Protein AF-U2MLC9-F1 (afdb_monomer_lite)

Secondary structure (DSSP, 8-state):
-PPP---PPP-----------------------TT-PPBPB-EEEEHHHHHHHTT---TTSSSTT--GGGG--EEEE-EESSS---EEEEEEEESSS---S-SSS------TTT---EEEEEEEESSTT-B--SS-SEEEEEE-TTSBBSS--B--TTS-EEEEEEEES-TTT-TTEEEEPPPTTS--EEEEE--SBGGG----EEEEEEEEE--STTSPPP-EEEEEE-SEEEEEEE-TT-----EEEEEEEEEEE-EEEEEPPSSTT-TT-EEE-TT---EEEEEEEEEEEETTSPTT-BSS-STTT---EEE---B-TTT-EEEEEETTS-EEEEE--SB--TTEEEEEEEE-SS--PEEEEEEE--TT-PPPTT-SBPPPEEEEEEEE-TTT--EEE--EE---B-SSSSS--BGGG--TTEEEES-SEE---SSS-EEE-EEE-------HHHHHHHHHHSPPSS-SSS---TTTTS-------S--

Foldseek 3Di:
DDDDDDDDDDDDDDDDDDDDDDDDDDDDDDDDDLWFFDWQFEDEAAQLVVCLVVVNPDPCRADHPDDPVQQDWDWFDKDWPDPDFWIWIKGKDFFAQRDRDDDPFDADDCGLVNFFKKFKWKWWAQDLVGTDLPPTPDGRFIAGSRGHGPDIDGDGPNTFKMKMKIKPPRCVVDVQKDWAGQDPVRWIKMKGFADLELLPGDFIKMFMQAMWGPPDGPDHTHGYTHIFTQWEWEFEWQAQQQADWFWWFKKKKAQAQGIWMWIFDNDRSGPPIDTDCVPGRDTGMRMYGRATDISLDHGGHTSQHDSVSNRIRGGRKFAQAPGIWMKIATPVGMIMITRDHGIGGTRMYMYIHMHGPDHQKDWDWDKAAPVPDDDDLQDFKGDKIWIATWIARPPPRDIDFAKDFQAADDCVPPPDGHPVPPDPQFPDKQDRIDRHDNPGTDIIMTGGDNPDDDCPVVVVVCVVPDDQPADPVGHQDPVVRRDPDDDDDPDD

Organism: NCBI:txid1395125

pLDDT: mean 80.83, std 18.49, range [28.86, 98.19]

Structure (mmCIF, N/CA/C/O backbone):
data_AF-U2MLC9-F1
#
_entry.id   AF-U2MLC9-F1
#
loop_
_atom_site.group_PDB
_atom_site.id
_atom_site.type_symbol
_atom_site.label_atom_id
_atom_site.label_alt_id
_atom_site.label_comp_id
_atom_site.label_asym_id
_atom_site.label_entity_id
_atom_site.label_seq_id
_atom_site.pdbx_PDB_ins_code
_atom_site.Cartn_x
_atom_site.Cartn_y
_atom_site.Cartn_z
_atom_site.occupancy
_atom_site.B_iso_or_equiv
_atom_site.auth_seq_id
_atom_site.auth_comp_id
_atom_site.auth_asym_id
_atom_site.auth_atom_id
_atom_site.pdbx_PDB_model_num
ATOM 1 N N . MET A 1 1 ? 46.417 55.601 -10.627 1.00 36.59 1 MET A N 1
ATOM 2 C CA . MET A 1 1 ? 44.966 55.373 -10.434 1.00 36.59 1 MET A CA 1
ATOM 3 C C . MET A 1 1 ? 44.754 54.666 -9.105 1.00 36.59 1 MET A C 1
ATOM 5 O O . MET A 1 1 ? 45.459 53.707 -8.818 1.00 36.59 1 MET A O 1
ATOM 9 N N . LYS A 1 2 ? 43.875 55.232 -8.269 1.00 31.83 2 LYS A N 1
ATOM 10 C CA . LYS A 1 2 ? 43.618 54.862 -6.869 1.00 31.83 2 LYS A CA 1
ATOM 11 C C . LYS A 1 2 ? 43.000 53.458 -6.755 1.00 31.83 2 LYS A C 1
ATOM 13 O O . LYS A 1 2 ? 42.056 53.157 -7.476 1.00 31.83 2 LYS A O 1
ATOM 18 N N . LYS A 1 3 ? 43.497 52.648 -5.813 1.00 32.97 3 LYS A N 1
ATOM 19 C CA . LYS A 1 3 ? 42.822 51.457 -5.270 1.00 32.97 3 LYS A CA 1
ATOM 20 C C . LYS A 1 3 ? 42.158 51.853 -3.949 1.00 32.97 3 LYS A C 1
ATOM 22 O O . LYS A 1 3 ? 42.839 52.395 -3.083 1.00 32.97 3 LYS A O 1
ATOM 27 N N . SER A 1 4 ? 40.856 51.613 -3.806 1.00 35.56 4 SER A N 1
ATOM 28 C CA . SER A 1 4 ? 40.135 51.782 -2.540 1.00 35.56 4 SER A CA 1
ATOM 29 C C . SER A 1 4 ? 40.111 50.466 -1.767 1.00 35.56 4 SER A C 1
ATOM 31 O O . SER A 1 4 ? 39.703 49.440 -2.307 1.00 35.56 4 SER A O 1
ATOM 33 N N . ILE A 1 5 ? 40.500 50.525 -0.498 1.00 39.81 5 ILE A N 1
ATOM 34 C CA . ILE A 1 5 ? 40.279 49.496 0.519 1.00 39.81 5 ILE A CA 1
ATOM 35 C C . ILE A 1 5 ? 39.423 50.164 1.597 1.00 39.81 5 ILE A C 1
ATOM 37 O O . ILE A 1 5 ? 39.818 51.206 2.116 1.00 39.81 5 ILE A O 1
ATOM 41 N N . PHE A 1 6 ? 38.277 49.577 1.945 1.00 34.59 6 PHE A N 1
ATOM 42 C CA . PHE A 1 6 ? 37.511 49.957 3.133 1.00 34.59 6 PHE A CA 1
ATOM 43 C C . PHE A 1 6 ? 37.135 48.717 3.956 1.00 34.59 6 PHE A C 1
ATOM 45 O O . PHE A 1 6 ? 36.246 47.956 3.602 1.00 34.59 6 PHE A O 1
ATOM 52 N N . HIS A 1 7 ? 37.944 48.502 4.995 1.00 33.47 7 HIS A N 1
ATOM 53 C CA . HIS A 1 7 ? 37.614 48.265 6.405 1.00 33.47 7 HIS A CA 1
ATOM 54 C C . HIS A 1 7 ? 36.246 47.649 6.765 1.00 33.47 7 HIS A C 1
ATOM 56 O O . HIS A 1 7 ? 35.228 48.334 6.751 1.00 33.47 7 HIS A O 1
ATOM 62 N N . ASN A 1 8 ? 36.281 46.403 7.259 1.00 31.86 8 ASN A N 1
ATOM 63 C CA . ASN A 1 8 ? 35.272 45.840 8.159 1.00 31.86 8 ASN A CA 1
ATOM 64 C C . ASN A 1 8 ? 35.692 46.107 9.612 1.00 31.86 8 ASN A C 1
ATOM 66 O O . ASN A 1 8 ? 36.782 45.713 10.029 1.00 31.86 8 ASN A O 1
ATOM 70 N N . ALA A 1 9 ? 34.825 46.787 10.361 1.00 36.19 9 ALA A N 1
ATOM 71 C CA . ALA A 1 9 ? 35.000 47.072 11.777 1.00 36.19 9 ALA A CA 1
ATOM 72 C C . ALA A 1 9 ? 34.533 45.888 12.637 1.00 36.19 9 ALA A C 1
ATOM 74 O O . ALA A 1 9 ? 33.453 45.335 12.440 1.00 36.19 9 ALA A O 1
ATOM 75 N N . LEU A 1 10 ? 35.381 45.534 13.598 1.00 32.94 10 LEU A N 1
ATOM 76 C CA . LEU A 1 10 ? 35.189 44.549 14.655 1.00 32.94 10 LEU A CA 1
ATOM 77 C C . LEU A 1 10 ? 34.813 45.307 15.942 1.00 32.94 10 LEU A C 1
ATOM 79 O O . LEU A 1 10 ? 35.498 46.276 16.278 1.00 32.94 10 LEU A O 1
ATOM 83 N N . SER A 1 11 ? 33.794 44.879 16.693 1.00 31.36 11 SER A N 1
ATOM 84 C CA . SER A 1 11 ? 33.685 45.170 18.136 1.00 31.36 11 SER A CA 1
ATOM 85 C C . SER A 1 11 ? 32.635 44.308 18.851 1.00 31.36 11 SER A C 1
ATOM 87 O O . SER A 1 11 ? 31.753 43.766 18.187 1.00 31.36 11 SER A O 1
ATOM 89 N N . PRO A 1 12 ? 32.779 44.109 20.179 1.00 38.94 12 PRO A N 1
ATOM 90 C CA . PRO A 1 12 ? 32.558 42.818 20.821 1.00 38.94 12 PRO A CA 1
ATOM 91 C C . PRO A 1 12 ? 31.315 42.743 21.722 1.00 38.94 12 PRO A C 1
ATOM 93 O O . PRO A 1 12 ? 30.672 43.741 22.036 1.00 38.94 12 PRO A O 1
ATOM 96 N N . LEU A 1 13 ? 31.028 41.504 22.138 1.00 33.69 13 LEU A N 1
ATOM 97 C CA . LEU A 1 13 ? 30.020 41.089 23.113 1.00 33.69 13 LEU A CA 1
ATOM 98 C C . LEU A 1 13 ? 30.028 41.933 24.399 1.00 33.69 13 LEU A C 1
ATOM 100 O O . LEU A 1 13 ? 31.073 42.107 25.027 1.00 33.69 13 LEU A O 1
ATOM 104 N N . LEU A 1 14 ? 28.827 42.296 24.859 1.00 31.17 14 LEU A N 1
ATOM 105 C CA . LEU A 1 14 ? 28.549 42.675 26.241 1.00 31.17 14 LEU A CA 1
ATOM 106 C C . LEU A 1 14 ? 27.514 41.697 26.822 1.00 31.17 14 LEU A C 1
ATOM 108 O O . LEU A 1 14 ? 26.406 41.561 26.306 1.00 31.17 14 LEU A O 1
ATOM 112 N N . MET A 1 15 ? 27.912 40.995 27.880 1.00 37.94 15 MET A N 1
ATOM 113 C CA . MET A 1 15 ? 27.078 40.111 28.694 1.00 37.94 15 MET A CA 1
ATOM 114 C C . MET A 1 15 ? 26.294 40.949 29.710 1.00 37.94 15 MET A C 1
ATOM 116 O O . MET A 1 15 ? 26.918 41.664 30.489 1.00 37.94 15 MET A O 1
ATOM 120 N N . CYS A 1 16 ? 24.968 40.803 29.773 1.00 30.02 16 CYS A N 1
ATOM 121 C CA . CYS A 1 16 ? 24.173 41.221 30.932 1.00 30.02 16 CYS A CA 1
ATOM 122 C C . CYS A 1 16 ? 23.067 40.199 31.223 1.00 30.02 16 CYS A C 1
ATOM 124 O O . CYS A 1 16 ? 22.124 40.017 30.459 1.00 30.02 16 CYS A O 1
ATOM 126 N N . SER A 1 17 ? 23.222 39.550 32.370 1.00 31.94 17 SER A N 1
ATOM 127 C CA . SER A 1 17 ? 22.233 38.795 33.130 1.00 31.94 17 SER A CA 1
ATOM 128 C C . SER A 1 17 ? 21.027 39.655 33.527 1.00 31.94 17 SER A C 1
ATOM 130 O O . SER A 1 17 ? 21.219 40.717 34.117 1.00 31.94 17 SER A O 1
ATOM 132 N N . PHE A 1 18 ? 19.807 39.154 33.314 1.00 34.03 18 PHE A N 1
ATOM 133 C CA . PHE A 1 18 ? 18.600 39.654 33.979 1.00 34.03 18 PHE A CA 1
ATOM 134 C C . PHE A 1 18 ? 17.894 38.524 34.731 1.00 34.03 18 PHE A C 1
ATOM 136 O O . PHE A 1 18 ? 17.444 37.538 34.153 1.00 34.03 18 PHE A O 1
ATOM 143 N N . ILE A 1 19 ? 17.839 38.704 36.048 1.00 36.59 19 ILE A N 1
ATOM 144 C CA . ILE A 1 19 ? 16.954 38.030 36.995 1.00 36.59 19 ILE A CA 1
ATOM 145 C C . ILE A 1 19 ? 15.575 38.681 36.842 1.00 36.59 19 ILE A C 1
ATOM 147 O O . ILE A 1 19 ? 15.493 39.908 36.827 1.00 36.59 19 ILE A O 1
ATOM 151 N N . LEU A 1 20 ? 14.500 37.892 36.776 1.00 30.64 20 LEU A N 1
ATOM 152 C CA . LEU A 1 20 ? 13.139 38.395 36.968 1.00 30.64 20 LEU A CA 1
ATOM 153 C C . LEU A 1 20 ? 12.446 37.589 38.064 1.00 30.64 20 LEU A C 1
ATOM 155 O O . LEU A 1 20 ? 12.086 36.426 37.896 1.00 30.64 20 LEU A O 1
ATOM 159 N N . SER A 1 21 ? 12.310 38.254 39.205 1.00 33.56 21 SER A N 1
ATOM 160 C CA . SER A 1 21 ? 11.416 37.925 40.301 1.00 33.56 21 SER A CA 1
ATOM 161 C C . SER A 1 21 ? 9.985 38.376 39.993 1.00 33.56 21 SER A C 1
ATOM 163 O O . SER A 1 21 ? 9.756 39.414 39.379 1.00 33.56 21 SER A O 1
ATOM 165 N N . VAL A 1 22 ? 9.064 37.561 40.493 1.00 43.31 22 VAL A N 1
ATOM 166 C CA . VAL A 1 22 ? 7.615 37.713 40.675 1.00 43.31 22 VAL A CA 1
ATOM 167 C C . VAL A 1 22 ? 7.080 39.118 40.993 1.00 43.31 22 VAL A C 1
ATOM 169 O O . VAL A 1 22 ? 7.667 39.831 41.801 1.00 43.31 22 VAL A O 1
ATOM 172 N N . THR A 1 23 ? 5.869 39.407 40.489 1.00 29.58 23 THR A N 1
ATOM 173 C CA . THR A 1 23 ? 4.796 40.121 41.216 1.00 29.58 23 THR A CA 1
ATOM 174 C C . THR A 1 23 ? 3.412 39.577 40.814 1.00 29.58 23 THR A C 1
ATOM 176 O O . THR A 1 23 ? 3.069 39.540 39.634 1.00 29.58 23 THR A O 1
ATOM 179 N N . SER A 1 24 ? 2.660 39.164 41.837 1.00 30.11 24 SER A N 1
ATOM 180 C CA . SER A 1 24 ? 1.212 38.894 41.963 1.00 30.11 24 SER A CA 1
ATOM 181 C C . SER A 1 24 ? 0.325 40.062 41.492 1.00 30.11 24 SER A C 1
ATOM 183 O O . SER A 1 24 ? 0.853 41.130 41.212 1.00 30.11 24 SER A O 1
ATOM 185 N N . CYS A 1 25 ? -1.009 40.076 41.469 1.00 32.88 25 CYS A N 1
ATOM 186 C CA . CYS A 1 25 ? -2.159 39.182 41.653 1.00 32.88 25 CYS A CA 1
ATOM 187 C C . CYS A 1 25 ? -3.327 39.976 41.022 1.00 32.88 25 CYS A C 1
ATOM 189 O O . CYS A 1 25 ? -3.316 41.208 41.059 1.00 32.88 25 CYS A O 1
ATOM 191 N N . ALA A 1 26 ? -4.362 39.305 40.536 1.00 28.86 26 ALA A N 1
ATOM 192 C CA . ALA A 1 26 ? -5.715 39.824 40.697 1.00 28.86 26 ALA A CA 1
ATOM 193 C C . ALA A 1 26 ? -6.507 38.692 41.347 1.00 28.86 26 ALA A C 1
ATOM 195 O O . ALA A 1 26 ? -6.720 37.654 40.721 1.00 28.86 26 ALA A O 1
ATOM 196 N N . ASP A 1 27 ? -6.796 38.880 42.635 1.00 34.72 27 ASP A N 1
ATOM 197 C CA . ASP A 1 27 ? -7.701 38.050 43.420 1.00 34.72 27 ASP A CA 1
ATOM 198 C C . ASP A 1 27 ? -9.087 38.069 42.774 1.00 34.72 27 ASP A C 1
ATOM 200 O O . ASP A 1 27 ? -9.640 39.140 42.523 1.00 34.72 27 ASP A O 1
ATOM 204 N N . ASP A 1 28 ? -9.651 36.883 42.574 1.00 32.50 28 ASP A N 1
ATOM 205 C CA . ASP A 1 28 ? -11.066 36.676 42.841 1.00 32.50 28 ASP A CA 1
ATOM 206 C C . ASP A 1 28 ? -11.146 35.624 43.948 1.00 32.50 28 ASP A C 1
ATOM 208 O O . ASP A 1 28 ? -10.517 34.561 43.894 1.00 32.50 28 ASP A O 1
ATOM 212 N N . ASP A 1 29 ? -11.840 36.018 45.004 1.00 32.59 29 ASP A N 1
ATOM 213 C CA . ASP A 1 29 ? -11.786 35.443 46.334 1.00 32.59 29 ASP A CA 1
ATOM 214 C C . ASP A 1 29 ? -12.611 34.146 46.437 1.00 32.59 29 ASP A C 1
ATOM 216 O O . ASP A 1 29 ? -13.763 34.055 46.012 1.00 32.59 29 ASP A O 1
ATOM 220 N N . LEU A 1 30 ? -11.960 33.140 47.017 1.00 40.06 30 LEU A N 1
ATOM 221 C CA . LEU A 1 30 ? -12.472 32.015 47.799 1.00 40.06 30 LEU A CA 1
ATOM 222 C C . LEU A 1 30 ? -13.948 31.594 47.626 1.00 40.06 30 LEU A C 1
ATOM 224 O O . LEU A 1 30 ? -14.826 31.990 48.389 1.00 40.06 30 LEU A O 1
ATOM 228 N N . THR A 1 31 ? -14.159 30.534 46.837 1.00 29.52 31 THR A N 1
ATOM 229 C CA . THR A 1 31 ? -14.867 29.355 47.367 1.00 29.52 31 THR A CA 1
ATOM 230 C C . THR A 1 31 ? -14.091 28.079 47.038 1.00 29.52 31 THR A C 1
ATOM 232 O O . THR A 1 31 ? -13.584 27.866 45.940 1.00 29.52 31 THR A O 1
ATOM 235 N N . SER A 1 32 ? -13.933 27.248 48.058 1.00 38.25 32 SER A N 1
ATOM 236 C CA . SER A 1 32 ? -13.181 25.999 48.083 1.00 38.25 32 SER A CA 1
ATOM 237 C C . SER A 1 32 ? -13.575 25.014 46.975 1.00 38.25 32 SER A C 1
ATOM 239 O O . SER A 1 32 ? -14.687 24.493 46.995 1.00 38.25 32 SER A O 1
ATOM 241 N N . ASN A 1 33 ? -12.632 24.680 46.089 1.00 35.47 33 ASN A N 1
ATOM 242 C CA . ASN A 1 33 ? -12.499 23.348 45.483 1.00 35.47 33 ASN A CA 1
ATOM 243 C C . ASN A 1 33 ? -11.112 23.199 44.828 1.00 35.47 33 ASN A C 1
ATOM 245 O O . ASN A 1 33 ? -10.954 23.298 43.614 1.00 35.47 33 ASN A O 1
ATOM 249 N N . GLN A 1 34 ? -10.082 22.915 45.633 1.00 42.19 34 GLN A N 1
ATOM 250 C CA . GLN A 1 34 ? -8.750 22.502 45.152 1.00 42.19 34 GLN A CA 1
ATOM 251 C C . GLN A 1 34 ? -8.745 21.061 44.591 1.00 42.19 34 GLN A C 1
ATOM 253 O O . GLN A 1 34 ? -7.867 20.263 44.898 1.00 42.19 34 GLN A O 1
ATOM 258 N N . ASN A 1 35 ? -9.739 20.723 43.766 1.00 46.88 35 ASN A N 1
ATOM 259 C CA . ASN A 1 35 ? -9.904 19.414 43.126 1.00 46.88 35 ASN A CA 1
ATOM 260 C C . ASN A 1 35 ? -10.022 19.504 41.595 1.00 46.88 35 ASN A C 1
ATOM 262 O O . ASN A 1 35 ? -10.339 18.507 40.950 1.00 46.88 35 ASN A O 1
ATOM 266 N N . ASN A 1 36 ? -9.767 20.668 40.990 1.00 56.38 36 ASN A N 1
ATOM 267 C CA . ASN A 1 36 ? -9.815 20.805 39.536 1.00 56.38 36 ASN A CA 1
ATOM 268 C C . ASN A 1 36 ? -8.550 20.199 38.926 1.00 56.38 36 ASN A C 1
ATOM 270 O O . ASN A 1 36 ? -7.529 20.867 38.766 1.00 56.38 36 ASN A O 1
ATOM 274 N N . GLY A 1 37 ? -8.603 18.901 38.637 1.00 66.75 37 GLY A N 1
ATOM 275 C CA . GLY A 1 37 ? -7.568 18.257 37.850 1.00 66.75 37 GLY A CA 1
ATOM 276 C C . GLY A 1 37 ? -7.492 18.829 36.436 1.00 66.75 37 GLY A C 1
ATOM 277 O O . GLY A 1 37 ? -8.355 19.576 35.983 1.00 66.75 37 GLY A O 1
ATOM 278 N N . THR A 1 38 ? -6.399 18.521 35.754 1.00 87.69 38 THR A N 1
ATOM 279 C CA . THR A 1 38 ? -6.108 19.048 34.415 1.00 87.69 38 THR A CA 1
ATOM 280 C C . THR A 1 38 ? -6.862 18.290 33.321 1.00 87.69 38 THR A C 1
ATOM 282 O O . THR A 1 38 ? -7.250 17.139 33.518 1.00 87.69 38 THR A O 1
ATOM 285 N N . LEU A 1 39 ? -7.075 18.914 32.164 1.00 91.69 39 LEU A N 1
ATOM 286 C CA . LEU A 1 39 ? -7.774 18.294 31.036 1.00 91.69 39 LEU A CA 1
ATOM 287 C C . LEU A 1 39 ? -6.986 17.104 30.471 1.00 91.69 39 LEU A C 1
ATOM 289 O O . LEU A 1 39 ? -5.761 17.151 30.343 1.00 91.69 39 LEU A O 1
ATOM 293 N N . VAL A 1 40 ? -7.699 16.041 30.102 1.00 93.12 40 VAL A N 1
ATOM 294 C CA . VAL A 1 40 ? -7.156 14.968 29.266 1.00 93.12 40 VAL A CA 1
ATOM 295 C C . VAL A 1 40 ? -6.943 15.527 27.859 1.00 93.12 40 VAL A C 1
ATOM 297 O O . VAL A 1 40 ? -7.862 16.068 27.245 1.00 93.12 40 VAL A O 1
ATOM 300 N N . HIS A 1 41 ? -5.719 15.396 27.358 1.00 91.94 41 HIS A N 1
ATOM 301 C CA . HIS A 1 41 ? -5.314 15.827 26.026 1.00 91.94 41 HIS A CA 1
ATOM 302 C C . HIS A 1 41 ? -4.282 14.846 25.471 1.00 91.94 41 HIS A C 1
ATOM 304 O O . HIS A 1 41 ? -3.507 14.267 26.237 1.00 91.94 41 HIS A O 1
ATOM 310 N N . PHE A 1 42 ? -4.268 14.668 24.152 1.00 93.44 42 PHE A N 1
ATOM 311 C CA . PHE A 1 42 ? -3.411 13.699 23.480 1.00 93.44 42 PHE A CA 1
ATOM 312 C C . PHE A 1 42 ? -2.442 14.356 22.501 1.00 93.44 42 PHE A C 1
ATOM 314 O O . PHE A 1 42 ? -2.838 15.142 21.650 1.00 93.44 42 PHE A O 1
ATOM 321 N N . ASN A 1 43 ? -1.187 13.924 22.530 1.00 90.94 43 ASN A N 1
ATOM 322 C CA . ASN A 1 43 ? -0.247 14.168 21.446 1.00 90.94 43 ASN A CA 1
ATOM 323 C C . ASN A 1 43 ? -0.475 13.104 20.366 1.00 90.94 43 ASN A C 1
ATOM 325 O O . ASN A 1 43 ? -0.166 11.926 20.567 1.00 90.94 43 ASN A O 1
ATOM 329 N N . VAL A 1 44 ? -1.045 13.504 19.235 1.00 87.75 44 VAL A N 1
ATOM 330 C CA . VAL A 1 44 ? -1.438 12.592 18.156 1.00 87.75 44 VAL A CA 1
ATOM 331 C C . VAL A 1 44 ? -0.327 12.503 17.114 1.00 87.75 44 VAL A C 1
ATOM 333 O O . VAL A 1 44 ? 0.105 13.528 16.598 1.00 87.75 44 VAL A O 1
ATOM 336 N N . ASN A 1 45 ? 0.120 11.285 16.800 1.00 84.81 45 ASN A N 1
ATOM 337 C CA . ASN A 1 45 ? 1.144 11.035 15.784 1.00 84.81 45 ASN A CA 1
ATOM 338 C C . ASN A 1 45 ? 0.790 9.818 14.921 1.00 84.81 45 ASN A C 1
ATOM 340 O O . ASN A 1 45 ? 0.244 8.829 15.413 1.00 84.81 45 ASN A O 1
ATOM 344 N N . ASN A 1 46 ? 1.221 9.821 13.665 1.00 80.38 46 ASN A N 1
ATOM 345 C CA . ASN A 1 46 ? 1.211 8.684 12.758 1.00 80.38 46 ASN A CA 1
ATOM 346 C C . ASN A 1 46 ? 2.622 8.097 12.649 1.00 80.38 46 ASN A C 1
ATOM 348 O O . ASN A 1 46 ? 3.588 8.757 12.244 1.00 80.38 46 ASN A O 1
ATOM 352 N N . VAL A 1 47 ? 2.752 6.812 12.985 1.00 75.19 47 VAL A N 1
ATOM 353 C CA . VAL A 1 47 ? 4.068 6.163 13.039 1.00 75.19 47 VAL A CA 1
ATOM 354 C C . VAL A 1 47 ? 4.695 6.000 11.658 1.00 75.19 47 VAL A C 1
ATOM 356 O O . VAL A 1 47 ? 5.918 6.095 11.532 1.00 75.19 47 VAL A O 1
ATOM 359 N N . GLN A 1 48 ? 3.887 5.794 10.615 1.00 75.75 48 GLN A N 1
ATOM 360 C CA . GLN A 1 48 ? 4.401 5.687 9.254 1.00 75.75 48 GLN A CA 1
ATOM 361 C C . GLN A 1 48 ? 4.991 7.015 8.778 1.00 75.75 48 GLN A C 1
ATOM 363 O O . GLN A 1 48 ? 6.105 7.033 8.258 1.00 75.75 48 GLN A O 1
ATOM 368 N N . GLU A 1 49 ? 4.282 8.127 8.967 1.00 71.25 49 GLU A N 1
ATOM 369 C CA . GLU A 1 49 ? 4.780 9.442 8.555 1.00 71.25 49 GLU A CA 1
ATOM 370 C C . GLU A 1 49 ? 6.039 9.832 9.325 1.00 71.25 49 GLU A C 1
ATOM 372 O O . GLU A 1 49 ? 7.035 10.245 8.728 1.00 71.25 49 GLU A O 1
ATOM 377 N N . SER A 1 50 ? 6.036 9.594 10.636 1.00 64.50 50 SER A N 1
ATOM 378 C CA . SER A 1 50 ? 7.205 9.785 11.491 1.00 64.50 50 SER A CA 1
ATOM 379 C C . SER A 1 50 ? 8.421 8.964 11.033 1.00 64.50 50 SER A C 1
ATOM 381 O O . SER A 1 50 ? 9.561 9.408 11.158 1.00 64.50 50 SER A O 1
ATOM 383 N N . ALA A 1 51 ? 8.218 7.750 10.511 1.00 65.38 51 ALA A N 1
ATOM 384 C CA . ALA A 1 51 ? 9.301 6.929 9.968 1.00 65.38 51 ALA A CA 1
ATOM 385 C C . ALA A 1 51 ? 9.808 7.459 8.615 1.00 65.38 51 ALA A C 1
ATOM 387 O O . ALA A 1 51 ? 11.021 7.554 8.409 1.00 65.38 51 ALA A O 1
ATOM 388 N N . ILE A 1 52 ? 8.895 7.858 7.722 1.00 65.50 52 ILE A N 1
ATOM 389 C CA . ILE A 1 52 ? 9.231 8.422 6.407 1.00 65.50 52 ILE A CA 1
ATOM 390 C C . ILE A 1 52 ? 10.010 9.738 6.559 1.00 65.50 52 ILE A C 1
ATOM 392 O O . ILE A 1 52 ? 11.025 9.921 5.882 1.00 65.50 52 ILE A O 1
ATOM 396 N N . SER A 1 53 ? 9.589 10.631 7.463 1.00 59.12 53 SER A N 1
ATOM 397 C CA . SER A 1 53 ? 10.236 11.932 7.699 1.00 59.12 53 SER A CA 1
ATOM 398 C C . SER A 1 53 ? 11.654 11.799 8.264 1.00 59.12 53 SER A C 1
ATOM 400 O O . SER A 1 53 ? 12.544 12.560 7.891 1.00 59.12 53 SER A O 1
ATOM 402 N N . ARG A 1 54 ? 11.901 10.773 9.088 1.00 56.41 54 ARG A N 1
ATOM 403 C CA . ARG A 1 54 ? 13.232 10.432 9.621 1.00 56.41 54 ARG A CA 1
ATOM 404 C C . ARG A 1 54 ? 14.121 9.671 8.631 1.00 56.41 54 ARG A C 1
ATOM 406 O O . ARG A 1 54 ? 15.225 9.273 8.988 1.00 56.41 54 ARG A O 1
ATOM 413 N N . GLY A 1 55 ? 13.657 9.441 7.400 1.00 50.31 55 GLY A N 1
ATOM 414 C CA . GLY A 1 55 ? 14.407 8.702 6.384 1.00 50.31 55 GLY A CA 1
ATOM 415 C C . GLY A 1 55 ? 14.570 7.211 6.691 1.00 50.31 55 GLY A C 1
ATOM 416 O O . GLY A 1 55 ? 15.396 6.552 6.058 1.00 50.31 55 GLY A O 1
ATOM 417 N N . ALA A 1 56 ? 13.795 6.662 7.634 1.00 48.69 56 ALA A N 1
ATOM 418 C CA . ALA A 1 56 ? 13.824 5.243 7.954 1.00 48.69 56 ALA A CA 1
ATOM 419 C C . ALA A 1 56 ? 13.214 4.452 6.786 1.00 48.69 56 ALA A C 1
ATOM 421 O O . ALA A 1 56 ? 12.001 4.386 6.615 1.00 48.69 56 ALA A O 1
ATOM 422 N N . GLN A 1 57 ? 14.079 3.860 5.961 1.00 47.56 57 GLN A N 1
ATOM 423 C CA . GLN A 1 57 ? 13.704 2.906 4.907 1.00 47.56 57 GLN A CA 1
ATOM 424 C C . GLN A 1 57 ? 13.806 1.445 5.376 1.00 47.56 57 GLN A C 1
ATOM 426 O O . GLN A 1 57 ? 13.704 0.510 4.580 1.00 47.56 57 GLN A O 1
ATOM 431 N N . THR A 1 58 ? 14.072 1.231 6.664 1.00 42.84 58 THR A N 1
ATOM 432 C CA . THR A 1 58 ? 14.377 -0.082 7.227 1.00 42.84 58 THR A CA 1
ATOM 433 C C . THR A 1 58 ? 13.108 -0.872 7.513 1.00 42.84 58 THR A C 1
ATOM 435 O O . THR A 1 58 ? 12.262 -0.442 8.295 1.00 42.84 58 THR A O 1
ATOM 438 N N . ARG A 1 59 ? 13.031 -2.060 6.906 1.00 48.59 59 ARG A N 1
ATOM 439 C CA . ARG A 1 59 ? 12.032 -3.101 7.179 1.00 48.59 59 ARG A CA 1
ATOM 440 C C . ARG A 1 59 ? 11.927 -3.363 8.691 1.00 48.59 59 ARG A C 1
ATOM 442 O O . ARG A 1 59 ? 12.945 -3.633 9.322 1.00 48.59 59 ARG A O 1
ATOM 449 N N . GLY A 1 60 ? 10.714 -3.342 9.235 1.00 49.47 60 GLY A N 1
ATOM 450 C CA . GLY A 1 60 ? 10.380 -3.658 10.626 1.00 49.47 60 GLY A CA 1
ATOM 451 C C . GLY A 1 60 ? 10.297 -2.459 11.579 1.00 49.47 60 GLY A C 1
ATOM 452 O O . GLY A 1 60 ? 10.212 -2.673 12.785 1.00 49.47 60 GLY A O 1
ATOM 453 N N . ALA A 1 61 ? 10.343 -1.216 11.084 1.00 55.28 61 ALA A N 1
ATOM 454 C CA . ALA A 1 61 ? 10.322 -0.014 11.930 1.00 55.28 61 ALA A CA 1
ATOM 455 C C . ALA A 1 61 ? 8.907 0.521 12.242 1.00 55.28 61 ALA A C 1
ATOM 457 O O . ALA A 1 61 ? 8.733 1.291 13.187 1.00 55.28 61 ALA A O 1
ATOM 458 N N . ILE A 1 62 ? 7.898 0.148 11.447 1.00 64.06 62 ILE A N 1
ATOM 459 C CA . ILE A 1 62 ? 6.539 0.715 11.491 1.00 64.06 62 ILE A CA 1
ATOM 460 C C . ILE A 1 62 ? 5.527 -0.326 11.978 1.00 64.06 62 ILE A C 1
ATOM 462 O O . ILE A 1 62 ? 4.603 0.011 12.709 1.00 64.06 62 ILE A O 1
ATOM 466 N N . THR A 1 63 ? 5.685 -1.589 11.597 1.00 68.12 63 THR A N 1
ATOM 467 C CA . THR A 1 63 ? 4.753 -2.670 11.922 1.00 68.12 63 THR A CA 1
ATOM 468 C C . THR A 1 63 ? 5.490 -3.780 12.673 1.00 68.12 63 THR A C 1
ATOM 470 O O . THR A 1 63 ? 6.284 -4.511 12.068 1.00 68.12 63 THR A O 1
ATOM 473 N N . PRO A 1 64 ? 5.222 -3.952 13.980 1.00 65.69 64 PRO A N 1
ATOM 474 C CA . PRO A 1 64 ? 5.791 -5.046 14.761 1.00 65.69 64 PRO A CA 1
ATOM 475 C C . PRO A 1 64 ? 5.447 -6.426 14.168 1.00 65.69 64 PRO A C 1
ATOM 477 O O . PRO A 1 64 ? 4.322 -6.674 13.736 1.00 65.69 64 PRO A O 1
ATOM 480 N N . GLY A 1 65 ? 6.410 -7.357 14.160 1.00 65.25 65 GLY A N 1
ATOM 481 C CA . GLY A 1 65 ? 6.172 -8.758 13.770 1.00 65.25 65 GLY A CA 1
ATOM 482 C C . GLY A 1 65 ? 6.164 -9.060 12.259 1.00 65.25 65 GLY A C 1
ATOM 483 O O . GLY A 1 65 ? 5.712 -10.139 11.844 1.00 65.25 65 GLY A O 1
ATOM 484 N N . LEU A 1 66 ? 6.661 -8.145 11.419 1.00 73.62 66 LEU A N 1
ATOM 485 C CA . LEU A 1 66 ? 6.945 -8.416 10.003 1.00 73.62 66 LEU A CA 1
ATOM 486 C C . LEU A 1 66 ? 8.306 -9.099 9.820 1.00 73.62 66 LEU A C 1
ATOM 488 O O . LEU A 1 66 ? 9.319 -8.633 10.334 1.00 73.62 66 LEU A O 1
ATOM 492 N N . GLY A 1 67 ? 8.336 -10.190 9.049 1.00 63.44 67 GLY A N 1
ATOM 493 C CA . GLY A 1 67 ? 9.561 -10.890 8.664 1.00 63.44 67 GLY A CA 1
ATOM 494 C C . GLY A 1 67 ? 9.872 -10.767 7.170 1.00 63.44 67 GLY A C 1
ATOM 495 O O . GLY A 1 67 ? 9.020 -10.413 6.355 1.00 63.44 67 GLY A O 1
ATOM 496 N N . SER A 1 68 ? 11.095 -11.125 6.772 1.00 63.28 68 SER A N 1
ATOM 497 C CA . S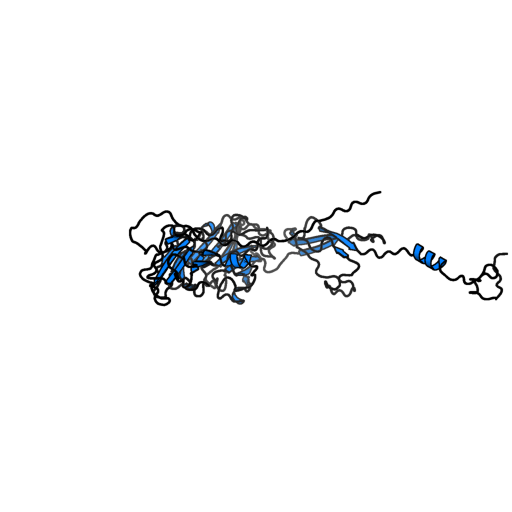ER A 1 68 ? 11.538 -11.066 5.367 1.00 63.28 68 SER A CA 1
ATOM 498 C C . SER A 1 68 ? 10.677 -11.897 4.407 1.00 63.28 68 SER A C 1
ATOM 500 O O . SER A 1 68 ? 10.513 -11.514 3.249 1.00 63.28 68 SER A O 1
ATOM 502 N N . SER A 1 69 ? 10.100 -13.008 4.877 1.00 65.94 69 SER A N 1
ATOM 503 C CA . SER A 1 69 ? 9.216 -13.879 4.091 1.00 65.94 69 SER A CA 1
ATOM 504 C C . SER A 1 69 ? 7.858 -13.242 3.780 1.00 65.94 69 SER A C 1
ATOM 506 O O . SER A 1 69 ? 7.257 -13.574 2.756 1.00 65.94 69 SER A O 1
ATOM 508 N N . ASP A 1 70 ? 7.391 -12.307 4.613 1.00 65.81 70 ASP A N 1
ATOM 509 C CA . ASP A 1 70 ? 6.154 -11.552 4.380 1.00 65.81 70 ASP A CA 1
ATOM 510 C C . ASP A 1 70 ? 6.327 -10.488 3.285 1.00 65.81 70 ASP A C 1
ATOM 512 O O . ASP A 1 70 ? 5.351 -10.054 2.672 1.00 65.81 70 ASP A O 1
ATOM 516 N N . LEU A 1 71 ? 7.578 -10.090 3.029 1.00 70.00 71 LEU A N 1
ATOM 517 C CA . LEU A 1 71 ? 7.965 -9.065 2.059 1.00 70.00 71 LEU A CA 1
ATOM 518 C C . LEU A 1 71 ? 8.504 -9.649 0.743 1.00 70.00 71 LEU A C 1
ATOM 520 O O . LEU A 1 71 ? 8.924 -8.907 -0.146 1.00 70.00 71 LEU A O 1
ATOM 524 N N . ALA A 1 72 ? 8.541 -10.976 0.617 1.00 65.81 72 ALA A N 1
ATOM 525 C CA . ALA A 1 72 ? 9.035 -11.644 -0.577 1.00 65.81 72 ALA A CA 1
ATOM 526 C C . ALA A 1 72 ? 8.041 -11.484 -1.737 1.00 65.81 72 ALA A C 1
ATOM 528 O O . ALA A 1 72 ? 6.860 -11.808 -1.600 1.00 65.81 72 ALA A O 1
ATOM 529 N N . GLY A 1 73 ? 8.531 -11.015 -2.886 1.00 72.88 73 GLY A N 1
ATOM 530 C CA . GLY A 1 73 ? 7.729 -10.935 -4.104 1.00 72.88 73 GLY A CA 1
ATOM 531 C C . GLY A 1 73 ? 7.418 -12.318 -4.679 1.00 72.88 73 GLY A C 1
ATOM 532 O O . GLY A 1 73 ? 8.183 -13.267 -4.491 1.00 72.88 73 GLY A O 1
ATOM 533 N N . ARG A 1 74 ? 6.281 -12.449 -5.370 1.00 78.94 74 ARG A N 1
ATOM 534 C CA . ARG A 1 74 ? 5.798 -13.734 -5.905 1.00 78.94 74 ARG A CA 1
ATOM 535 C C . ARG A 1 74 ? 5.198 -13.565 -7.293 1.00 78.94 74 ARG A C 1
ATOM 537 O O . ARG A 1 74 ? 4.562 -12.559 -7.580 1.00 78.94 74 ARG A O 1
ATOM 544 N N . LYS A 1 75 ? 5.355 -14.579 -8.144 1.00 85.69 75 LYS A N 1
ATOM 545 C CA . LYS A 1 75 ? 4.621 -14.696 -9.410 1.00 85.69 75 LYS A CA 1
ATOM 546 C C . LYS A 1 75 ? 3.407 -15.594 -9.195 1.00 85.69 75 LYS A C 1
ATOM 548 O O . LYS A 1 75 ? 3.546 -16.720 -8.719 1.00 85.69 75 LYS A O 1
ATOM 553 N N . LEU A 1 76 ? 2.225 -15.098 -9.538 1.00 89.62 76 LEU A N 1
ATOM 554 C CA . LEU A 1 76 ? 0.952 -15.796 -9.399 1.00 89.62 76 LEU A CA 1
ATOM 555 C C . LEU A 1 76 ? 0.392 -16.106 -10.786 1.00 89.62 76 LEU A C 1
ATOM 557 O O . LEU A 1 76 ? 0.272 -15.220 -11.634 1.00 89.62 76 LEU A O 1
ATOM 561 N N . ALA A 1 77 ? 0.070 -17.376 -11.014 1.00 88.94 77 ALA A N 1
ATOM 562 C CA . ALA A 1 77 ? -0.507 -17.832 -12.270 1.00 88.94 77 ALA A CA 1
ATOM 563 C C . ALA A 1 77 ? -1.945 -17.326 -12.414 1.00 88.94 77 ALA A C 1
ATOM 565 O O . ALA A 1 77 ? -2.742 -17.440 -11.480 1.00 88.94 77 ALA A O 1
ATOM 566 N N . ALA A 1 78 ? -2.269 -16.802 -13.590 1.00 89.88 78 ALA A N 1
ATOM 567 C CA . ALA A 1 78 ? -3.602 -16.332 -13.908 1.00 89.88 78 ALA A CA 1
ATOM 568 C C . ALA A 1 78 ? -4.397 -17.370 -14.706 1.00 89.88 78 ALA A C 1
ATOM 570 O O . ALA A 1 78 ? -3.840 -18.204 -15.418 1.00 89.88 78 ALA A O 1
ATOM 571 N N . ARG A 1 79 ? -5.719 -17.272 -14.605 1.00 88.81 79 ARG A N 1
ATOM 572 C CA . ARG A 1 79 ? -6.701 -17.875 -15.505 1.00 88.81 79 ARG A CA 1
ATOM 573 C C . ARG A 1 79 ? -7.323 -16.760 -16.339 1.00 88.81 79 ARG A C 1
ATOM 575 O O . ARG A 1 79 ? -7.429 -15.629 -15.867 1.00 88.81 79 ARG A O 1
ATOM 582 N N . TYR A 1 80 ? -7.743 -17.075 -17.554 1.00 85.12 80 TYR A N 1
ATOM 583 C CA . TYR A 1 80 ? -8.290 -16.102 -18.496 1.00 85.12 80 TYR A CA 1
ATOM 584 C C . TYR A 1 80 ? -9.396 -16.727 -19.346 1.00 85.12 80 TYR A C 1
ATOM 586 O O . TYR A 1 80 ? -9.426 -17.941 -19.542 1.00 85.12 80 TYR A O 1
ATOM 594 N N . ASN A 1 81 ? -10.305 -15.892 -19.855 1.00 84.00 81 ASN A N 1
ATOM 595 C CA . ASN A 1 81 ? -11.407 -16.326 -20.725 1.00 84.00 81 ASN A CA 1
ATOM 596 C C . ASN A 1 81 ? -11.068 -16.271 -22.227 1.00 84.00 81 ASN A C 1
ATOM 598 O O . ASN A 1 81 ? -11.813 -16.798 -23.050 1.00 84.00 81 ASN A O 1
ATOM 602 N N . ARG A 1 82 ? -9.957 -15.630 -22.596 1.00 79.88 82 ARG A N 1
ATOM 603 C CA . ARG A 1 82 ? -9.435 -15.516 -23.965 1.00 79.88 82 ARG A CA 1
ATOM 604 C C . ARG A 1 82 ? -7.935 -15.764 -23.920 1.00 79.88 82 ARG A C 1
ATOM 606 O O . ARG A 1 82 ? -7.321 -15.343 -22.954 1.00 79.88 82 ARG A O 1
ATOM 613 N N . ASN A 1 83 ? -7.364 -16.444 -24.913 1.00 76.50 83 ASN A N 1
ATOM 614 C CA . ASN A 1 83 ? -5.968 -16.904 -24.910 1.00 76.50 83 ASN A CA 1
ATOM 615 C C . ASN A 1 83 ? -4.955 -15.739 -24.815 1.00 76.50 83 ASN A C 1
ATOM 617 O O . ASN A 1 83 ? -4.494 -15.238 -25.838 1.00 76.50 83 ASN A O 1
ATOM 621 N N . ILE A 1 84 ? -4.654 -15.281 -23.594 1.00 81.44 84 ILE A N 1
ATOM 622 C CA . ILE A 1 84 ? -3.751 -14.159 -23.305 1.00 81.44 84 ILE A CA 1
ATOM 623 C C . ILE A 1 84 ? -2.648 -14.601 -22.341 1.00 81.44 84 ILE A C 1
ATOM 625 O O . ILE A 1 84 ? -2.916 -15.251 -21.332 1.00 81.44 84 ILE A O 1
ATOM 629 N N . ASP A 1 85 ? -1.397 -14.239 -22.632 1.00 84.88 85 ASP A N 1
ATOM 630 C CA . ASP A 1 85 ? -0.292 -14.460 -21.696 1.00 84.88 85 ASP A CA 1
ATOM 631 C C . ASP A 1 85 ? -0.415 -13.471 -20.526 1.00 84.88 85 ASP A C 1
ATOM 633 O O . ASP A 1 85 ? -0.297 -12.257 -20.708 1.00 84.88 85 ASP A O 1
ATOM 637 N N . VAL A 1 86 ? -0.688 -13.969 -19.317 1.00 88.25 86 VAL A N 1
ATOM 638 C CA . VAL A 1 86 ? -0.804 -13.110 -18.138 1.00 88.25 86 VAL A CA 1
ATOM 639 C C . VAL A 1 86 ? -0.529 -13.828 -16.816 1.00 88.25 86 VAL A C 1
ATOM 641 O O . VAL A 1 86 ? -0.778 -15.017 -16.631 1.00 88.25 86 VAL A O 1
ATOM 644 N N . CYS A 1 87 ? 0.008 -13.067 -15.869 1.00 89.62 87 CYS A N 1
ATOM 645 C CA . CYS A 1 87 ? 0.266 -13.418 -14.482 1.00 89.62 87 CYS A CA 1
ATOM 646 C C . CYS A 1 87 ? 0.176 -12.155 -13.605 1.00 89.62 87 CYS A C 1
ATOM 648 O O . CYS A 1 87 ? 0.165 -11.032 -14.118 1.00 89.62 87 CYS A O 1
ATOM 650 N N . LEU A 1 88 ? 0.142 -12.326 -12.281 1.00 91.81 88 LEU A N 1
ATOM 651 C CA . LEU A 1 88 ? 0.365 -11.218 -11.346 1.00 91.81 88 LEU A CA 1
ATOM 652 C C . LEU A 1 88 ? 1.755 -11.329 -10.727 1.00 91.81 88 LEU A C 1
ATOM 654 O O . LEU A 1 88 ? 2.151 -12.400 -10.266 1.00 91.81 88 LEU A O 1
ATOM 658 N N . ILE A 1 89 ? 2.479 -10.214 -10.683 1.00 87.50 89 ILE A N 1
ATOM 659 C CA . ILE A 1 89 ? 3.695 -10.069 -9.883 1.00 87.50 89 ILE A CA 1
ATOM 660 C C . ILE A 1 89 ? 3.325 -9.333 -8.602 1.00 87.50 89 ILE A C 1
ATOM 662 O O . ILE A 1 89 ? 2.994 -8.150 -8.619 1.00 87.50 89 ILE A O 1
ATOM 666 N N . GLU A 1 90 ? 3.354 -10.053 -7.493 1.00 87.31 90 GLU A N 1
ATOM 667 C CA . GLU A 1 90 ? 3.101 -9.540 -6.156 1.00 87.31 90 GLU A CA 1
ATOM 668 C C . GLU A 1 90 ? 4.371 -8.921 -5.573 1.00 87.31 90 GLU A C 1
ATOM 670 O O . GLU A 1 90 ? 5.443 -9.530 -5.596 1.00 87.31 90 GLU A O 1
ATOM 675 N N . THR A 1 91 ? 4.228 -7.734 -4.990 1.00 84.62 91 THR A N 1
ATOM 676 C CA . THR A 1 91 ? 5.244 -7.097 -4.148 1.00 84.62 91 THR A CA 1
ATOM 677 C C . THR A 1 91 ? 4.596 -6.559 -2.880 1.00 84.62 91 THR A C 1
ATOM 679 O O . THR A 1 91 ? 3.561 -5.896 -2.969 1.00 84.62 91 THR A O 1
ATOM 682 N N . THR A 1 92 ? 5.226 -6.779 -1.727 1.00 81.00 92 THR A N 1
ATOM 683 C CA . THR A 1 92 ? 4.747 -6.287 -0.427 1.00 81.00 92 THR A CA 1
ATOM 684 C C . THR A 1 92 ? 5.751 -5.306 0.158 1.00 81.00 92 THR A C 1
ATOM 686 O O . THR A 1 92 ? 6.951 -5.581 0.181 1.00 81.00 92 THR A O 1
ATOM 689 N N . VAL A 1 93 ? 5.252 -4.184 0.665 1.00 80.69 93 VAL A N 1
ATOM 690 C CA . VAL A 1 93 ? 6.027 -3.198 1.422 1.00 80.69 93 VAL A CA 1
ATOM 691 C C . VAL A 1 93 ? 5.377 -2.968 2.783 1.00 80.69 93 VAL A C 1
ATOM 693 O O . VAL A 1 93 ? 4.168 -3.133 2.943 1.00 80.69 93 VAL A O 1
ATOM 696 N N . GLU A 1 94 ? 6.192 -2.626 3.773 1.00 75.81 94 GLU A N 1
ATOM 697 C CA . GLU A 1 94 ? 5.717 -2.198 5.088 1.00 75.81 94 GLU A CA 1
ATOM 698 C C . GLU A 1 94 ? 5.123 -0.789 5.008 1.00 75.81 94 GLU A C 1
ATOM 700 O O . GLU A 1 94 ? 5.638 0.058 4.283 1.00 75.81 94 GLU A O 1
ATOM 705 N N . GLY A 1 95 ? 4.061 -0.550 5.771 1.00 69.12 95 GLY A N 1
ATOM 706 C CA . GLY A 1 95 ? 3.250 0.655 5.708 1.00 69.12 95 GLY A CA 1
ATOM 707 C C . GLY A 1 95 ? 2.061 0.519 4.756 1.00 69.12 95 GLY A C 1
ATOM 708 O O . GLY A 1 95 ? 2.070 -0.297 3.831 1.00 69.12 95 GLY A O 1
ATOM 709 N N . VAL A 1 96 ? 1.032 1.336 4.964 1.00 63.09 96 VAL A N 1
ATOM 710 C CA . VAL A 1 96 ? -0.106 1.485 4.056 1.00 63.09 96 VAL A CA 1
ATOM 711 C C . VAL A 1 96 ? 0.106 2.722 3.191 1.00 63.09 96 VAL A C 1
ATOM 713 O O . VAL A 1 96 ? 0.223 3.839 3.682 1.00 63.09 96 VAL A O 1
ATOM 716 N N . ASN A 1 97 ? 0.184 2.524 1.878 1.00 62.75 97 ASN A N 1
ATOM 717 C CA . ASN A 1 97 ? 0.491 3.558 0.896 1.00 62.75 97 ASN A CA 1
ATOM 718 C C . ASN A 1 97 ? 1.830 4.316 1.124 1.00 62.75 97 ASN A C 1
ATOM 720 O O . ASN A 1 97 ? 1.859 5.516 0.878 1.00 62.75 97 ASN A O 1
ATOM 724 N N . PRO A 1 98 ? 2.955 3.696 1.538 1.00 52.28 98 PRO A N 1
ATOM 725 C CA . PRO A 1 98 ? 4.184 4.431 1.854 1.00 52.28 98 PRO A CA 1
ATOM 726 C C . PRO A 1 98 ? 4.788 5.055 0.583 1.00 52.28 98 PRO A C 1
ATOM 728 O O . PRO A 1 98 ? 5.249 4.346 -0.312 1.00 52.28 98 PRO A O 1
ATOM 731 N N . VAL A 1 99 ? 4.795 6.385 0.474 1.00 56.22 99 VAL A N 1
ATOM 732 C CA . VAL A 1 99 ? 5.442 7.102 -0.636 1.00 56.22 99 VAL A CA 1
ATOM 733 C C . VAL A 1 99 ? 6.321 8.203 -0.055 1.00 56.22 99 VAL A C 1
ATOM 735 O O . VAL A 1 99 ? 5.845 9.070 0.673 1.00 56.22 99 VAL A O 1
ATOM 738 N N . LYS A 1 100 ? 7.617 8.179 -0.382 1.00 42.88 100 LYS A N 1
ATOM 739 C CA . LYS A 1 100 ? 8.490 9.347 -0.210 1.00 42.88 100 LYS A CA 1
ATOM 740 C C . LYS A 1 100 ? 8.123 10.348 -1.304 1.00 42.88 100 LYS A C 1
ATOM 742 O O . LYS A 1 100 ? 7.952 9.933 -2.446 1.00 42.88 100 LYS A O 1
ATOM 747 N N . ALA A 1 101 ? 7.991 11.629 -0.961 1.00 36.72 101 ALA A N 1
ATOM 748 C CA . ALA A 1 101 ? 7.623 12.686 -1.897 1.00 36.72 101 ALA A CA 1
AT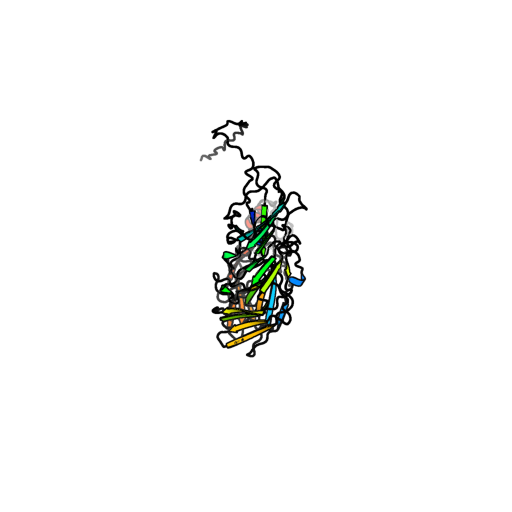OM 749 C C . ALA A 1 101 ? 8.547 12.707 -3.130 1.00 36.72 101 ALA A C 1
ATOM 751 O O . ALA A 1 101 ? 9.651 13.239 -3.075 1.00 36.72 101 ALA A O 1
ATOM 752 N N . ASP A 1 102 ? 8.066 12.143 -4.235 1.00 31.11 102 ASP A N 1
ATOM 753 C CA . ASP A 1 102 ? 8.521 12.471 -5.577 1.00 31.11 102 ASP A CA 1
ATOM 754 C C . ASP A 1 102 ? 7.303 12.574 -6.507 1.00 31.11 102 ASP A C 1
ATOM 756 O O . ASP A 1 102 ? 6.238 11.999 -6.275 1.00 31.11 102 ASP A O 1
ATOM 760 N N . THR A 1 103 ? 7.421 13.421 -7.515 1.00 31.45 103 THR A N 1
ATOM 761 C CA . THR A 1 103 ? 6.335 14.154 -8.179 1.00 31.45 103 THR A CA 1
ATOM 762 C C . THR A 1 103 ? 5.485 13.343 -9.163 1.00 31.45 103 THR A C 1
ATOM 764 O O . THR A 1 103 ? 4.734 13.928 -9.944 1.00 31.45 103 THR A O 1
ATOM 767 N N . ARG A 1 104 ? 5.505 12.006 -9.123 1.00 34.38 104 ARG A N 1
ATOM 768 C CA . ARG A 1 104 ? 4.719 11.177 -10.050 1.00 34.38 104 ARG A CA 1
ATOM 769 C C . ARG A 1 104 ? 3.920 10.083 -9.336 1.00 34.38 104 ARG A C 1
ATOM 771 O O . ARG A 1 104 ? 4.467 9.217 -8.666 1.00 34.38 104 ARG A O 1
ATOM 778 N N . THR A 1 105 ? 2.600 10.164 -9.542 1.00 36.00 105 THR A N 1
ATOM 779 C CA . THR A 1 105 ? 1.512 9.274 -9.086 1.00 36.00 105 THR A CA 1
ATOM 780 C C . THR A 1 105 ? 1.349 9.166 -7.570 1.00 36.00 105 THR A C 1
ATOM 782 O O . THR A 1 105 ? 1.910 8.297 -6.909 1.00 36.00 105 THR A O 1
ATOM 785 N N . ARG A 1 106 ? 0.561 10.100 -7.021 1.00 39.88 106 ARG A N 1
ATOM 786 C CA . ARG A 1 106 ? 0.284 10.228 -5.589 1.00 39.88 106 ARG A CA 1
ATOM 787 C C . ARG A 1 106 ? -0.851 9.300 -5.177 1.00 39.88 106 ARG A C 1
ATOM 789 O O . ARG A 1 106 ? -1.890 9.258 -5.825 1.00 39.88 106 ARG A O 1
ATOM 796 N N . ALA A 1 107 ? -0.641 8.628 -4.056 1.00 38.47 107 ALA A N 1
ATOM 797 C CA . ALA A 1 107 ? -1.709 8.103 -3.237 1.00 38.47 107 ALA A CA 1
ATOM 798 C C . ALA A 1 107 ? -1.981 9.073 -2.085 1.00 38.47 107 ALA A C 1
ATOM 800 O O . ALA A 1 107 ? -1.021 9.609 -1.531 1.00 38.47 107 ALA A O 1
ATOM 801 N N . ASN A 1 108 ? -3.241 9.275 -1.699 1.00 42.38 108 ASN A N 1
ATOM 802 C CA . ASN A 1 108 ? -3.553 9.914 -0.426 1.00 42.38 108 ASN A CA 1
ATOM 803 C C . ASN A 1 108 ? -3.118 8.963 0.693 1.00 42.38 108 ASN A C 1
ATOM 805 O O . ASN A 1 108 ? -3.714 7.912 0.932 1.00 42.38 108 ASN A O 1
ATOM 809 N N . ILE A 1 109 ? -2.000 9.311 1.316 1.00 49.75 109 ILE A N 1
ATOM 810 C CA . ILE A 1 109 ? -1.558 8.724 2.572 1.00 49.75 109 ILE A CA 1
ATOM 811 C C . ILE A 1 109 ? -2.337 9.450 3.664 1.00 49.75 109 ILE A C 1
ATOM 813 O O . ILE A 1 109 ? -2.452 10.679 3.613 1.00 49.75 109 ILE A O 1
ATOM 817 N N . ILE A 1 110 ? -2.866 8.712 4.640 1.00 51.94 110 ILE A N 1
ATOM 818 C CA . ILE A 1 110 ? -3.282 9.350 5.886 1.00 51.94 110 ILE A CA 1
ATOM 819 C C . ILE A 1 110 ? -2.003 9.815 6.576 1.00 51.94 110 ILE A C 1
ATOM 821 O O . ILE A 1 110 ? -1.184 8.998 6.983 1.00 51.94 110 ILE A O 1
ATOM 825 N N . THR A 1 111 ? -1.800 11.120 6.619 1.00 53.75 111 THR A N 1
ATOM 826 C CA . THR A 1 111 ? -0.746 11.821 7.346 1.00 53.75 111 THR A CA 1
ATOM 827 C C . THR A 1 111 ? -1.353 12.401 8.621 1.00 53.75 111 THR A C 1
ATOM 829 O O . THR A 1 111 ? -2.570 12.491 8.735 1.00 53.75 111 THR A O 1
ATOM 832 N N . ASP A 1 112 ? -0.543 12.865 9.560 1.00 57.44 112 ASP A N 1
ATOM 833 C CA . ASP A 1 112 ? -0.947 13.699 10.692 1.00 57.44 112 ASP A CA 1
ATOM 834 C C . ASP A 1 112 ? -1.795 14.893 10.220 1.00 57.44 112 ASP A C 1
ATOM 836 O O . ASP A 1 112 ? -2.735 15.315 10.890 1.00 57.44 112 ASP A O 1
ATOM 840 N N . ALA A 1 113 ? -1.524 15.403 9.011 1.00 49.25 113 ALA A N 1
ATOM 841 C CA . ALA A 1 113 ? -2.292 16.483 8.397 1.00 49.25 113 ALA A CA 1
ATOM 842 C C . ALA A 1 113 ? -3.662 16.049 7.831 1.00 49.25 113 ALA A C 1
ATOM 844 O O . ALA A 1 113 ? -4.560 16.892 7.727 1.00 49.25 113 ALA A O 1
ATOM 845 N N . THR A 1 114 ? -3.838 14.777 7.454 1.00 62.34 114 THR A N 1
ATOM 846 C CA . THR A 1 114 ? -5.089 14.236 6.881 1.00 62.34 114 THR A CA 1
ATOM 847 C C . THR A 1 114 ? -5.825 13.260 7.802 1.00 62.34 114 THR A C 1
ATOM 849 O O . THR A 1 114 ? -6.933 12.845 7.464 1.00 62.34 114 THR A O 1
ATOM 852 N N . LEU A 1 115 ? -5.273 12.945 8.978 1.00 76.62 115 LEU A N 1
ATOM 853 C CA . LEU A 1 115 ? -5.971 12.242 10.048 1.00 76.62 115 LEU A CA 1
ATOM 854 C C . LEU A 1 115 ? -7.150 13.107 10.515 1.00 76.62 115 LEU A C 1
ATOM 856 O O . LEU A 1 115 ? -6.994 14.272 10.894 1.00 76.62 115 LEU A O 1
ATOM 860 N N . GLY A 1 116 ? -8.351 12.548 10.417 1.00 86.25 116 GLY A N 1
ATOM 861 C CA . GLY A 1 116 ? -9.580 13.183 10.884 1.00 86.25 116 GLY A CA 1
ATOM 862 C C . GLY A 1 116 ? -9.822 12.970 12.377 1.00 86.25 116 GLY A C 1
ATOM 863 O O . GLY A 1 116 ? -8.957 12.502 13.117 1.00 86.25 116 GLY A O 1
ATOM 864 N N . ASP A 1 117 ? -11.032 13.306 12.814 1.00 94.25 117 ASP A N 1
ATOM 865 C CA . ASP A 1 117 ? -11.477 13.022 14.177 1.00 94.25 117 ASP A CA 1
ATOM 866 C C . ASP A 1 117 ? -11.508 11.505 14.436 1.00 94.25 117 ASP A C 1
ATOM 868 O O . ASP A 1 117 ? -11.772 10.693 13.543 1.00 94.25 117 ASP A O 1
ATOM 872 N N . PHE A 1 118 ? -11.249 11.123 15.683 1.00 95.56 118 PHE A N 1
ATOM 873 C CA . PHE A 1 118 ? -11.157 9.734 16.128 1.00 95.56 118 PHE A CA 1
ATOM 874 C C . PHE A 1 118 ? -11.984 9.510 17.399 1.00 95.56 118 PHE A C 1
ATOM 876 O O . PHE A 1 118 ? -12.508 10.451 17.994 1.00 95.56 118 PHE A O 1
ATOM 883 N N . SER A 1 119 ? -12.134 8.253 17.805 1.00 96.88 119 SER A N 1
ATOM 884 C CA . SER A 1 119 ? -12.786 7.874 19.061 1.00 96.88 119 SER A CA 1
ATOM 885 C C . SER A 1 119 ? -11.745 7.451 20.086 1.00 96.88 119 SER A C 1
ATOM 887 O O . SER A 1 119 ? -10.882 6.632 19.768 1.00 96.88 119 SER A O 1
ATOM 889 N N . ALA A 1 120 ? -11.831 7.988 21.303 1.00 97.00 120 ALA A N 1
ATOM 890 C CA . ALA A 1 120 ? -10.930 7.669 22.405 1.00 97.00 120 ALA A CA 1
ATOM 891 C C . ALA A 1 120 ? -11.677 6.992 23.562 1.00 97.00 120 ALA A C 1
ATOM 893 O O . ALA A 1 120 ? -12.763 7.416 23.947 1.00 97.00 120 ALA A O 1
ATOM 894 N N . SER A 1 121 ? -11.060 5.975 24.155 1.00 97.25 121 SER A N 1
ATOM 895 C CA . SER A 1 121 ? -11.507 5.356 25.406 1.00 97.25 121 SER A CA 1
ATOM 896 C C . SER A 1 121 ? -10.405 5.468 26.451 1.00 97.25 121 SER A C 1
ATOM 898 O O . SER A 1 121 ? -9.218 5.379 26.124 1.00 97.25 121 SER A O 1
ATOM 900 N N . GLY A 1 122 ? -10.790 5.635 27.712 1.00 96.06 122 GLY A N 1
ATOM 901 C CA . GLY A 1 122 ? -9.869 5.758 28.833 1.00 96.06 122 GLY A CA 1
ATOM 902 C C . GLY A 1 122 ? -10.210 4.794 29.957 1.00 96.06 122 GLY A C 1
ATOM 903 O O . GLY A 1 122 ? -11.371 4.619 30.322 1.00 96.06 122 GLY A O 1
ATOM 904 N N . ILE A 1 123 ? -9.176 4.205 30.547 1.00 96.12 123 ILE A N 1
ATOM 905 C CA . ILE A 1 123 ? -9.251 3.455 31.802 1.00 96.12 123 ILE A CA 1
ATOM 906 C C . ILE A 1 123 ? -8.302 4.090 32.816 1.00 96.12 123 ILE A C 1
ATOM 908 O O . ILE A 1 123 ? -7.205 4.505 32.443 1.00 96.12 123 ILE A O 1
ATOM 912 N N . CYS A 1 124 ? -8.701 4.172 34.086 1.00 94.25 124 CYS A N 1
ATOM 913 C CA . CYS A 1 124 ? -7.911 4.803 35.147 1.00 94.25 124 CYS A CA 1
ATOM 914 C C . CYS A 1 124 ? -7.850 3.952 36.422 1.00 94.25 124 CYS A C 1
ATOM 916 O O . CYS A 1 124 ? -8.620 3.013 36.619 1.00 94.25 124 CYS A O 1
ATOM 918 N N . GLY A 1 125 ? -6.904 4.260 37.307 1.00 93.81 125 GLY A N 1
ATOM 919 C CA . GLY A 1 125 ? -6.789 3.601 38.598 1.00 93.81 125 GLY A CA 1
ATOM 920 C C . GLY A 1 125 ? -5.776 4.234 39.539 1.00 93.81 125 GLY A C 1
ATOM 921 O O . GLY A 1 125 ? -5.049 5.170 39.205 1.00 93.81 125 GLY A O 1
ATOM 922 N N . VAL A 1 126 ? -5.737 3.690 40.754 1.00 93.12 126 VAL A N 1
ATOM 923 C CA . VAL A 1 126 ? -4.914 4.195 41.867 1.00 93.12 126 VAL A CA 1
ATOM 924 C C . VAL A 1 126 ? -3.441 3.779 41.769 1.00 93.12 126 VAL A C 1
ATOM 926 O O . VAL A 1 126 ? -2.586 4.345 42.446 1.00 93.12 126 VAL A O 1
ATOM 929 N N . GLY A 1 127 ? -3.127 2.787 40.930 1.00 89.12 127 GLY A N 1
ATOM 930 C CA . GLY A 1 127 ? -1.791 2.207 40.795 1.00 89.12 127 GLY A CA 1
ATOM 931 C C . GLY A 1 127 ? -1.530 1.643 39.394 1.00 89.12 127 GLY A C 1
ATOM 932 O O . GLY A 1 127 ? -2.483 1.359 38.667 1.00 89.12 127 GLY A O 1
ATOM 933 N N . PRO A 1 128 ? -0.258 1.414 39.018 1.00 82.88 128 PRO A N 1
ATOM 934 C CA . PRO A 1 128 ? 0.126 0.992 37.665 1.00 82.88 128 PRO A CA 1
ATOM 935 C C . PRO A 1 128 ? -0.373 -0.413 37.287 1.00 82.88 128 PRO A C 1
ATOM 937 O O . PRO A 1 128 ? -0.505 -0.723 36.106 1.00 82.88 128 PRO A O 1
ATOM 940 N N . THR A 1 129 ? -0.663 -1.257 38.280 1.00 84.38 129 THR A N 1
ATOM 941 C CA . THR A 1 129 ? -1.244 -2.604 38.127 1.00 84.38 129 THR A CA 1
ATOM 942 C C . THR A 1 129 ? -2.708 -2.673 38.574 1.00 84.38 129 THR A C 1
ATOM 944 O O . THR A 1 129 ? -3.300 -3.746 38.542 1.00 84.38 129 THR A O 1
ATOM 947 N N . SER A 1 130 ? -3.283 -1.546 39.002 1.00 86.94 130 SER A N 1
ATOM 948 C CA . SER A 1 130 ? -4.631 -1.442 39.580 1.00 86.94 130 SER A CA 1
ATOM 949 C C . SER A 1 130 ? -5.510 -0.487 38.767 1.00 86.94 130 SER A C 1
ATOM 951 O O . SER A 1 130 ? -6.323 0.247 39.329 1.00 86.94 130 SER A O 1
ATOM 953 N N . ILE A 1 131 ? -5.297 -0.454 37.448 1.00 89.19 131 ILE A N 1
ATOM 954 C CA . ILE A 1 131 ? -6.142 0.271 36.495 1.00 89.19 131 ILE A CA 1
ATOM 955 C C . ILE A 1 131 ? -7.443 -0.517 36.319 1.00 89.19 131 ILE A C 1
ATOM 957 O O . ILE A 1 131 ? -7.414 -1.706 36.000 1.00 89.19 131 ILE A O 1
ATOM 961 N N . LEU A 1 132 ? -8.577 0.145 36.544 1.00 86.81 132 LEU A N 1
ATOM 962 C CA . LEU A 1 132 ? -9.903 -0.448 36.426 1.00 86.81 132 LEU A CA 1
ATOM 963 C C . LEU A 1 132 ? -10.297 -0.546 34.952 1.00 86.81 132 LEU A C 1
ATOM 965 O O . LEU A 1 132 ? -10.269 0.445 34.232 1.00 86.81 132 LEU A O 1
ATOM 969 N N . THR A 1 133 ? -10.697 -1.736 34.509 1.00 87.00 133 THR A N 1
ATOM 970 C CA . THR A 1 133 ? -11.270 -1.943 33.168 1.00 87.00 133 THR A CA 1
ATOM 971 C C . THR A 1 133 ? -12.794 -1.832 33.164 1.00 87.00 133 THR A C 1
ATOM 973 O O . THR A 1 133 ? -13.404 -1.747 32.104 1.00 87.00 133 THR A O 1
ATOM 976 N N . THR A 1 134 ? -13.435 -1.880 34.337 1.00 86.25 134 THR A N 1
ATOM 977 C CA . THR A 1 134 ? -14.890 -1.776 34.487 1.00 86.25 134 THR A CA 1
ATOM 978 C C . THR A 1 134 ? -15.245 -1.095 35.819 1.00 86.25 134 THR A C 1
ATOM 980 O O . THR A 1 134 ? -14.795 -1.570 36.864 1.00 86.25 134 THR A O 1
ATOM 983 N N . PRO A 1 135 ? -16.070 -0.030 35.810 1.00 85.88 135 PRO A N 1
ATOM 984 C CA . PRO A 1 135 ? -16.452 0.733 34.619 1.00 85.88 135 PRO A CA 1
ATOM 985 C C . PRO A 1 135 ? -15.215 1.354 33.951 1.00 85.88 135 PRO A C 1
ATOM 987 O O . PRO A 1 135 ? -14.190 1.562 34.600 1.00 85.88 135 PRO A O 1
ATOM 990 N N . GLU A 1 136 ? -15.297 1.616 32.650 1.00 92.69 136 GLU A N 1
ATOM 991 C CA . GLU A 1 136 ? -14.302 2.469 31.998 1.00 92.69 136 GLU A CA 1
ATOM 992 C C . GLU A 1 136 ? -14.418 3.900 32.527 1.00 92.69 136 GLU A C 1
ATOM 994 O O . GLU A 1 136 ? -15.467 4.307 33.031 1.00 92.69 136 GLU A O 1
ATOM 999 N N . TRP A 1 137 ? -13.341 4.672 32.400 1.00 94.62 137 TRP A N 1
ATOM 1000 C CA . TRP A 1 137 ? -13.382 6.091 32.737 1.00 94.62 137 TRP A CA 1
ATOM 1001 C C . TRP A 1 137 ? -14.223 6.866 31.718 1.00 94.62 137 TRP A C 1
ATOM 1003 O O . TRP A 1 137 ? -15.029 7.712 32.095 1.00 94.62 137 TRP A O 1
ATOM 1013 N N . PHE A 1 138 ? -14.055 6.540 30.436 1.00 96.12 138 PHE A N 1
ATOM 1014 C CA . PHE A 1 138 ? -14.905 6.983 29.333 1.00 96.12 138 PHE A CA 1
ATOM 1015 C C . PHE A 1 138 ? -14.733 6.059 28.127 1.00 96.12 138 PHE A C 1
ATOM 1017 O O . PHE A 1 138 ? -13.699 5.396 27.989 1.00 96.12 138 PHE A O 1
ATOM 1024 N N . HIS A 1 139 ? -15.734 6.039 27.247 1.00 96.50 139 HIS A N 1
ATOM 1025 C CA . HIS A 1 139 ? -15.836 5.061 26.171 1.00 96.50 139 HIS A CA 1
ATOM 1026 C C . HIS A 1 139 ? -16.102 5.713 24.812 1.00 96.50 139 HIS A C 1
ATOM 1028 O O . HIS A 1 139 ? -17.120 6.372 24.635 1.00 96.50 139 HIS A O 1
ATOM 1034 N N . ALA A 1 140 ? -15.217 5.459 23.843 1.00 95.81 140 ALA A N 1
ATOM 1035 C CA . ALA A 1 140 ? -15.354 5.825 22.432 1.00 95.81 140 ALA A CA 1
ATOM 1036 C C . ALA A 1 140 ? -15.736 7.298 22.169 1.00 95.81 140 ALA A C 1
ATOM 1038 O O . ALA A 1 140 ? -16.320 7.619 21.130 1.00 95.81 140 ALA A O 1
ATOM 1039 N N . GLU A 1 141 ? -15.347 8.194 23.076 1.00 96.62 141 GLU A N 1
ATOM 1040 C CA . GLU A 1 141 ? -15.659 9.617 23.033 1.00 96.62 141 GLU A CA 1
ATOM 1041 C C . GLU A 1 141 ? -15.023 10.273 21.811 1.00 96.62 141 GLU A C 1
ATOM 1043 O O . GLU A 1 141 ? -13.853 10.042 21.472 1.00 96.62 141 GLU A O 1
ATOM 1048 N N . LYS A 1 142 ? -15.799 11.125 21.142 1.00 96.31 142 LYS A N 1
ATOM 1049 C CA . LYS A 1 142 ? -15.326 11.843 19.964 1.00 96.31 142 LYS A CA 1
ATOM 1050 C C . LYS A 1 142 ? -14.186 12.778 20.350 1.00 96.31 142 LYS A C 1
ATOM 1052 O O . LYS A 1 142 ? -14.307 13.617 21.245 1.00 96.31 142 LYS A O 1
ATOM 1057 N N . THR A 1 143 ? -13.082 12.654 19.630 1.00 95.50 143 THR A N 1
ATOM 1058 C CA . THR A 1 143 ? -11.845 13.384 19.880 1.00 95.50 143 THR A CA 1
ATOM 1059 C C . THR A 1 143 ? -11.375 14.030 18.588 1.00 95.50 143 THR A C 1
ATOM 1061 O O . THR A 1 143 ? -11.357 13.404 17.526 1.00 95.50 143 THR A O 1
ATOM 1064 N N . LYS A 1 144 ? -11.029 15.314 18.671 1.00 93.69 144 LYS A N 1
ATOM 1065 C CA . LYS A 1 144 ? -10.522 16.084 17.539 1.00 93.69 144 LYS A CA 1
ATOM 1066 C C . LYS A 1 144 ? -9.198 15.501 17.071 1.00 93.69 144 LYS A C 1
ATOM 1068 O O . LYS A 1 144 ? -8.399 15.049 17.890 1.00 93.69 144 LYS A O 1
ATOM 1073 N N . LYS A 1 145 ? -8.885 15.657 15.786 1.00 89.62 145 LYS A N 1
ATOM 1074 C CA . LYS A 1 145 ? -7.548 15.336 15.247 1.00 89.62 145 LYS A CA 1
ATOM 1075 C C . LYS A 1 145 ? -6.370 15.984 16.000 1.00 89.62 145 LYS A C 1
ATOM 1077 O O . LYS A 1 145 ? -5.263 15.468 15.960 1.00 89.62 145 LYS A O 1
ATOM 1082 N N . THR A 1 146 ? -6.601 17.103 16.695 1.00 87.44 146 THR A N 1
ATOM 1083 C CA . THR A 1 146 ? -5.602 17.799 17.528 1.00 87.44 146 THR A CA 1
ATOM 1084 C C . THR A 1 146 ? -5.416 17.185 18.918 1.00 87.44 146 THR A C 1
ATOM 1086 O O . THR A 1 146 ? -4.607 17.694 19.682 1.00 87.44 146 THR A O 1
ATOM 1089 N N . GLY A 1 147 ? -6.167 16.136 19.271 1.00 89.69 147 GLY A N 1
ATOM 1090 C CA . GLY A 1 147 ? -6.054 15.434 20.551 1.00 89.69 147 GLY A CA 1
ATOM 1091 C C . GLY A 1 147 ? -6.926 15.974 21.687 1.00 89.69 147 GLY A C 1
ATOM 1092 O O . GLY A 1 147 ? -6.830 15.490 22.811 1.00 89.69 147 GLY A O 1
ATOM 1093 N N . GLU A 1 148 ? -7.792 16.954 21.424 1.00 93.12 148 GLU A N 1
ATOM 1094 C CA . GLU A 1 148 ? -8.788 17.436 22.391 1.00 93.12 148 GLU A CA 1
ATOM 1095 C C . GLU A 1 148 ? -10.085 16.630 22.295 1.00 93.12 148 GLU A C 1
ATOM 1097 O O . GLU A 1 148 ? -10.632 16.462 21.202 1.00 93.12 148 GLU A O 1
ATOM 1102 N N . LEU A 1 149 ? -10.630 16.190 23.431 1.00 94.38 149 LEU A N 1
ATOM 1103 C CA . LEU A 1 149 ? -11.970 15.606 23.456 1.00 94.38 149 LEU A CA 1
ATOM 1104 C C . LEU A 1 149 ? -13.030 16.686 23.200 1.00 94.38 149 LEU A C 1
ATOM 1106 O O . LEU A 1 149 ? -12.909 17.813 23.683 1.00 94.38 149 LEU A O 1
ATOM 1110 N N . TYR A 1 150 ? -14.088 16.341 22.462 1.00 94.69 150 TYR A N 1
ATOM 1111 C CA . TYR A 1 150 ? -15.248 17.231 22.314 1.00 94.69 150 TYR A CA 1
ATOM 1112 C C . TYR A 1 150 ? -15.995 17.410 23.638 1.00 94.69 150 TYR A C 1
ATOM 1114 O O . TYR A 1 150 ? -16.446 18.514 23.937 1.00 94.69 150 TYR A O 1
ATOM 1122 N N . SER A 1 151 ? -16.083 16.335 24.423 1.00 93.88 151 SER A N 1
ATOM 1123 C CA . SER A 1 151 ? -16.590 16.322 25.795 1.00 93.88 151 SER A CA 1
ATOM 1124 C C . SER A 1 151 ? -15.388 16.347 26.748 1.00 93.88 151 SER A C 1
ATOM 1126 O O . SER A 1 151 ? -14.690 15.338 26.848 1.00 93.88 151 SER A O 1
ATOM 1128 N N . PRO A 1 152 ? -15.085 17.474 27.421 1.00 92.50 152 PRO A N 1
ATOM 1129 C CA . PRO A 1 152 ? -13.908 17.588 28.278 1.00 92.50 152 PRO A CA 1
ATOM 1130 C C . PRO A 1 152 ? -13.921 16.597 29.445 1.00 92.50 152 PRO A C 1
ATOM 1132 O O . PRO A 1 152 ? -14.909 16.486 30.169 1.00 92.50 152 PRO A O 1
ATOM 1135 N N . ILE A 1 153 ? -12.788 15.932 29.669 1.00 93.69 153 ILE A N 1
ATOM 1136 C CA . ILE A 1 153 ? -12.573 15.007 30.787 1.00 93.69 153 ILE A CA 1
ATOM 1137 C C . ILE A 1 153 ? -11.390 15.517 31.602 1.00 93.69 153 ILE A C 1
ATOM 1139 O O . ILE A 1 153 ? -10.360 15.888 31.040 1.00 93.69 153 ILE A O 1
ATOM 1143 N N . LEU A 1 154 ? -11.543 15.558 32.925 1.00 92.62 154 LEU A N 1
ATOM 1144 C CA . LEU A 1 154 ? -10.526 16.051 33.853 1.00 92.62 154 LEU A CA 1
ATOM 1145 C C . LEU A 1 154 ? -9.848 14.886 34.553 1.00 92.62 154 LEU A C 1
ATOM 1147 O O . LEU A 1 154 ? -10.530 14.044 35.131 1.00 92.62 154 LEU A O 1
ATOM 1151 N N . TRP A 1 155 ? -8.519 14.885 34.572 1.00 91.56 155 TRP A N 1
ATOM 1152 C CA . TRP A 1 155 ? -7.729 14.013 35.428 1.00 91.56 155 TRP A CA 1
ATOM 1153 C C . TRP A 1 155 ? -8.155 14.118 36.889 1.00 91.56 155 TRP A C 1
ATOM 1155 O O . TRP A 1 155 ? -8.568 15.169 37.367 1.00 91.56 155 TRP A O 1
ATOM 1165 N N . THR A 1 156 ? -7.980 13.033 37.635 1.00 86.00 156 THR A N 1
ATOM 1166 C CA . THR A 1 156 ? -8.126 13.045 39.090 1.00 86.00 156 THR A CA 1
ATOM 1167 C C . THR A 1 156 ? -6.851 12.531 39.736 1.00 86.00 156 THR A C 1
ATOM 1169 O O . THR A 1 156 ? -6.312 11.494 39.354 1.00 86.00 156 THR A O 1
ATOM 1172 N N . PHE A 1 157 ? -6.361 13.249 40.746 1.00 85.88 157 PHE A N 1
ATOM 1173 C CA . PHE A 1 157 ? -5.170 12.830 41.486 1.00 85.88 157 PHE A CA 1
ATOM 1174 C C . PHE A 1 157 ? -5.426 11.570 42.334 1.00 85.88 157 PHE A C 1
ATOM 1176 O O . PHE A 1 157 ? -4.485 10.876 42.709 1.00 85.88 157 PHE A O 1
ATOM 1183 N N . ALA A 1 158 ? -6.698 11.237 42.593 1.00 88.38 158 ALA A N 1
ATOM 1184 C CA . ALA A 1 158 ? -7.089 10.003 43.270 1.00 88.38 158 ALA A CA 1
ATOM 1185 C C . ALA A 1 158 ? -6.868 8.754 42.398 1.00 88.38 158 ALA A C 1
ATOM 1187 O O . ALA A 1 158 ? -6.639 7.673 42.931 1.00 88.38 158 ALA A O 1
ATOM 1188 N N . GLN A 1 159 ? -6.909 8.892 41.070 1.00 91.75 159 GLN A N 1
ATOM 1189 C CA . GLN A 1 159 ? -6.639 7.815 40.113 1.00 91.75 159 GLN A CA 1
ATOM 1190 C C . GLN A 1 159 ? -5.585 8.291 39.102 1.00 91.75 159 GLN A C 1
ATOM 1192 O O . GLN A 1 159 ? -5.902 8.560 37.943 1.00 91.75 159 GLN A O 1
ATOM 1197 N N . PRO A 1 160 ? -4.321 8.441 39.541 1.00 92.94 160 PRO A N 1
ATOM 1198 C CA . PRO A 1 160 ? -3.298 9.113 38.754 1.00 92.94 160 PRO A CA 1
ATOM 1199 C C . PRO A 1 160 ? -2.738 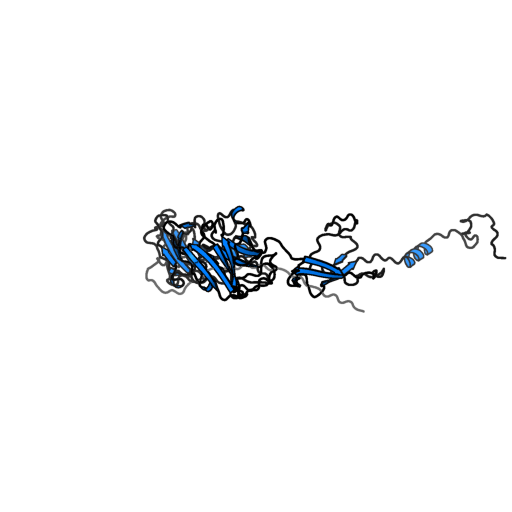8.243 37.625 1.00 92.94 160 PRO A C 1
ATOM 1201 O O . PRO A 1 160 ? -1.937 8.734 36.838 1.00 92.94 160 PRO A O 1
ATOM 1204 N N . TYR A 1 161 ? -3.102 6.961 37.537 1.00 95.19 161 TYR A N 1
ATOM 1205 C CA . TYR A 1 161 ? -2.658 6.072 36.465 1.00 95.19 161 TYR A CA 1
ATOM 1206 C C . TYR A 1 161 ? -3.779 5.880 35.458 1.00 95.19 161 TYR A C 1
ATOM 1208 O O . TYR A 1 161 ? -4.898 5.564 35.854 1.00 95.19 161 TYR A O 1
ATOM 1216 N N . ALA A 1 162 ? -3.475 6.008 34.170 1.00 95.25 162 ALA A N 1
ATOM 1217 C CA . ALA A 1 162 ? -4.431 5.729 33.110 1.00 95.25 162 ALA A CA 1
ATOM 1218 C C . ALA A 1 162 ? -3.783 5.040 31.912 1.00 95.25 162 ALA A C 1
ATOM 1220 O O . ALA A 1 162 ? -2.563 5.040 31.741 1.00 95.25 162 ALA A O 1
ATOM 1221 N N . ARG A 1 163 ? -4.628 4.460 31.069 1.00 96.12 163 ARG A N 1
ATOM 1222 C CA . ARG A 1 163 ? -4.278 4.026 29.721 1.00 96.12 163 ARG A CA 1
ATOM 1223 C C . ARG A 1 163 ? -5.394 4.459 28.790 1.00 96.12 163 ARG A C 1
ATOM 1225 O O . ARG A 1 163 ? -6.571 4.313 29.116 1.00 96.12 163 ARG A O 1
ATOM 1232 N N . PHE A 1 164 ? -5.001 4.965 27.635 1.00 97.19 164 PHE A N 1
ATOM 1233 C CA . PHE A 1 164 ? -5.914 5.441 26.616 1.00 97.19 164 PHE A CA 1
ATOM 1234 C C . PHE A 1 164 ? -5.769 4.605 25.356 1.00 97.19 164 PHE A C 1
ATOM 1236 O O . PHE A 1 164 ? -4.677 4.142 25.008 1.00 97.19 164 PHE A O 1
ATOM 1243 N N . PHE A 1 165 ? -6.890 4.428 24.678 1.00 97.88 165 PHE A N 1
ATOM 1244 C CA . PHE A 1 165 ? -6.998 3.726 23.412 1.00 97.88 165 PHE A CA 1
ATOM 1245 C C . PHE A 1 165 ? -7.690 4.640 22.422 1.00 97.88 165 PHE A C 1
ATOM 1247 O O . PHE A 1 165 ? -8.617 5.355 22.796 1.00 97.88 165 PHE A O 1
ATOM 1254 N N . ALA A 1 166 ? -7.261 4.600 21.169 1.00 97.06 166 ALA A N 1
ATOM 1255 C CA . ALA A 1 166 ? -7.883 5.388 20.123 1.00 97.06 166 ALA A CA 1
ATOM 1256 C C . ALA A 1 166 ? -8.105 4.572 18.857 1.00 97.06 166 ALA A C 1
ATOM 1258 O O . ALA A 1 166 ? -7.312 3.687 18.521 1.00 97.06 166 ALA A O 1
ATOM 1259 N N . VAL A 1 167 ? -9.197 4.891 18.168 1.00 96.88 167 VAL A N 1
ATOM 1260 C CA . VAL A 1 167 ? -9.642 4.244 16.935 1.00 96.88 167 VAL A CA 1
ATOM 1261 C C . VAL A 1 167 ? -10.052 5.324 15.943 1.00 96.88 167 VAL A C 1
ATOM 1263 O O . VAL A 1 167 ? -10.857 6.196 16.265 1.00 96.88 167 VAL A O 1
ATOM 1266 N N . TYR A 1 168 ? -9.481 5.261 14.746 1.00 94.00 168 TYR A N 1
ATOM 1267 C CA . TYR A 1 168 ? -9.799 6.125 13.618 1.00 94.00 168 TYR A CA 1
ATOM 1268 C C . TYR A 1 168 ? -10.389 5.287 12.468 1.00 94.00 168 TYR A C 1
ATOM 1270 O O . TYR A 1 168 ? -9.862 4.200 12.207 1.00 94.00 168 TYR A O 1
ATOM 1278 N N . PRO A 1 169 ? -11.410 5.789 11.742 1.00 93.00 169 PRO A N 1
ATOM 1279 C CA . PRO A 1 169 ? -12.141 7.044 11.986 1.00 93.00 169 PRO A CA 1
ATOM 1280 C C . PRO A 1 169 ? -12.984 6.993 13.267 1.00 93.00 169 PRO A C 1
ATOM 1282 O O . PRO A 1 169 ? -13.132 5.932 13.870 1.00 93.00 169 PRO A O 1
ATOM 1285 N N . ASN A 1 170 ? -13.525 8.128 13.721 1.00 92.25 170 ASN A N 1
ATOM 1286 C CA . ASN A 1 170 ? -14.436 8.115 14.869 1.00 92.25 170 ASN A CA 1
ATOM 1287 C C . ASN A 1 170 ? -15.707 7.299 14.562 1.00 92.25 170 ASN A C 1
ATOM 1289 O O . ASN A 1 170 ? -16.185 7.274 13.425 1.00 92.25 170 ASN A O 1
ATOM 1293 N N . VAL A 1 171 ? -16.286 6.676 15.591 1.00 90.06 171 VAL A N 1
ATOM 1294 C CA . VAL A 1 171 ? -17.416 5.733 15.453 1.00 90.06 171 VAL A CA 1
ATOM 1295 C C . VAL A 1 171 ? -18.653 6.326 14.773 1.00 90.06 171 VAL A C 1
ATOM 1297 O O . VAL A 1 171 ? -19.383 5.611 14.096 1.00 90.06 171 VAL A O 1
ATOM 1300 N N . GLU A 1 172 ? -18.878 7.635 14.892 1.00 89.25 172 GLU A N 1
ATOM 1301 C CA . GLU A 1 172 ? -20.022 8.301 14.253 1.00 89.25 172 GLU A CA 1
ATOM 1302 C C . GLU A 1 172 ? -19.839 8.460 12.737 1.00 89.25 172 GLU A C 1
ATOM 1304 O O . GLU A 1 172 ? -20.823 8.549 12.007 1.00 89.25 172 GLU A O 1
ATOM 1309 N N . SER A 1 173 ? -18.591 8.508 12.255 1.00 87.69 173 SER A N 1
ATOM 1310 C CA . SER A 1 173 ? -18.285 8.718 10.833 1.00 87.69 173 SER A CA 1
ATOM 1311 C C . SER A 1 173 ? -18.276 7.422 10.026 1.00 87.69 173 SER A C 1
ATOM 1313 O O . SER A 1 173 ? -18.287 7.471 8.798 1.00 87.69 173 SER A O 1
ATOM 1315 N N . TYR A 1 174 ? -18.259 6.260 10.687 1.00 91.06 174 TYR A N 1
ATOM 1316 C CA . TYR A 1 174 ? -18.240 4.965 10.016 1.00 91.06 174 TYR A CA 1
ATOM 1317 C C . TYR A 1 174 ? -19.121 3.942 10.738 1.00 91.06 174 TYR A C 1
ATOM 1319 O O . TYR A 1 174 ? -18.696 3.249 11.659 1.00 91.06 174 TYR A O 1
ATOM 1327 N N . SER A 1 175 ? -20.366 3.827 10.270 1.00 92.88 175 SER A N 1
ATOM 1328 C CA . SER A 1 175 ? -21.414 2.981 10.871 1.00 92.88 175 SER A CA 1
ATOM 1329 C C . SER A 1 175 ? -21.115 1.475 10.879 1.00 92.88 175 SER A C 1
ATOM 1331 O O . SER A 1 175 ? -21.724 0.728 11.640 1.00 92.88 175 SER A O 1
ATOM 1333 N N . LYS A 1 176 ? -20.163 1.024 10.056 1.00 94.88 176 LYS A N 1
ATOM 1334 C CA . LYS A 1 176 ? -19.710 -0.372 9.953 1.00 94.88 176 LYS A CA 1
ATOM 1335 C C . LYS A 1 176 ? -18.597 -0.728 10.944 1.00 94.88 176 LYS A C 1
ATOM 1337 O O . LYS A 1 176 ? -17.871 -1.706 10.756 1.00 94.88 176 LYS A O 1
ATOM 1342 N N . MET A 1 177 ? -18.453 0.063 12.002 1.00 95.06 177 MET A N 1
ATOM 1343 C CA . MET A 1 177 ? -17.492 -0.161 13.069 1.00 95.06 177 MET A CA 1
ATOM 1344 C C . MET A 1 177 ? -18.144 -0.004 14.440 1.00 95.06 177 MET A C 1
ATOM 1346 O O . MET A 1 177 ? -18.961 0.883 14.667 1.00 95.06 177 MET A O 1
ATOM 1350 N N . THR A 1 178 ? -17.754 -0.857 15.380 1.00 96.62 178 THR A N 1
ATOM 1351 C CA . THR A 1 178 ? -18.186 -0.781 16.778 1.00 96.62 178 THR A CA 1
ATOM 1352 C C . THR A 1 178 ? -16.983 -0.963 17.687 1.00 96.62 178 THR A C 1
ATOM 1354 O O . THR A 1 178 ? -16.294 -1.979 17.610 1.00 96.62 178 THR A O 1
ATOM 1357 N N . VAL A 1 179 ? -16.725 0.019 18.551 1.00 96.62 179 VAL A N 1
ATOM 1358 C CA . VAL A 1 179 ? -15.712 -0.082 19.608 1.00 96.62 179 VAL A CA 1
ATOM 1359 C C . VAL A 1 179 ? -16.366 -0.769 20.804 1.00 96.62 179 VAL A C 1
ATOM 1361 O O . VAL A 1 179 ? -17.369 -0.298 21.322 1.00 96.62 179 VAL A O 1
ATOM 1364 N N . ASN A 1 180 ? -15.826 -1.907 21.221 1.00 96.06 180 ASN A N 1
ATOM 1365 C CA . ASN A 1 180 ? -16.277 -2.638 22.399 1.00 96.06 180 ASN A CA 1
ATOM 1366 C C . ASN A 1 180 ? -15.565 -2.122 23.652 1.00 96.06 180 ASN A C 1
ATOM 1368 O O . ASN A 1 180 ? -14.417 -1.675 23.580 1.00 96.06 180 ASN A O 1
ATOM 1372 N N . ASN A 1 181 ? -16.214 -2.267 24.807 1.00 94.38 181 ASN A N 1
ATOM 1373 C CA . ASN A 1 181 ? -15.609 -1.970 26.106 1.00 94.38 181 ASN A CA 1
ATOM 1374 C C . ASN A 1 181 ? -14.294 -2.739 26.315 1.00 94.38 181 ASN A C 1
ATOM 1376 O O . ASN A 1 181 ? -14.091 -3.845 25.798 1.00 94.38 181 ASN A O 1
ATOM 1380 N N . THR A 1 182 ? -13.423 -2.172 27.142 1.00 93.19 182 THR A N 1
ATOM 1381 C CA . THR A 1 182 ? -12.175 -2.784 27.587 1.00 93.19 182 THR A CA 1
ATOM 1382 C C . THR A 1 182 ? -12.471 -4.097 28.299 1.00 93.19 182 THR A C 1
ATOM 1384 O O . THR A 1 182 ? -13.112 -4.141 29.350 1.00 93.19 182 THR A O 1
ATOM 1387 N N . ALA A 1 183 ? -11.979 -5.195 27.727 1.00 91.06 183 ALA A N 1
ATOM 1388 C CA . ALA A 1 183 ? -12.136 -6.514 28.318 1.00 91.06 183 ALA A CA 1
ATOM 1389 C C . ALA A 1 183 ? -11.336 -6.633 29.627 1.00 91.06 183 ALA A C 1
ATOM 1391 O O . ALA A 1 183 ? -10.396 -5.877 29.876 1.00 91.06 183 ALA A O 1
ATOM 1392 N N . ALA A 1 184 ? -11.624 -7.663 30.429 1.00 88.56 184 ALA A N 1
ATOM 1393 C CA . ALA A 1 184 ? -10.857 -7.979 31.642 1.00 88.56 184 ALA A CA 1
ATOM 1394 C C . ALA A 1 184 ? -9.348 -8.193 31.381 1.00 88.56 184 ALA A C 1
ATOM 1396 O O . ALA A 1 184 ? -8.527 -8.046 32.280 1.00 88.56 184 ALA A O 1
ATOM 1397 N N . SER A 1 185 ? -8.962 -8.499 30.136 1.00 87.19 185 SER A N 1
ATOM 1398 C CA . SER A 1 185 ? -7.564 -8.581 29.691 1.00 87.19 185 SER A CA 1
ATOM 1399 C C . SER A 1 185 ? -6.852 -7.218 29.598 1.00 87.19 185 SER A C 1
ATOM 1401 O O . SER A 1 185 ? -5.638 -7.173 29.347 1.00 87.19 185 SER A O 1
ATOM 1403 N N . GLY A 1 186 ? -7.583 -6.116 29.796 1.00 89.25 186 GLY A N 1
ATOM 1404 C CA . GLY A 1 186 ? -7.077 -4.747 29.822 1.00 89.25 186 GLY A CA 1
ATOM 1405 C C . GLY A 1 186 ? -6.921 -4.094 28.454 1.00 89.25 186 GLY A C 1
ATOM 1406 O O . GLY A 1 186 ? -6.126 -3.162 28.349 1.00 89.25 186 GLY A O 1
ATOM 1407 N N . SER A 1 187 ? -7.608 -4.603 27.424 1.00 92.44 187 SER A N 1
ATOM 1408 C CA . SER A 1 187 ? -7.646 -4.008 26.082 1.00 92.44 187 SER A CA 1
ATOM 1409 C C . SER A 1 187 ? -9.066 -4.026 25.500 1.00 92.44 187 SER A C 1
ATOM 1411 O O . SER A 1 187 ? -9.761 -5.039 25.662 1.00 92.44 187 SER A O 1
ATOM 1413 N N . PRO A 1 188 ? -9.514 -2.952 24.830 1.00 96.00 188 PRO A N 1
ATOM 1414 C CA . PRO A 1 188 ? -10.736 -2.960 24.042 1.00 96.00 188 PRO A CA 1
ATOM 1415 C C . PRO A 1 188 ? -10.534 -3.686 22.705 1.00 96.00 188 PRO A C 1
ATOM 1417 O O . PRO A 1 188 ? -9.431 -4.081 22.310 1.00 96.00 188 PRO A O 1
ATOM 1420 N N . SER A 1 189 ? -11.635 -3.863 21.986 1.00 97.00 189 SER A N 1
ATOM 1421 C CA . SER A 1 189 ? -11.620 -4.407 20.629 1.00 97.00 189 SER A CA 1
ATOM 1422 C C . SER A 1 189 ? -12.563 -3.633 19.729 1.00 97.00 189 SER A C 1
ATOM 1424 O O . SER A 1 189 ? -13.458 -2.947 20.209 1.00 97.00 189 SER A O 1
ATOM 1426 N N . VAL A 1 190 ? -12.368 -3.756 18.425 1.00 97.75 190 VAL A N 1
ATOM 1427 C CA . VAL A 1 190 ? -13.189 -3.111 17.407 1.00 97.75 190 VAL A CA 1
ATOM 1428 C C . VAL A 1 190 ? -13.770 -4.187 16.510 1.00 97.75 190 VAL A C 1
ATOM 1430 O O . VAL A 1 190 ? -13.017 -4.931 15.884 1.00 97.75 190 VAL A O 1
ATOM 1433 N N . GLU A 1 191 ? -15.092 -4.287 16.431 1.00 97.56 191 GLU A N 1
ATOM 1434 C CA . GLU A 1 191 ? -15.717 -4.967 15.299 1.00 97.56 191 GLU A CA 1
ATOM 1435 C C . GLU A 1 191 ? -15.684 -4.040 14.093 1.00 97.56 191 GLU A C 1
ATOM 1437 O O . GLU A 1 191 ? -16.086 -2.883 14.192 1.00 97.56 191 GLU A O 1
ATOM 1442 N N . PHE A 1 192 ? -15.211 -4.544 12.959 1.00 97.69 192 PHE A N 1
ATOM 1443 C CA . PHE A 1 192 ? -15.067 -3.762 11.739 1.00 97.69 192 PHE A CA 1
ATOM 1444 C C . PHE A 1 192 ? -15.550 -4.566 10.540 1.00 97.69 192 PHE A C 1
ATOM 1446 O O . PHE A 1 192 ? -15.216 -5.747 10.397 1.00 97.69 192 PHE A O 1
ATOM 1453 N N . GLU A 1 193 ? -16.313 -3.908 9.676 1.00 97.44 193 GLU A N 1
ATOM 1454 C CA . GLU A 1 193 ? -16.763 -4.433 8.397 1.00 97.44 193 GLU A CA 1
ATOM 1455 C C . GLU A 1 193 ? -16.253 -3.553 7.247 1.00 97.44 193 GLU A C 1
ATOM 1457 O O . GLU A 1 193 ? -16.356 -2.329 7.293 1.00 97.44 193 GLU A O 1
ATOM 1462 N N . VAL A 1 194 ? -15.687 -4.188 6.223 1.00 95.81 194 VAL A N 1
ATOM 1463 C CA . VAL A 1 194 ? -15.155 -3.566 5.004 1.00 95.81 194 VAL A CA 1
ATOM 1464 C C . VAL A 1 194 ? -16.306 -3.208 4.063 1.00 95.81 194 VAL A C 1
ATOM 1466 O O . VAL A 1 194 ? -17.248 -3.988 3.890 1.00 95.81 194 VAL A O 1
ATOM 1469 N N . GLU A 1 195 ? -16.229 -2.045 3.419 1.00 94.62 195 GLU A N 1
ATOM 1470 C CA . GLU A 1 195 ? -17.158 -1.698 2.344 1.00 94.62 195 GLU A CA 1
ATOM 1471 C C . GLU A 1 195 ? -16.900 -2.538 1.092 1.00 94.62 195 GLU A C 1
ATOM 1473 O O . GLU A 1 195 ? -15.774 -2.701 0.649 1.00 94.62 195 GLU A O 1
ATOM 1478 N N . THR A 1 196 ? -17.956 -3.058 0.467 1.00 95.12 196 THR A N 1
ATOM 1479 C CA . THR A 1 196 ? -17.809 -3.799 -0.799 1.00 95.12 196 THR A CA 1
ATOM 1480 C C . THR A 1 196 ? -17.539 -2.874 -1.985 1.00 95.12 196 THR A C 1
ATOM 1482 O O . THR A 1 196 ? -17.115 -3.332 -3.040 1.00 95.12 196 THR A O 1
ATOM 1485 N N . ASP A 1 197 ? -17.834 -1.584 -1.831 1.00 92.81 197 ASP A N 1
ATOM 1486 C CA . ASP A 1 197 ? -17.514 -0.529 -2.787 1.00 92.81 197 ASP A CA 1
ATOM 1487 C C . ASP A 1 197 ? -16.240 0.176 -2.320 1.00 92.81 197 ASP A C 1
ATOM 1489 O O . ASP A 1 197 ? -16.253 0.910 -1.331 1.00 92.81 197 ASP A O 1
ATOM 1493 N N . VAL A 1 198 ? -15.146 -0.046 -3.048 1.00 90.38 198 VAL A N 1
ATOM 1494 C CA . VAL A 1 198 ? -13.799 0.417 -2.671 1.00 90.38 198 VAL A CA 1
ATOM 1495 C C . VAL A 1 198 ? -13.729 1.932 -2.523 1.00 90.38 198 VAL A C 1
ATOM 1497 O O . VAL A 1 198 ? -12.925 2.445 -1.753 1.00 90.38 198 VAL A O 1
ATOM 1500 N N . MET A 1 199 ? -14.595 2.671 -3.222 1.00 86.06 199 MET A N 1
ATOM 1501 C CA . MET A 1 199 ? -14.628 4.132 -3.124 1.00 86.06 199 MET A CA 1
ATOM 1502 C C . MET A 1 199 ? -15.136 4.635 -1.764 1.00 86.06 199 MET A C 1
ATOM 1504 O O . MET A 1 199 ? -15.003 5.821 -1.470 1.00 86.06 199 MET A O 1
ATOM 1508 N N . LYS A 1 200 ? -15.737 3.758 -0.952 1.00 89.56 200 LYS A N 1
ATOM 1509 C CA . LYS A 1 200 ? -16.297 4.068 0.373 1.00 89.56 200 LYS A CA 1
ATOM 1510 C C . LYS A 1 200 ? -15.508 3.440 1.519 1.00 89.56 200 LYS A C 1
ATOM 1512 O O . LYS A 1 200 ? -15.850 3.662 2.678 1.00 89.56 200 LYS A O 1
ATOM 1517 N N . GLU A 1 201 ? -14.492 2.639 1.212 1.00 90.56 201 GLU A N 1
ATOM 1518 C CA . GLU A 1 201 ? -13.659 2.013 2.231 1.00 90.56 201 GLU A CA 1
ATOM 1519 C C . GLU A 1 201 ? -12.902 3.067 3.049 1.00 90.56 201 GLU A C 1
ATOM 1521 O O . GLU A 1 201 ? -12.508 4.125 2.551 1.00 90.56 201 GLU A O 1
ATOM 1526 N N . VAL A 1 202 ? -12.677 2.750 4.323 1.00 89.75 202 VAL A N 1
ATOM 1527 C CA . VAL A 1 202 ? -11.906 3.579 5.251 1.00 89.75 202 VAL A CA 1
ATOM 1528 C C . VAL A 1 202 ? -10.707 2.805 5.774 1.00 89.75 202 VAL A C 1
ATOM 1530 O O . VAL A 1 202 ? -10.739 1.585 5.932 1.00 89.75 202 VAL A O 1
ATOM 1533 N N . ASP A 1 203 ? -9.647 3.536 6.085 1.00 90.81 203 ASP A N 1
ATOM 1534 C CA . ASP A 1 203 ? -8.449 2.980 6.695 1.00 90.81 203 ASP A CA 1
ATOM 1535 C C . ASP A 1 203 ? -8.606 2.945 8.220 1.00 90.81 203 ASP A C 1
ATOM 1537 O O . ASP A 1 203 ? -8.538 3.981 8.885 1.00 90.81 203 ASP A O 1
ATOM 1541 N N . LEU A 1 204 ? -8.847 1.757 8.778 1.00 93.62 204 LEU A N 1
ATOM 1542 C CA . LEU A 1 204 ? -8.898 1.569 10.224 1.00 93.62 204 LEU A CA 1
ATOM 1543 C C . LEU A 1 204 ? -7.494 1.732 10.810 1.00 93.62 204 LEU A C 1
ATOM 1545 O O . LEU A 1 204 ? -6.598 0.924 10.543 1.00 93.62 204 LEU A O 1
ATOM 1549 N N . MET A 1 205 ? -7.328 2.725 11.677 1.00 93.69 205 MET A N 1
ATOM 1550 C CA . MET A 1 205 ? -6.101 2.928 12.442 1.00 93.69 205 MET A CA 1
ATOM 1551 C C . MET A 1 205 ? -6.386 2.875 13.939 1.00 93.69 205 MET A C 1
ATOM 1553 O O . MET A 1 205 ? -7.445 3.294 14.400 1.00 93.69 205 MET A O 1
ATOM 1557 N N . THR A 1 206 ? -5.428 2.377 14.716 1.00 95.50 206 THR A N 1
ATOM 1558 C CA . THR A 1 206 ? -5.551 2.302 16.178 1.00 95.50 206 THR A CA 1
ATOM 1559 C C . THR A 1 206 ? -4.289 2.789 16.875 1.00 95.50 206 THR A C 1
ATOM 1561 O O . THR A 1 206 ? -3.199 2.735 16.301 1.00 95.50 206 THR A O 1
ATOM 1564 N N . ALA A 1 207 ? -4.437 3.260 18.110 1.00 95.44 207 ALA A N 1
ATOM 1565 C CA . ALA A 1 207 ? -3.337 3.681 18.969 1.00 95.44 207 ALA A CA 1
ATOM 1566 C C . ALA A 1 207 ? -3.597 3.289 20.429 1.00 95.44 207 ALA A C 1
ATOM 1568 O O . ALA A 1 207 ? -4.743 3.146 20.859 1.00 95.44 207 ALA A O 1
ATOM 1569 N N . CYS A 1 208 ? -2.520 3.165 21.201 1.00 96.00 208 CYS A N 1
ATOM 1570 C CA . CYS A 1 208 ? -2.561 3.056 22.653 1.00 96.00 208 CYS A CA 1
ATOM 1571 C C . CYS A 1 208 ? -1.499 3.981 23.244 1.00 96.00 208 CYS A C 1
ATOM 1573 O O . CYS A 1 208 ? -0.415 4.103 22.677 1.00 96.00 208 CYS A O 1
ATOM 1575 N N . SER A 1 209 ? -1.787 4.601 24.386 1.00 94.88 209 SER A N 1
ATOM 1576 C CA . SER A 1 209 ? -0.811 5.433 25.094 1.00 94.88 209 SER A CA 1
ATOM 1577 C C . SER A 1 209 ? 0.228 4.641 25.886 1.00 94.88 209 SER A C 1
ATOM 1579 O O . SER A 1 209 ? 1.201 5.213 26.371 1.00 94.88 209 SER A O 1
ATOM 1581 N N . GLY A 1 210 ? 0.001 3.341 26.096 1.00 93.44 210 GLY A N 1
ATOM 1582 C CA . GLY A 1 210 ? 0.620 2.626 27.208 1.00 93.44 210 GLY A CA 1
ATOM 1583 C C . GLY A 1 210 ? 0.170 3.199 28.558 1.00 93.44 210 GLY A C 1
ATOM 1584 O O . GLY A 1 210 ? -0.835 3.912 28.650 1.00 93.44 210 GLY A O 1
ATOM 1585 N N . ASN A 1 211 ? 0.903 2.877 29.622 1.00 93.44 211 ASN A N 1
ATOM 1586 C CA . ASN A 1 211 ? 0.609 3.398 30.955 1.00 93.44 211 ASN A CA 1
ATOM 1587 C C . ASN A 1 211 ? 1.077 4.851 31.090 1.00 93.44 211 ASN A C 1
ATOM 1589 O O . ASN A 1 211 ? 2.263 5.143 30.954 1.00 93.44 211 ASN A O 1
ATOM 1593 N N . VAL A 1 212 ? 0.150 5.733 31.443 1.00 94.38 212 VAL A N 1
ATOM 1594 C CA . VAL A 1 212 ? 0.384 7.157 31.685 1.00 94.38 212 VAL A CA 1
ATOM 1595 C C . VAL A 1 212 ? 0.166 7.457 33.160 1.00 94.38 212 VAL A C 1
ATOM 1597 O O . VAL A 1 212 ? -0.715 6.877 33.799 1.00 94.38 212 VAL A O 1
ATOM 1600 N N . ARG A 1 213 ? 0.980 8.360 33.715 1.00 94.75 213 ARG A N 1
ATOM 1601 C CA . ARG A 1 213 ? 0.897 8.768 35.118 1.00 94.75 213 ARG A CA 1
ATOM 1602 C C . ARG A 1 213 ? 0.778 10.281 35.248 1.00 94.75 213 ARG A C 1
ATOM 1604 O O . ARG A 1 213 ? 1.711 11.008 34.921 1.00 94.75 213 ARG A O 1
ATOM 1611 N N . TYR A 1 214 ? -0.315 10.732 35.844 1.00 94.00 214 TYR A N 1
ATOM 1612 C CA . TYR A 1 214 ? -0.491 12.088 36.338 1.00 94.00 214 TYR A CA 1
ATOM 1613 C C . TYR A 1 214 ? 0.300 12.276 37.640 1.00 94.00 214 TYR A C 1
ATOM 1615 O O . TYR A 1 214 ? -0.165 11.962 38.733 1.00 94.00 214 TYR A O 1
ATOM 1623 N N . ALA A 1 215 ? 1.561 12.693 37.507 1.00 92.31 215 ALA A N 1
ATOM 1624 C CA . ALA A 1 215 ? 2.506 12.738 38.624 1.00 92.31 215 ALA A CA 1
ATOM 1625 C C . ALA A 1 215 ? 2.420 14.023 39.464 1.00 92.31 215 ALA A C 1
ATOM 1627 O O . ALA A 1 215 ? 2.695 13.979 40.662 1.00 92.31 215 ALA A O 1
ATOM 1628 N N . THR A 1 216 ? 2.027 15.141 38.849 1.00 90.38 216 THR A N 1
ATOM 1629 C CA . THR A 1 216 ? 2.052 16.471 39.469 1.00 90.38 216 THR A CA 1
ATOM 1630 C C . THR A 1 216 ? 0.698 17.144 39.296 1.00 90.38 216 THR A C 1
ATOM 1632 O O . THR A 1 216 ? 0.231 17.320 38.172 1.00 90.38 216 THR A O 1
ATOM 1635 N N . LEU A 1 217 ? 0.069 17.541 40.406 1.00 87.94 217 LEU A N 1
ATOM 1636 C CA . LEU A 1 217 ? -1.218 18.238 40.391 1.00 87.94 217 LEU A CA 1
ATOM 1637 C C . LEU A 1 217 ? -1.136 19.514 39.531 1.00 87.94 217 LEU A C 1
ATOM 1639 O O . LEU A 1 217 ? -0.154 20.248 39.580 1.00 87.94 217 LEU A O 1
ATOM 1643 N N . GLY A 1 218 ? -2.161 19.754 38.716 1.00 85.38 218 GLY A N 1
ATOM 1644 C CA . GLY A 1 218 ? -2.225 20.854 37.747 1.00 85.38 218 GLY A CA 1
ATOM 1645 C C . GLY A 1 218 ? -1.410 20.671 36.455 1.00 85.38 218 GLY A C 1
ATOM 1646 O O . GLY A 1 218 ? -1.684 21.374 35.488 1.00 85.38 218 GLY A O 1
ATOM 1647 N N . VAL A 1 219 ? -0.471 19.717 36.375 1.00 87.56 219 VAL A N 1
ATOM 1648 C CA . VAL A 1 219 ? 0.405 19.543 35.195 1.00 87.56 219 VAL A CA 1
ATOM 1649 C C . VAL A 1 219 ? -0.042 18.345 34.346 1.00 87.56 219 VAL A C 1
ATOM 1651 O O . VAL A 1 219 ? 0.133 17.207 34.787 1.00 87.56 219 VAL A O 1
ATOM 1654 N N . PRO A 1 220 ? -0.612 18.551 33.142 1.00 82.44 220 PRO A N 1
ATOM 1655 C CA . PRO A 1 220 ? -1.088 17.446 32.311 1.00 82.44 220 PRO A CA 1
ATOM 1656 C C . PRO A 1 220 ? 0.053 16.482 31.969 1.00 82.44 220 PRO A C 1
ATOM 1658 O O . PRO A 1 220 ? 1.131 16.933 31.576 1.00 82.44 220 PRO A O 1
ATOM 1661 N N . PRO A 1 221 ? -0.148 15.161 32.136 1.00 90.38 221 PRO A N 1
ATOM 1662 C CA . PRO A 1 221 ? 0.865 14.193 31.764 1.00 90.38 221 PRO A CA 1
ATOM 1663 C C . PRO A 1 221 ? 0.963 14.092 30.242 1.00 90.38 221 PRO A C 1
ATOM 1665 O O . PRO A 1 221 ? -0.040 14.181 29.529 1.00 90.38 221 PRO A O 1
ATOM 1668 N N . GLU A 1 222 ? 2.170 13.845 29.745 1.00 91.19 222 GLU A N 1
ATOM 1669 C CA . GLU A 1 222 ? 2.374 13.562 28.330 1.00 91.19 222 GLU A CA 1
ATOM 1670 C C . GLU A 1 222 ? 1.645 12.266 27.951 1.00 91.19 222 GLU A C 1
ATOM 1672 O O . GLU A 1 222 ? 1.904 11.199 28.513 1.00 91.19 222 GLU A O 1
ATOM 1677 N N . THR A 1 223 ? 0.711 12.366 27.007 1.00 92.69 223 THR A N 1
ATOM 1678 C CA . THR A 1 223 ? -0.145 11.252 26.596 1.00 92.69 223 THR A CA 1
ATOM 1679 C C . THR A 1 223 ? -0.072 11.108 25.084 1.00 92.69 223 THR A C 1
ATOM 1681 O O . THR A 1 223 ? -0.771 11.797 24.348 1.00 92.69 223 THR A O 1
ATOM 1684 N N . ASN A 1 224 ? 0.801 10.224 24.609 1.00 93.25 224 ASN A N 1
ATOM 1685 C CA . ASN A 1 224 ? 1.046 10.037 23.180 1.00 93.25 224 ASN A CA 1
ATOM 1686 C C . ASN A 1 224 ? 0.101 8.983 22.586 1.00 93.25 224 ASN A C 1
ATOM 1688 O O . ASN A 1 224 ? -0.020 7.891 23.129 1.00 93.25 224 ASN A O 1
ATOM 1692 N N . LEU A 1 225 ? -0.529 9.277 21.450 1.00 94.06 225 LEU A N 1
ATOM 1693 C CA . LEU A 1 225 ? -1.309 8.328 20.658 1.00 94.06 225 LEU A CA 1
ATOM 1694 C C . LEU A 1 225 ? -0.643 8.143 19.296 1.00 94.06 225 LEU A C 1
ATOM 1696 O O . LEU A 1 225 ? -0.761 8.978 18.402 1.00 94.06 225 LEU A O 1
ATOM 1700 N N . ASN A 1 226 ? 0.060 7.022 19.160 1.00 91.50 226 ASN A N 1
ATOM 1701 C CA . ASN A 1 226 ? 0.799 6.651 17.960 1.00 91.50 226 ASN A CA 1
ATOM 1702 C C . ASN A 1 226 ? -0.061 5.745 17.067 1.00 91.50 226 ASN A C 1
ATOM 1704 O O . ASN A 1 226 ? -0.091 4.527 17.259 1.00 91.50 226 ASN A O 1
ATOM 1708 N N . PHE A 1 227 ? -0.770 6.334 16.105 1.00 91.69 227 PHE A N 1
ATOM 1709 C CA . PHE A 1 227 ? -1.664 5.619 15.200 1.00 91.69 227 PHE A CA 1
ATOM 1710 C C . PHE A 1 227 ? -0.912 4.687 14.250 1.00 91.69 227 PHE A C 1
ATOM 1712 O O . PHE A 1 227 ? 0.113 5.036 13.653 1.00 91.69 227 PHE A O 1
ATOM 1719 N N . ARG A 1 228 ? -1.468 3.482 14.099 1.00 90.31 228 ARG A N 1
ATOM 1720 C CA . ARG A 1 228 ? -0.987 2.415 13.220 1.00 90.31 228 ARG A CA 1
ATOM 1721 C C . ARG A 1 228 ? -2.144 1.825 12.433 1.00 90.31 228 ARG A C 1
ATOM 1723 O O . ARG A 1 228 ? -3.231 1.637 12.974 1.00 90.31 228 ARG A O 1
ATOM 1730 N N . HIS A 1 229 ? -1.887 1.482 11.179 1.00 91.25 229 HIS A N 1
ATOM 1731 C CA . HIS A 1 229 ? -2.868 0.848 10.306 1.00 91.25 229 HIS A CA 1
ATOM 1732 C C . HIS A 1 229 ? -3.186 -0.580 10.762 1.00 91.25 229 HIS A C 1
ATOM 1734 O O . HIS A 1 229 ? -2.293 -1.424 10.869 1.00 91.25 229 HIS A O 1
ATOM 1740 N N . ALA A 1 230 ? -4.467 -0.863 10.984 1.00 93.69 230 ALA A N 1
ATOM 1741 C CA . ALA A 1 230 ? -4.962 -2.199 11.297 1.00 93.69 230 ALA A CA 1
ATOM 1742 C C . ALA A 1 230 ? -5.262 -3.017 10.028 1.00 93.69 230 ALA A C 1
ATOM 1744 O O . ALA A 1 230 ? -5.310 -4.245 10.087 1.00 93.69 230 ALA A O 1
ATOM 1745 N N . LEU A 1 231 ? -5.438 -2.367 8.875 1.00 94.38 231 LEU A N 1
ATOM 1746 C CA . LEU A 1 231 ? -5.755 -3.015 7.598 1.00 94.38 231 LEU A CA 1
ATOM 1747 C C . LEU A 1 231 ? -4.508 -3.242 6.733 1.00 94.38 231 LEU A C 1
ATOM 1749 O O . LEU A 1 231 ? -3.396 -2.805 7.044 1.00 94.38 231 LEU A O 1
ATOM 1753 N N . THR A 1 232 ? -4.700 -3.973 5.640 1.00 91.94 232 THR A N 1
ATOM 1754 C CA . THR A 1 232 ? -3.734 -4.137 4.555 1.00 91.94 232 THR A CA 1
ATOM 1755 C C . THR A 1 232 ? -4.206 -3.331 3.352 1.00 91.94 232 THR A C 1
ATOM 1757 O O . THR A 1 232 ? -5.317 -3.542 2.877 1.00 91.94 232 THR A O 1
ATOM 1760 N N . GLY A 1 233 ? -3.355 -2.455 2.819 1.00 90.62 233 GLY A N 1
ATOM 1761 C CA . GLY A 1 233 ? -3.632 -1.770 1.559 1.00 90.62 233 GLY A CA 1
ATOM 1762 C C . GLY A 1 233 ? -3.334 -2.681 0.369 1.00 90.62 233 GLY A C 1
ATOM 1763 O O . GLY A 1 233 ? -2.210 -3.159 0.229 1.00 90.62 233 GLY A O 1
ATOM 1764 N N . ILE A 1 234 ? -4.297 -2.919 -0.515 1.00 91.75 234 ILE A N 1
ATOM 1765 C CA . ILE A 1 234 ? -4.105 -3.683 -1.750 1.00 91.75 234 ILE A CA 1
ATOM 1766 C C . ILE A 1 234 ? -4.232 -2.754 -2.956 1.00 91.75 234 ILE A C 1
ATOM 1768 O O . ILE A 1 234 ? -5.131 -1.919 -3.042 1.00 91.75 234 ILE A O 1
ATOM 1772 N N . ARG A 1 235 ? -3.306 -2.901 -3.903 1.00 89.12 235 ARG A N 1
ATOM 1773 C CA . ARG A 1 235 ? -3.242 -2.111 -5.132 1.00 89.12 235 ARG A CA 1
ATOM 1774 C C . ARG A 1 235 ? -3.014 -2.997 -6.337 1.00 89.12 235 ARG A C 1
ATOM 1776 O O . ARG A 1 235 ? -2.340 -4.023 -6.249 1.00 89.12 235 ARG A O 1
ATOM 1783 N N . PHE A 1 236 ? -3.476 -2.521 -7.482 1.00 88.12 236 PHE A N 1
ATOM 1784 C CA . PHE A 1 236 ? -3.153 -3.092 -8.780 1.00 88.12 236 PHE A CA 1
ATOM 1785 C C . PHE A 1 236 ? -2.329 -2.097 -9.585 1.00 88.12 236 PHE A C 1
ATOM 1787 O O . PHE A 1 236 ? -2.533 -0.888 -9.483 1.00 88.12 236 PHE A O 1
ATOM 1794 N N . ALA A 1 237 ? -1.371 -2.591 -10.362 1.00 86.19 237 ALA A N 1
ATOM 1795 C CA . ALA A 1 237 ? -0.521 -1.747 -11.196 1.00 86.19 237 ALA A CA 1
ATOM 1796 C C . ALA A 1 237 ? -0.150 -2.433 -12.513 1.00 86.19 237 ALA A C 1
ATOM 1798 O O . ALA A 1 237 ? -0.215 -3.658 -12.632 1.00 86.19 237 ALA A O 1
ATOM 1799 N N . VAL A 1 238 ? 0.261 -1.646 -13.503 1.00 82.31 238 VAL A N 1
ATOM 1800 C CA . VAL A 1 238 ? 0.800 -2.172 -14.759 1.00 82.31 238 VAL A CA 1
ATOM 1801 C C . VAL A 1 238 ? 2.172 -2.791 -14.491 1.00 82.31 238 VAL A C 1
ATOM 1803 O O . VAL A 1 238 ? 3.045 -2.182 -13.870 1.00 82.31 238 VAL A O 1
ATOM 1806 N N . GLY A 1 239 ? 2.360 -4.042 -14.896 1.00 82.00 239 GLY A N 1
ATOM 1807 C CA . GLY A 1 239 ? 3.607 -4.779 -14.732 1.00 82.00 239 GLY A CA 1
ATOM 1808 C C . GLY A 1 239 ? 4.626 -4.463 -15.815 1.00 82.00 239 GLY A C 1
ATOM 1809 O O . GLY A 1 239 ? 4.292 -4.043 -16.918 1.00 82.00 239 GLY A O 1
ATOM 1810 N N . GLN A 1 240 ? 5.899 -4.707 -15.498 1.00 73.12 240 GLN A N 1
ATOM 1811 C CA . GLN A 1 240 ? 7.015 -4.378 -16.383 1.00 73.12 240 GLN A CA 1
ATOM 1812 C C . GLN A 1 240 ? 6.901 -5.056 -17.749 1.00 73.12 240 GLN A C 1
ATOM 1814 O O . GLN A 1 240 ? 7.219 -4.427 -18.748 1.00 73.12 240 GLN A O 1
ATOM 1819 N N . ASN A 1 241 ? 6.449 -6.306 -17.819 1.00 74.56 241 ASN A N 1
ATOM 1820 C CA . ASN A 1 241 ? 6.454 -7.064 -19.072 1.00 74.56 241 ASN A CA 1
ATOM 1821 C C . ASN A 1 241 ? 5.109 -7.019 -19.800 1.00 74.56 241 ASN A C 1
ATOM 1823 O O . ASN A 1 241 ? 4.896 -7.834 -20.683 1.00 74.56 241 ASN A O 1
ATOM 1827 N N . LEU A 1 242 ? 4.187 -6.138 -19.405 1.00 81.19 242 LEU A N 1
ATOM 1828 C CA . LEU A 1 242 ? 2.878 -6.029 -20.041 1.00 81.19 242 LEU A CA 1
ATOM 1829 C C . LEU A 1 242 ? 3.000 -5.284 -21.375 1.00 81.19 242 LEU A C 1
ATOM 1831 O O . LEU A 1 242 ? 3.568 -4.199 -21.392 1.00 81.19 242 LEU A O 1
ATOM 1835 N N . SER A 1 243 ? 2.530 -5.879 -22.468 1.00 73.69 243 SER A N 1
ATOM 1836 C CA . SER A 1 243 ? 2.699 -5.406 -23.850 1.00 73.69 243 SER A CA 1
ATOM 1837 C C . SER A 1 243 ? 1.386 -5.317 -24.628 1.00 73.69 243 SER A C 1
ATOM 1839 O O . SER A 1 243 ? 1.305 -4.604 -25.620 1.00 73.69 243 SER A O 1
ATOM 1841 N N . TRP A 1 244 ? 0.327 -5.995 -24.175 1.00 81.69 244 TRP A N 1
ATOM 1842 C CA . TRP A 1 244 ? -0.990 -5.864 -24.791 1.00 81.69 244 TRP A CA 1
ATOM 1843 C C . TRP A 1 244 ? -1.658 -4.549 -24.397 1.00 81.69 244 TRP A C 1
ATOM 1845 O O . TRP A 1 244 ? -1.619 -4.143 -23.235 1.00 81.69 244 TRP A O 1
ATOM 1855 N N . ASN A 1 245 ? -2.343 -3.936 -25.359 1.00 83.88 245 ASN A N 1
ATOM 1856 C CA . ASN A 1 245 ? -3.113 -2.714 -25.170 1.00 83.88 245 ASN A CA 1
ATOM 1857 C C . ASN A 1 245 ? -4.600 -3.045 -24.958 1.00 83.88 245 ASN A C 1
ATOM 1859 O O . ASN A 1 245 ? -5.318 -3.394 -25.897 1.00 83.88 245 ASN A O 1
ATOM 1863 N N . LYS A 1 246 ? -5.061 -2.974 -23.710 1.00 88.12 246 LYS A N 1
ATOM 1864 C CA . LYS A 1 246 ? -6.474 -3.057 -23.326 1.00 88.12 246 LYS A CA 1
ATOM 1865 C C . LYS A 1 246 ? -6.763 -2.036 -22.233 1.00 88.12 246 LYS A C 1
ATOM 1867 O O . LYS A 1 246 ? -5.868 -1.588 -21.519 1.00 88.12 246 LYS A O 1
ATOM 1872 N N . THR A 1 247 ? -8.040 -1.728 -22.053 1.00 90.88 247 THR A N 1
ATOM 1873 C CA . THR A 1 247 ? -8.498 -0.810 -21.008 1.00 90.88 247 THR A CA 1
ATOM 1874 C C . THR A 1 247 ? -9.194 -1.578 -19.897 1.00 90.88 247 THR A C 1
ATOM 1876 O O . THR A 1 247 ? -10.178 -2.272 -20.158 1.00 90.88 247 THR A O 1
ATOM 1879 N N . ILE A 1 248 ? -8.678 -1.433 -18.677 1.00 90.50 248 ILE A N 1
ATOM 1880 C CA . ILE A 1 248 ? -9.254 -1.953 -17.434 1.00 90.50 248 ILE A CA 1
ATOM 1881 C C . ILE A 1 248 ? -10.363 -1.013 -16.984 1.00 90.50 248 ILE A C 1
ATOM 1883 O O . ILE A 1 248 ? -10.124 0.187 -16.830 1.00 90.50 248 ILE A O 1
ATOM 1887 N N . ASP A 1 249 ? -11.542 -1.575 -16.743 1.00 92.31 249 ASP A N 1
ATOM 1888 C CA . ASP A 1 249 ? -12.736 -0.862 -16.279 1.00 92.31 249 ASP A CA 1
ATOM 1889 C C . ASP A 1 249 ? -13.244 -1.327 -14.908 1.00 92.31 249 ASP A C 1
ATOM 1891 O O . ASP A 1 249 ? -13.998 -0.604 -14.242 1.00 92.31 249 ASP A O 1
ATOM 1895 N N . ARG A 1 250 ? -12.809 -2.510 -14.453 1.00 92.94 250 ARG A N 1
ATOM 1896 C CA . ARG A 1 250 ? -13.172 -3.055 -13.144 1.00 92.94 250 ARG A CA 1
ATOM 1897 C C . ARG A 1 250 ? -12.111 -3.998 -12.578 1.00 92.94 250 ARG A C 1
ATOM 1899 O O . ARG A 1 250 ? -11.541 -4.827 -13.288 1.00 92.94 250 ARG A O 1
ATOM 1906 N N . VAL A 1 251 ? -11.901 -3.895 -11.269 1.00 93.94 251 VAL A N 1
ATOM 1907 C CA . VAL A 1 251 ? -11.046 -4.775 -10.467 1.00 93.94 251 VAL A CA 1
ATOM 1908 C C . VAL A 1 251 ? -11.819 -5.232 -9.235 1.00 93.94 251 VAL A C 1
ATOM 1910 O O . VAL A 1 251 ? -12.496 -4.434 -8.593 1.00 93.94 251 VAL A O 1
ATOM 1913 N N . GLU A 1 252 ? -11.712 -6.511 -8.892 1.00 95.81 252 GLU A N 1
ATOM 1914 C CA . GLU A 1 252 ? -12.404 -7.102 -7.750 1.00 95.81 252 GLU A CA 1
ATOM 1915 C C . GLU A 1 252 ? -11.462 -7.986 -6.930 1.00 95.81 252 GLU A C 1
ATOM 1917 O O . GLU A 1 252 ? -10.644 -8.735 -7.474 1.00 95.81 252 GLU A O 1
ATOM 1922 N N . LEU A 1 253 ? -11.625 -7.945 -5.611 1.00 97.69 253 LEU A N 1
ATOM 1923 C CA . LEU A 1 253 ? -11.103 -8.949 -4.692 1.00 97.69 253 LEU A CA 1
ATOM 1924 C C . LEU A 1 253 ? -12.278 -9.807 -4.233 1.00 97.69 253 LEU A C 1
ATOM 1926 O O . LEU A 1 253 ? -13.107 -9.375 -3.434 1.00 97.69 253 LEU A O 1
ATOM 1930 N N . GLN A 1 254 ? -12.366 -11.014 -4.780 1.00 98.19 254 GLN A N 1
ATOM 1931 C CA . GLN A 1 254 ? -13.472 -11.937 -4.565 1.00 98.19 254 GLN A CA 1
ATOM 1932 C C . GLN A 1 254 ? -13.181 -12.885 -3.403 1.00 98.19 254 GLN A C 1
ATOM 1934 O O . GLN A 1 254 ? -12.053 -13.362 -3.261 1.00 98.19 254 GLN A O 1
ATOM 1939 N N . GLY A 1 255 ? -14.202 -13.191 -2.601 1.00 97.50 255 GLY A N 1
ATOM 1940 C CA . GLY A 1 255 ? -14.103 -14.125 -1.473 1.00 97.50 255 GLY A CA 1
ATOM 1941 C C . GLY A 1 255 ? -13.323 -13.596 -0.262 1.00 97.50 255 GLY A C 1
ATOM 1942 O O . GLY A 1 255 ? -12.872 -14.384 0.574 1.00 97.50 255 GLY A O 1
ATOM 1943 N N . VAL A 1 256 ? -13.154 -12.277 -0.135 1.00 97.81 256 VAL A N 1
ATOM 1944 C CA . VAL A 1 256 ? -12.498 -11.652 1.025 1.00 97.81 256 VAL A CA 1
ATOM 1945 C C . VAL A 1 256 ? -13.385 -11.733 2.265 1.00 97.81 256 VAL A C 1
ATOM 1947 O O . VAL A 1 256 ? -14.599 -11.600 2.171 1.00 97.81 256 VAL A O 1
ATOM 1950 N N . LEU A 1 257 ? -12.785 -11.960 3.433 1.00 98.00 257 LEU A N 1
ATOM 1951 C CA . LEU A 1 257 ? -13.428 -11.826 4.737 1.00 98.00 257 LEU A CA 1
ATOM 1952 C C . LEU A 1 257 ? -13.736 -10.344 4.956 1.00 98.00 257 LEU A C 1
ATOM 1954 O O . LEU A 1 257 ? -12.811 -9.534 5.015 1.00 98.00 257 LEU A O 1
ATOM 1958 N N . LEU A 1 258 ? -15.024 -10.016 5.036 1.00 97.44 258 LEU A N 1
ATOM 1959 C CA . LEU A 1 258 ? -15.496 -8.633 5.090 1.00 97.44 258 LEU A CA 1
ATOM 1960 C C . LEU A 1 258 ? -15.640 -8.117 6.514 1.00 97.44 258 LEU A C 1
ATOM 1962 O O . LEU A 1 258 ? -15.509 -6.921 6.721 1.00 97.44 258 LEU A O 1
ATOM 1966 N N . LYS A 1 259 ? -15.889 -8.991 7.493 1.00 97.75 259 LYS A N 1
ATOM 1967 C CA . LYS A 1 259 ? -16.121 -8.598 8.885 1.00 97.75 259 LYS A CA 1
ATOM 1968 C C . LYS A 1 259 ? -15.254 -9.411 9.833 1.00 97.75 259 LYS A C 1
ATOM 1970 O O . LYS A 1 259 ? -15.143 -10.624 9.672 1.00 97.75 259 LYS A O 1
ATOM 1975 N N . SER A 1 260 ? -14.650 -8.750 10.814 1.00 98.12 260 SER A N 1
ATOM 1976 C CA . SER A 1 260 ? -13.866 -9.395 11.870 1.00 98.12 260 SER A CA 1
ATOM 1977 C C . SER A 1 260 ? -13.713 -8.468 13.076 1.00 98.12 260 SER A C 1
ATOM 1979 O O . SER A 1 260 ? -14.080 -7.293 13.024 1.00 98.12 260 SER A O 1
ATOM 1981 N N . LYS A 1 261 ? -13.134 -8.988 14.160 1.00 97.62 261 LYS A N 1
ATOM 1982 C CA . LYS A 1 261 ? -12.759 -8.216 15.346 1.00 97.62 261 LYS A CA 1
ATOM 1983 C C . LYS A 1 261 ? -11.259 -7.927 15.380 1.00 97.62 261 LYS A C 1
ATOM 1985 O O . LYS A 1 261 ? -10.457 -8.830 15.159 1.00 97.62 261 LYS A O 1
ATOM 1990 N N . TYR A 1 262 ? -10.877 -6.697 15.699 1.00 97.62 262 TYR A N 1
ATOM 1991 C CA . TYR A 1 262 ? -9.496 -6.280 15.932 1.00 97.62 262 TYR A CA 1
ATOM 1992 C C . TYR A 1 262 ? -9.284 -5.971 17.415 1.00 97.62 262 TYR A C 1
ATOM 1994 O O . TYR A 1 262 ? -9.975 -5.129 17.981 1.00 97.62 262 TYR A O 1
ATOM 2002 N N . V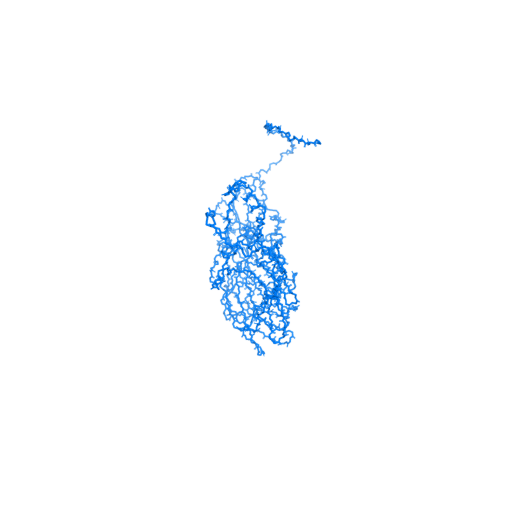AL A 1 263 ? -8.350 -6.659 18.065 1.00 97.44 263 VAL A N 1
ATOM 2003 C CA . VAL A 1 263 ? -7.979 -6.413 19.466 1.00 97.44 263 VAL A CA 1
ATOM 2004 C C . VAL A 1 263 ? -6.859 -5.379 19.498 1.00 97.44 263 VAL A C 1
ATOM 2006 O O . VAL A 1 263 ? -5.846 -5.556 18.819 1.00 97.44 263 VAL A O 1
ATOM 2009 N N . LEU A 1 264 ? -7.033 -4.307 20.276 1.00 96.69 264 LEU A N 1
ATOM 2010 C CA . LEU A 1 264 ? -6.058 -3.219 20.350 1.00 96.69 264 LEU A CA 1
ATOM 2011 C C . LEU A 1 264 ? -4.821 -3.614 21.172 1.00 96.69 264 LEU A C 1
ATOM 2013 O O . LEU A 1 264 ? -4.863 -4.493 22.037 1.00 96.69 264 LEU A O 1
ATOM 2017 N N . SER A 1 265 ? -3.713 -2.919 20.915 1.00 95.19 265 SER A N 1
ATOM 2018 C CA . SER A 1 265 ? -2.501 -2.991 21.737 1.00 95.19 265 SER A CA 1
ATOM 2019 C C . SER A 1 265 ? -2.750 -2.404 23.124 1.00 95.19 265 SER A C 1
ATOM 2021 O O . SER A 1 265 ? -3.530 -1.467 23.271 1.00 95.19 265 SER A O 1
ATOM 2023 N N . LYS A 1 266 ? -2.019 -2.903 24.124 1.00 93.56 266 LYS A N 1
ATOM 2024 C CA . LYS A 1 266 ? -1.912 -2.281 25.458 1.00 93.56 266 LYS A CA 1
ATOM 2025 C C . LYS A 1 266 ? -0.641 -1.448 25.631 1.00 93.56 266 LYS A C 1
ATOM 2027 O O . LYS A 1 266 ? -0.491 -0.763 26.639 1.00 93.56 266 LYS A O 1
ATOM 2032 N N . GLU A 1 267 ? 0.248 -1.523 24.649 1.00 93.19 267 GLU A N 1
ATOM 2033 C CA . GLU A 1 267 ? 1.569 -0.913 24.634 1.00 93.19 267 GLU A CA 1
ATOM 2034 C C . GLU A 1 267 ? 1.625 0.241 23.627 1.00 93.19 267 GLU A C 1
ATOM 2036 O O . GLU A 1 267 ? 1.007 0.177 22.555 1.00 93.19 267 GLU A O 1
ATOM 2041 N N . LEU A 1 268 ? 2.415 1.270 23.950 1.00 90.25 268 LEU A N 1
ATOM 2042 C CA . LEU A 1 268 ? 2.627 2.457 23.107 1.00 90.25 268 LEU A CA 1
ATOM 2043 C C . LEU A 1 268 ? 3.237 2.113 21.737 1.00 90.25 268 LEU A C 1
ATOM 2045 O O . LEU A 1 268 ? 3.020 2.807 20.741 1.00 90.25 268 LEU A O 1
ATOM 2049 N N . ASP A 1 269 ? 4.011 1.031 21.670 1.00 88.44 269 ASP A N 1
ATOM 2050 C CA . ASP A 1 269 ? 4.643 0.555 20.442 1.00 88.44 269 ASP A CA 1
ATOM 2051 C C . ASP A 1 269 ? 3.685 -0.237 19.531 1.00 88.44 269 ASP A C 1
ATOM 2053 O O . ASP A 1 269 ? 4.042 -0.529 18.392 1.00 88.44 269 ASP A O 1
ATOM 2057 N N . GLY A 1 270 ? 2.455 -0.520 19.972 1.00 88.88 270 GLY A N 1
ATOM 2058 C CA . GLY A 1 270 ? 1.467 -1.293 19.216 1.00 88.88 270 GLY A CA 1
ATOM 2059 C C . GLY A 1 270 ? 1.591 -2.817 19.352 1.00 88.88 270 GLY A C 1
ATOM 2060 O O . GLY A 1 270 ? 0.847 -3.542 18.688 1.00 88.88 270 GLY A O 1
ATOM 2061 N N . THR A 1 271 ? 2.507 -3.323 20.179 1.00 91.12 271 THR A N 1
ATOM 2062 C CA . THR A 1 271 ? 2.730 -4.761 20.349 1.00 91.12 271 THR A CA 1
ATOM 2063 C C . THR A 1 271 ? 1.496 -5.471 20.917 1.00 91.12 271 THR A C 1
ATOM 2065 O O . THR A 1 271 ? 0.874 -5.043 21.887 1.00 91.12 271 THR A O 1
ATOM 2068 N N . GLY A 1 272 ? 1.147 -6.612 20.316 1.00 90.62 272 GLY A N 1
ATOM 2069 C CA . GLY A 1 272 ? 0.029 -7.454 20.754 1.00 90.62 272 GLY A CA 1
ATOM 2070 C C . GLY A 1 272 ? -1.327 -7.109 20.131 1.00 90.62 272 GLY A C 1
ATOM 2071 O O . GLY A 1 272 ? -2.281 -7.848 20.365 1.00 90.62 272 GLY A O 1
ATOM 2072 N N . ALA A 1 273 ? -1.421 -6.056 19.313 1.00 93.62 273 ALA A N 1
ATOM 2073 C CA . ALA A 1 273 ? -2.615 -5.809 18.508 1.00 93.62 273 ALA A CA 1
ATOM 2074 C C . ALA A 1 273 ? -2.754 -6.858 17.392 1.00 93.62 273 ALA A C 1
ATOM 2076 O O . ALA A 1 273 ? -1.783 -7.167 16.694 1.00 93.62 273 ALA A O 1
ATOM 2077 N N . ALA A 1 274 ? -3.954 -7.411 17.205 1.00 95.19 274 ALA A N 1
ATOM 2078 C CA . ALA A 1 274 ? -4.187 -8.471 16.224 1.00 95.19 274 ALA A CA 1
ATOM 2079 C C . ALA A 1 274 ? -5.659 -8.592 15.816 1.00 95.19 274 ALA A C 1
ATOM 2081 O O . ALA A 1 274 ? -6.567 -8.302 16.593 1.00 95.19 274 ALA A O 1
ATOM 2082 N N . TRP A 1 275 ? -5.888 -9.100 14.603 1.00 97.06 275 TRP A N 1
ATOM 2083 C CA . TRP A 1 275 ? -7.210 -9.562 14.187 1.00 97.06 275 TRP A CA 1
ATOM 2084 C C . TRP A 1 275 ? -7.535 -10.914 14.828 1.00 97.06 275 TRP A C 1
ATOM 2086 O O . TRP A 1 275 ? -6.740 -11.850 14.759 1.00 97.06 275 TRP A O 1
ATOM 2096 N N . ASP A 1 276 ? -8.725 -11.010 15.410 1.00 96.50 276 ASP A N 1
ATOM 2097 C CA . ASP A 1 276 ? -9.346 -12.239 15.888 1.00 96.50 276 ASP A CA 1
ATOM 2098 C C . ASP A 1 276 ? -10.528 -12.578 14.971 1.00 96.50 276 ASP A C 1
ATOM 2100 O O . ASP A 1 276 ? -11.556 -11.894 14.960 1.00 96.50 276 ASP A O 1
ATOM 2104 N N . HIS A 1 277 ? -10.355 -13.632 14.174 1.00 96.69 277 HIS A N 1
ATOM 2105 C CA . HIS A 1 277 ? -11.353 -14.115 13.217 1.00 96.69 277 HIS A CA 1
ATOM 2106 C C . HIS A 1 277 ? -12.315 -15.146 13.826 1.00 96.69 277 HIS A C 1
ATOM 2108 O O . HIS A 1 277 ? -13.169 -15.680 13.119 1.00 96.69 277 HIS A O 1
ATOM 2114 N N . THR A 1 278 ? -12.191 -15.460 15.119 1.00 95.62 278 THR A N 1
ATOM 2115 C CA . THR A 1 278 ? -13.012 -16.484 15.774 1.00 95.62 278 THR A CA 1
ATOM 2116 C C . THR A 1 278 ? -14.491 -16.116 15.695 1.00 95.62 278 THR A C 1
ATOM 2118 O O . THR A 1 278 ? -14.905 -15.072 16.189 1.00 95.62 278 THR A O 1
ATOM 2121 N N . GLY A 1 279 ? -15.294 -16.984 15.074 1.00 95.31 279 GLY A N 1
ATOM 2122 C CA . GLY A 1 279 ? -16.729 -16.758 14.880 1.00 95.31 279 GLY A CA 1
ATOM 2123 C C . GLY A 1 279 ? -17.096 -15.897 13.664 1.00 95.31 279 GLY A C 1
ATOM 2124 O O . GLY A 1 279 ? -18.282 -15.747 13.384 1.00 95.31 279 GLY A O 1
ATOM 2125 N N . TYR A 1 280 ? -16.122 -15.391 12.899 1.00 96.38 280 TYR A N 1
ATOM 2126 C CA . TYR A 1 280 ? -16.368 -14.577 11.706 1.00 96.38 280 TYR A CA 1
ATOM 2127 C C . TYR A 1 280 ? -16.107 -15.377 10.425 1.00 96.38 280 TYR A C 1
ATOM 2129 O O . TYR A 1 280 ? -15.005 -15.868 10.185 1.00 96.38 280 TYR A O 1
ATOM 2137 N N . THR A 1 281 ? -17.131 -15.507 9.579 1.00 94.19 281 THR A N 1
ATOM 2138 C CA . THR A 1 281 ? -17.063 -16.286 8.323 1.00 94.19 281 THR A CA 1
ATOM 2139 C C . THR A 1 281 ? -17.626 -15.552 7.107 1.00 94.19 281 THR A C 1
ATOM 2141 O O . THR A 1 281 ? -17.528 -16.060 5.989 1.00 94.19 281 THR A O 1
ATOM 2144 N N . THR A 1 282 ? -18.177 -14.350 7.294 1.00 94.44 282 THR A N 1
ATOM 2145 C CA . THR A 1 282 ? -18.794 -13.558 6.226 1.00 94.44 282 THR A CA 1
ATOM 2146 C C . THR A 1 282 ? -17.761 -13.152 5.182 1.00 94.44 282 THR A C 1
ATOM 2148 O O . THR A 1 282 ? -16.904 -12.298 5.429 1.00 94.44 282 THR A O 1
ATOM 2151 N N . ARG A 1 283 ? -17.859 -13.760 3.998 1.00 96.56 283 ARG A N 1
ATOM 2152 C CA . ARG A 1 283 ? -17.020 -13.454 2.840 1.00 96.56 283 ARG A CA 1
ATOM 2153 C C . ARG A 1 283 ? -17.841 -12.838 1.716 1.00 96.56 283 ARG A C 1
ATOM 2155 O O . ARG A 1 283 ? -19.003 -13.188 1.536 1.00 96.56 283 ARG A O 1
ATOM 2162 N N . GLY A 1 284 ? -17.222 -11.955 0.944 1.00 97.56 284 GLY A N 1
ATOM 2163 C CA . GLY A 1 284 ? -17.844 -11.318 -0.211 1.00 97.56 284 GLY A CA 1
ATOM 2164 C C . GLY A 1 284 ? -16.814 -10.710 -1.151 1.00 97.56 284 GLY A C 1
ATOM 2165 O O . GLY A 1 284 ? -15.640 -11.083 -1.115 1.00 97.56 284 GLY A O 1
ATOM 2166 N N . ASN A 1 285 ? -17.264 -9.800 -2.010 1.00 98.06 285 ASN A N 1
ATOM 2167 C CA . ASN A 1 285 ? -16.424 -9.186 -3.031 1.00 98.06 285 ASN A CA 1
ATOM 2168 C C . ASN A 1 285 ? -16.264 -7.699 -2.739 1.00 98.06 285 ASN A C 1
ATOM 2170 O O . ASN A 1 285 ? -17.260 -7.000 -2.567 1.00 98.06 285 ASN A O 1
ATOM 2174 N N . ALA A 1 286 ? -15.023 -7.226 -2.741 1.00 96.25 286 ALA A N 1
ATOM 2175 C CA . ALA A 1 286 ? -14.728 -5.805 -2.808 1.00 96.25 286 ALA A CA 1
ATOM 2176 C C . ALA A 1 286 ? -14.485 -5.423 -4.264 1.00 96.25 286 ALA A C 1
ATOM 2178 O O . ALA A 1 286 ? -13.702 -6.077 -4.958 1.00 96.25 286 ALA A O 1
ATOM 2179 N N . VAL A 1 287 ? -15.183 -4.400 -4.740 1.00 95.38 287 VAL A N 1
ATOM 2180 C CA . VAL A 1 287 ? -15.296 -4.057 -6.154 1.00 95.38 287 VAL A CA 1
ATOM 2181 C C . VAL A 1 287 ? -14.914 -2.602 -6.352 1.00 95.38 287 VAL A C 1
ATOM 2183 O O . VAL A 1 287 ? -15.484 -1.700 -5.743 1.00 95.38 287 VAL A O 1
ATOM 2186 N N . LEU A 1 288 ? -13.977 -2.384 -7.269 1.00 91.88 288 LEU A N 1
ATOM 2187 C CA . LEU A 1 288 ? -13.705 -1.086 -7.854 1.00 91.88 288 LEU A CA 1
ATOM 2188 C C . LEU A 1 288 ? -14.128 -1.118 -9.322 1.00 91.88 288 LEU A C 1
ATOM 2190 O O . LEU A 1 288 ? -13.559 -1.861 -10.119 1.00 91.88 288 LEU A O 1
ATOM 2194 N N . SER A 1 289 ? -15.105 -0.297 -9.690 1.00 89.81 289 SER A N 1
ATOM 2195 C CA . SER A 1 289 ? -15.620 -0.185 -11.060 1.00 89.81 289 SER A CA 1
ATOM 2196 C C . SER A 1 289 ? -15.635 1.262 -11.538 1.00 89.81 289 SER A C 1
ATOM 2198 O O . SER A 1 289 ? -15.560 2.180 -10.728 1.00 89.81 289 SER A O 1
ATOM 2200 N N . GLY A 1 290 ? -15.773 1.471 -12.849 1.00 84.31 290 GLY A N 1
ATOM 2201 C CA . GLY A 1 290 ? -15.814 2.817 -13.431 1.00 84.31 290 GLY A CA 1
ATOM 2202 C C . GLY A 1 290 ? -14.430 3.452 -13.578 1.00 84.31 290 GLY A C 1
ATOM 2203 O O . GLY A 1 290 ? -14.322 4.653 -13.820 1.00 84.31 290 GLY A O 1
ATOM 2204 N N . VAL A 1 291 ? -13.370 2.650 -13.448 1.00 85.25 291 VAL A N 1
ATOM 2205 C CA . VAL A 1 291 ? -12.010 3.067 -13.796 1.00 85.25 291 VAL A CA 1
ATOM 2206 C C . VAL A 1 291 ? -11.815 3.001 -15.313 1.00 85.25 291 VAL A C 1
ATOM 2208 O O . VAL A 1 291 ? -12.615 2.421 -16.038 1.00 85.25 291 VAL A O 1
ATOM 2211 N N . SER A 1 292 ? -10.760 3.632 -15.818 1.00 86.12 292 SER A N 1
ATOM 2212 C CA . SER A 1 292 ? -10.388 3.550 -17.232 1.00 86.12 292 SER A CA 1
ATOM 2213 C C . SER A 1 292 ? -8.877 3.672 -17.342 1.00 86.12 292 SER A C 1
ATOM 2215 O O . SER A 1 292 ? -8.345 4.765 -17.551 1.00 86.12 292 SER A O 1
ATOM 2217 N N . VAL A 1 293 ? -8.177 2.551 -17.161 1.00 81.06 293 VAL A N 1
ATOM 2218 C CA . VAL A 1 293 ? -6.709 2.509 -17.201 1.00 81.06 293 VAL A CA 1
ATOM 2219 C C . VAL A 1 293 ? -6.242 1.634 -18.353 1.00 81.06 293 VAL A C 1
ATOM 2221 O O . VAL A 1 293 ? -6.590 0.459 -18.428 1.00 81.06 293 VAL A O 1
ATOM 2224 N N . SER A 1 294 ? -5.435 2.209 -19.245 1.00 83.19 294 SER A N 1
ATOM 2225 C CA . SER A 1 294 ? -4.783 1.452 -20.315 1.00 83.19 294 SER A CA 1
ATOM 2226 C C . SER A 1 294 ? -3.617 0.633 -19.757 1.00 83.19 294 SER A C 1
ATOM 2228 O O . SER A 1 294 ? -2.803 1.132 -18.978 1.00 83.19 294 SER A O 1
ATOM 2230 N N . THR A 1 295 ? -3.509 -0.619 -20.189 1.00 81.56 295 THR A N 1
ATOM 2231 C CA . THR A 1 295 ? -2.375 -1.500 -19.886 1.00 81.56 295 THR A CA 1
ATOM 2232 C C . THR A 1 295 ? -1.087 -1.113 -20.603 1.00 81.56 295 THR A C 1
ATOM 2234 O O . THR A 1 295 ? -0.026 -1.595 -20.217 1.00 81.56 295 THR A O 1
ATOM 2237 N N . SER A 1 296 ? -1.158 -0.209 -21.581 1.00 75.69 296 SER A N 1
ATOM 2238 C CA . SER A 1 296 ? 0.005 0.353 -22.271 1.00 75.69 296 SER A CA 1
ATOM 2239 C C . SER A 1 296 ? 0.701 1.485 -21.517 1.00 75.69 296 SER A C 1
ATOM 2241 O O . SER A 1 296 ? 1.734 1.998 -21.950 1.00 75.69 296 SER A O 1
ATOM 2243 N N . GLN A 1 297 ? 0.142 1.903 -20.382 1.00 73.38 297 GLN A N 1
ATOM 2244 C CA . GLN A 1 297 ? 0.793 2.862 -19.502 1.00 73.38 297 GLN A CA 1
ATOM 2245 C C . GLN A 1 297 ? 2.168 2.352 -19.049 1.00 73.38 297 GLN A C 1
ATOM 2247 O O . GLN A 1 297 ? 2.448 1.150 -19.043 1.00 73.38 297 GLN A O 1
ATOM 2252 N N . ASN A 1 298 ? 3.036 3.279 -18.641 1.00 66.31 298 ASN A N 1
ATOM 2253 C CA . ASN A 1 298 ? 4.358 2.916 -18.145 1.00 66.31 298 ASN A CA 1
ATOM 2254 C C . ASN A 1 298 ? 4.259 1.918 -16.972 1.00 66.31 298 ASN A C 1
ATOM 2256 O O . ASN A 1 298 ? 3.314 1.976 -16.176 1.00 66.31 298 ASN A O 1
ATOM 2260 N N . PRO A 1 299 ? 5.247 1.024 -16.811 1.00 68.69 299 PRO A N 1
ATOM 2261 C CA . PRO A 1 299 ? 5.301 0.125 -15.671 1.00 68.69 299 PRO A CA 1
ATOM 2262 C C . PRO A 1 299 ? 5.134 0.854 -14.342 1.00 68.69 299 PRO A C 1
ATOM 2264 O O . PRO A 1 299 ? 5.674 1.939 -14.132 1.00 68.69 299 PRO A O 1
ATOM 2267 N N . ASN A 1 300 ? 4.439 0.203 -13.415 1.00 69.44 300 ASN A N 1
ATOM 2268 C CA . ASN A 1 300 ? 4.082 0.705 -12.089 1.00 69.44 300 ASN A CA 1
ATOM 2269 C C . ASN A 1 300 ? 3.035 1.823 -12.070 1.00 69.44 300 ASN A C 1
ATOM 2271 O O . ASN A 1 300 ? 2.691 2.270 -10.976 1.00 69.44 300 ASN A O 1
ATOM 2275 N N . VAL A 1 301 ? 2.474 2.227 -13.217 1.00 71.44 301 VAL A N 1
ATOM 2276 C CA . VAL A 1 301 ? 1.254 3.039 -13.207 1.00 71.44 301 VAL A CA 1
ATOM 2277 C C . VAL A 1 301 ? 0.168 2.260 -12.472 1.00 71.44 301 VAL A C 1
ATOM 2279 O O . VAL A 1 301 ? -0.148 1.115 -12.806 1.00 71.44 301 VAL A O 1
ATOM 2282 N N . ILE A 1 302 ? -0.348 2.876 -11.411 1.00 74.69 302 ILE A N 1
ATOM 2283 C CA . ILE A 1 302 ? -1.382 2.305 -10.561 1.00 74.69 302 ILE A CA 1
ATOM 2284 C C . ILE A 1 302 ? -2.683 2.231 -11.367 1.00 74.69 302 ILE A C 1
ATOM 2286 O O . ILE A 1 302 ? -3.108 3.203 -11.982 1.00 74.69 302 ILE A O 1
ATOM 2290 N N . ILE A 1 303 ? -3.324 1.066 -11.348 1.00 66.38 303 ILE A N 1
ATOM 2291 C CA . ILE A 1 303 ? -4.552 0.745 -12.097 1.00 66.38 303 ILE A CA 1
ATOM 2292 C C . ILE A 1 303 ? -5.812 1.305 -11.394 1.00 66.38 303 ILE A C 1
ATOM 2294 O O . ILE A 1 303 ? -6.946 1.070 -11.796 1.00 66.38 303 ILE A O 1
ATOM 2298 N N . MET A 1 304 ? -5.622 2.112 -10.353 1.00 64.62 304 MET A N 1
ATOM 2299 C CA . MET A 1 304 ? -6.640 2.482 -9.371 1.00 64.62 304 MET A CA 1
ATOM 2300 C C . MET A 1 304 ? -7.185 3.916 -9.539 1.00 64.62 304 MET A C 1
ATOM 2302 O O . MET A 1 304 ? -7.422 4.603 -8.550 1.00 64.62 304 MET A O 1
ATOM 2306 N N . GLY A 1 305 ? -7.386 4.381 -10.777 1.00 54.56 305 GLY A N 1
ATOM 2307 C CA . GLY A 1 305 ? -7.937 5.718 -11.074 1.00 54.56 305 GLY A CA 1
ATOM 2308 C C . GLY A 1 305 ? -6.883 6.809 -11.330 1.00 54.56 305 GLY A C 1
ATOM 2309 O O . GLY A 1 305 ? -5.694 6.520 -11.467 1.00 54.56 305 GLY A O 1
ATOM 2310 N N . LYS A 1 306 ? -7.311 8.075 -11.466 1.00 54.94 306 LYS A N 1
ATOM 2311 C CA . LYS A 1 306 ? -6.406 9.225 -11.679 1.00 54.94 306 LYS A CA 1
ATOM 2312 C C . LYS A 1 306 ? -5.759 9.654 -10.352 1.00 54.94 306 LYS A C 1
ATOM 2314 O O . LYS A 1 306 ? -6.179 9.240 -9.279 1.00 54.94 306 LYS A O 1
ATOM 2319 N N . ASN A 1 307 ? -4.757 10.538 -10.408 1.00 48.97 307 ASN A N 1
ATOM 2320 C CA . ASN A 1 307 ? -3.949 10.986 -9.253 1.00 48.97 307 ASN A CA 1
ATOM 2321 C C . ASN A 1 307 ? -4.728 11.538 -8.033 1.00 48.97 307 ASN A C 1
ATOM 2323 O O . ASN A 1 307 ? -4.116 11.713 -6.985 1.00 48.97 307 ASN A O 1
ATOM 2327 N N . ALA A 1 308 ? -6.022 11.854 -8.162 1.00 47.94 308 ALA A N 1
ATOM 2328 C CA . ALA A 1 308 ? -6.872 12.319 -7.060 1.00 47.94 308 ALA A CA 1
ATOM 2329 C C . ALA A 1 308 ? -7.764 11.214 -6.464 1.00 47.94 308 ALA A C 1
ATOM 2331 O O . ALA A 1 308 ? -8.258 11.370 -5.352 1.00 47.94 308 ALA A O 1
ATOM 2332 N N . ASP A 1 309 ? -7.947 10.112 -7.190 1.00 52.78 309 ASP A N 1
ATOM 2333 C CA . ASP A 1 309 ? -8.935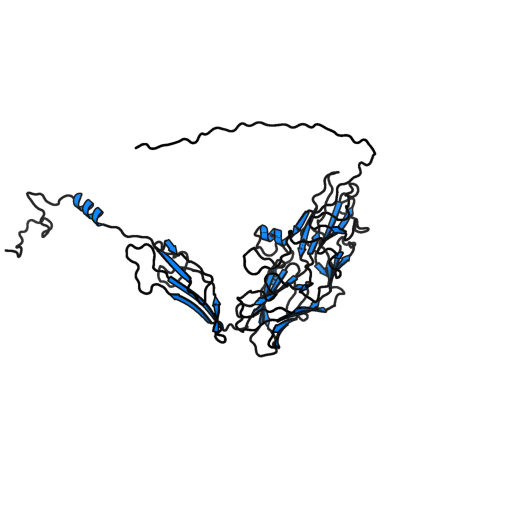 9.082 -6.878 1.00 52.78 309 ASP A CA 1
ATOM 2334 C C . ASP A 1 309 ? -8.388 8.039 -5.895 1.00 52.78 309 ASP A C 1
ATOM 2336 O O . ASP A 1 309 ? -9.133 7.516 -5.075 1.00 52.78 309 ASP A O 1
ATOM 2340 N N . ASN A 1 310 ? -7.074 7.770 -5.970 1.00 56.94 310 ASN A N 1
ATOM 2341 C CA . ASN A 1 310 ? -6.298 6.851 -5.130 1.00 56.94 310 ASN A CA 1
ATOM 2342 C C . ASN A 1 310 ? -7.116 5.722 -4.477 1.00 56.94 310 ASN A C 1
ATOM 2344 O O . ASN A 1 310 ? -7.176 5.609 -3.249 1.00 56.94 310 ASN A O 1
ATOM 2348 N N . TYR A 1 311 ? -7.728 4.874 -5.298 1.00 71.00 311 TYR A N 1
ATOM 2349 C CA . TYR A 1 311 ? -8.475 3.745 -4.775 1.00 71.00 311 TYR A CA 1
ATOM 2350 C C . TYR A 1 311 ? -7.462 2.711 -4.249 1.00 71.00 311 TYR A C 1
ATOM 2352 O O . TYR A 1 311 ? -6.772 2.032 -5.000 1.00 71.00 311 TYR A O 1
ATOM 2360 N N . THR A 1 312 ? -7.276 2.631 -2.939 1.00 82.75 312 THR A N 1
ATOM 2361 C CA . THR A 1 312 ? -6.576 1.513 -2.297 1.00 82.75 312 THR A CA 1
ATOM 2362 C C . THR A 1 312 ? -7.657 0.635 -1.695 1.00 82.75 312 THR A C 1
ATOM 2364 O O . THR A 1 312 ? -8.522 1.146 -0.998 1.00 82.75 312 THR A O 1
ATOM 2367 N N . PHE A 1 313 ? -7.597 -0.671 -1.938 1.00 91.94 313 PHE A N 1
ATOM 2368 C CA . PHE A 1 313 ? -8.450 -1.614 -1.222 1.00 91.94 313 PHE A CA 1
ATOM 2369 C C . PHE A 1 313 ? -7.920 -1.748 0.216 1.00 91.94 313 PHE A C 1
ATOM 2371 O O . PHE A 1 313 ? -6.816 -2.261 0.414 1.00 91.94 313 PHE A O 1
ATOM 2378 N N . TYR A 1 314 ? -8.667 -1.301 1.213 1.00 92.75 314 TYR A N 1
ATOM 2379 C CA . TYR A 1 314 ? -8.352 -1.428 2.630 1.00 92.75 314 TYR A CA 1
ATOM 2380 C C . TYR A 1 314 ? -8.977 -2.706 3.192 1.00 92.75 314 TYR A C 1
ATOM 2382 O O . TYR A 1 314 ? -10.142 -2.758 3.576 1.00 92.75 314 TYR A O 1
ATOM 2390 N N . MET A 1 315 ? -8.172 -3.766 3.247 1.00 96.81 315 MET A N 1
ATOM 2391 C CA . MET A 1 315 ? -8.648 -5.117 3.541 1.00 96.81 315 MET A CA 1
ATOM 2392 C C . MET A 1 315 ? -8.267 -5.596 4.938 1.00 96.81 315 MET A C 1
ATOM 2394 O O . MET A 1 315 ? -7.147 -5.380 5.408 1.00 96.81 315 MET A O 1
ATOM 2398 N N . ILE A 1 316 ? -9.172 -6.346 5.574 1.00 97.44 316 ILE A N 1
ATOM 2399 C CA . ILE A 1 316 ? -8.869 -7.105 6.793 1.00 97.44 316 ILE A CA 1
ATOM 2400 C C . ILE A 1 316 ? -7.752 -8.107 6.486 1.00 97.44 316 ILE A C 1
ATOM 2402 O O . ILE A 1 316 ? -7.808 -8.845 5.495 1.00 97.44 316 ILE A O 1
ATOM 2406 N N . SER A 1 317 ? -6.740 -8.151 7.352 1.00 94.81 317 SER A N 1
ATOM 2407 C CA . SER A 1 317 ? -5.665 -9.144 7.267 1.00 94.81 317 SER A CA 1
ATOM 2408 C C . SER A 1 317 ? -6.231 -10.548 7.421 1.00 94.81 317 SER A C 1
ATOM 2410 O O . SER A 1 317 ? -6.949 -10.804 8.375 1.00 94.81 317 SER A O 1
ATOM 2412 N N . GLN A 1 318 ? -5.929 -11.450 6.488 1.00 95.81 318 GLN A N 1
ATOM 2413 C CA . GLN A 1 318 ? -6.564 -12.769 6.420 1.00 95.81 318 GLN A CA 1
ATOM 2414 C C . GLN A 1 318 ? -5.736 -13.767 5.601 1.00 95.81 318 GLN A C 1
ATOM 2416 O O . GLN A 1 318 ? -4.867 -13.369 4.818 1.00 95.81 318 GLN A O 1
ATOM 2421 N N . GLU A 1 319 ? -6.032 -15.062 5.745 1.00 95.56 319 GLU A N 1
ATOM 2422 C CA . GLU A 1 319 ? -5.531 -16.111 4.846 1.00 95.56 319 GLU A CA 1
ATOM 2423 C C . GLU A 1 319 ? -6.211 -16.004 3.472 1.00 95.56 319 GLU A C 1
ATOM 2425 O O . GLU A 1 319 ? -7.432 -15.857 3.370 1.00 95.56 319 GLU A O 1
ATOM 2430 N N . LEU A 1 320 ? -5.407 -16.083 2.413 1.00 95.88 320 LEU A N 1
ATOM 2431 C CA . LEU A 1 320 ? -5.828 -15.922 1.020 1.00 95.88 320 LEU A CA 1
ATOM 2432 C C . LEU A 1 320 ? -5.951 -17.258 0.303 1.00 95.88 320 LEU A C 1
ATOM 2434 O O . LEU A 1 320 ? -6.810 -17.411 -0.566 1.00 95.88 320 LEU A O 1
ATOM 2438 N N . THR A 1 321 ? -5.075 -18.210 0.634 1.00 93.81 321 THR A N 1
ATOM 2439 C CA . THR A 1 321 ? -4.962 -19.477 -0.089 1.00 93.81 321 THR A CA 1
ATOM 2440 C C . THR A 1 321 ? -6.282 -20.240 -0.023 1.00 93.81 321 THR A C 1
ATOM 2442 O O . THR A 1 321 ? -6.734 -20.609 1.053 1.00 93.81 321 THR A O 1
ATOM 2445 N N . GLY A 1 322 ? -6.905 -20.483 -1.179 1.00 94.12 322 GLY A N 1
ATOM 2446 C CA . GLY A 1 322 ? -8.195 -21.181 -1.253 1.00 94.12 322 GLY A CA 1
ATOM 2447 C C . GLY A 1 322 ? -9.416 -20.326 -0.895 1.00 94.12 322 GLY A C 1
ATOM 2448 O O . GLY A 1 322 ? -10.526 -20.849 -0.880 1.00 94.12 322 GLY A O 1
ATOM 2449 N N . HIS A 1 323 ? -9.234 -19.026 -0.648 1.00 96.06 323 HIS A N 1
ATOM 2450 C CA . HIS A 1 323 ? -10.312 -18.116 -0.261 1.00 96.06 323 HIS A CA 1
ATOM 2451 C C . HIS A 1 323 ? -10.442 -16.910 -1.189 1.00 96.06 323 HIS A C 1
ATOM 2453 O O . HIS A 1 323 ? -11.547 -16.603 -1.626 1.00 96.06 323 HIS A O 1
ATOM 2459 N N . VAL A 1 324 ? -9.329 -16.236 -1.491 1.00 97.88 324 VAL A N 1
ATOM 2460 C CA . VAL A 1 324 ? -9.348 -14.932 -2.162 1.00 97.88 324 VAL A CA 1
ATOM 2461 C C . VAL A 1 324 ? -8.857 -15.039 -3.598 1.00 97.88 324 VAL A C 1
ATOM 2463 O O . VAL A 1 324 ? -7.817 -15.638 -3.883 1.00 97.88 324 VAL A O 1
ATOM 2466 N N . THR A 1 325 ? -9.590 -14.408 -4.508 1.00 97.69 325 THR A N 1
ATOM 2467 C CA . THR A 1 325 ? -9.258 -14.346 -5.932 1.00 97.69 325 THR A CA 1
ATOM 2468 C C . THR A 1 325 ? -9.270 -12.902 -6.414 1.00 97.69 325 THR A C 1
ATOM 2470 O O . THR A 1 325 ? -10.245 -12.188 -6.211 1.00 97.69 325 THR A O 1
ATOM 2473 N N . ALA A 1 326 ? -8.196 -12.472 -7.073 1.00 97.06 326 ALA A N 1
ATOM 2474 C CA . ALA A 1 326 ? -8.184 -11.206 -7.792 1.00 97.06 326 ALA A CA 1
ATOM 2475 C C . ALA A 1 326 ? -8.835 -11.390 -9.165 1.00 97.06 326 ALA A C 1
ATOM 2477 O O . ALA A 1 326 ? -8.462 -12.296 -9.913 1.00 97.06 326 ALA A O 1
ATOM 2478 N N . TYR A 1 327 ? -9.777 -10.521 -9.504 1.00 96.69 327 TYR A N 1
ATOM 2479 C CA . TYR A 1 327 ? -10.463 -10.514 -10.787 1.00 96.69 327 TYR A CA 1
ATOM 2480 C C . TYR A 1 327 ? -10.295 -9.152 -11.461 1.00 96.69 327 TYR A C 1
ATOM 2482 O O . TYR A 1 327 ? -10.439 -8.112 -10.825 1.00 96.69 327 TYR A O 1
ATOM 2490 N N . VAL A 1 328 ? -9.963 -9.158 -12.750 1.00 94.75 328 VAL A N 1
ATOM 2491 C CA . VAL A 1 328 ? -9.791 -7.946 -13.560 1.00 94.75 328 VAL A CA 1
ATOM 2492 C C . VAL A 1 328 ? -10.625 -8.091 -14.820 1.00 94.75 328 VAL A C 1
ATOM 2494 O O . VAL A 1 328 ? -10.517 -9.099 -15.522 1.00 94.75 328 VAL A O 1
ATOM 2497 N N . HIS A 1 329 ? -11.437 -7.083 -15.105 1.00 94.88 329 HIS A N 1
ATOM 2498 C CA . HIS A 1 329 ? -12.251 -6.996 -16.307 1.00 94.88 329 HIS A CA 1
ATOM 2499 C C . HIS A 1 329 ? -11.722 -5.886 -17.219 1.00 94.88 329 HIS A C 1
ATOM 2501 O O . HIS A 1 329 ? -11.161 -4.885 -16.761 1.00 94.88 329 HIS A O 1
ATOM 2507 N N . PHE A 1 330 ? -11.878 -6.116 -18.518 1.00 93.44 330 PHE A N 1
ATOM 2508 C CA . PHE A 1 330 ? -11.493 -5.190 -19.568 1.00 93.44 330 PHE A CA 1
ATOM 2509 C C . PHE A 1 330 ? -12.721 -4.803 -20.379 1.00 93.44 330 PHE A C 1
ATOM 2511 O O . PHE A 1 330 ? -13.604 -5.623 -20.623 1.00 93.44 330 PHE A O 1
ATOM 2518 N N . THR A 1 331 ? -12.712 -3.580 -20.895 1.00 94.19 331 THR A N 1
ATOM 2519 C CA . THR A 1 331 ? -13.784 -3.032 -21.747 1.00 94.19 331 THR A CA 1
ATOM 2520 C C . THR A 1 331 ? -14.119 -3.890 -22.979 1.00 94.19 331 THR A C 1
ATOM 2522 O O . THR A 1 331 ? -15.240 -3.837 -23.474 1.00 94.19 331 THR A O 1
ATOM 2525 N N . ASP A 1 332 ? -13.185 -4.717 -23.466 1.00 91.94 332 ASP A N 1
ATOM 2526 C CA . ASP A 1 332 ? -13.389 -5.626 -24.604 1.00 91.94 332 ASP A CA 1
ATOM 2527 C C . ASP A 1 332 ? -14.026 -6.983 -24.222 1.00 91.94 332 ASP A C 1
ATOM 2529 O O . ASP A 1 332 ? -14.146 -7.882 -25.065 1.00 91.94 332 ASP A O 1
ATOM 2533 N N . GLY A 1 333 ? -14.405 -7.156 -22.951 1.00 92.19 333 GLY A N 1
ATOM 2534 C CA . GLY A 1 333 ? -14.968 -8.381 -22.379 1.00 92.19 333 GLY A CA 1
ATOM 2535 C C . GLY A 1 333 ? -13.931 -9.448 -22.012 1.00 92.19 333 GLY A C 1
ATOM 2536 O O . GLY A 1 333 ? -14.294 -10.566 -21.635 1.00 92.19 333 GLY A O 1
ATOM 2537 N N . THR A 1 334 ? -12.634 -9.155 -22.134 1.00 93.50 334 THR A N 1
ATOM 2538 C CA . THR A 1 334 ? -11.589 -10.019 -21.573 1.00 93.50 334 THR A CA 1
ATOM 2539 C C . THR A 1 334 ? -11.687 -10.003 -20.046 1.00 93.50 334 THR A C 1
ATOM 2541 O O . THR A 1 334 ? -12.062 -9.000 -19.440 1.00 93.50 334 THR A O 1
ATOM 2544 N N . THR A 1 335 ? -11.338 -11.116 -19.408 1.00 94.44 335 THR A N 1
ATOM 2545 C CA . THR A 1 335 ? -11.293 -11.235 -17.949 1.00 94.44 335 THR A CA 1
ATOM 2546 C C . THR A 1 335 ? -10.078 -12.028 -17.512 1.00 94.44 335 THR A C 1
ATOM 2548 O O . THR A 1 335 ? -9.723 -13.027 -18.143 1.00 94.44 335 THR A O 1
ATOM 2551 N N . ILE A 1 336 ? -9.493 -11.629 -16.390 1.00 94.12 336 ILE A N 1
ATOM 2552 C CA . ILE A 1 336 ? -8.382 -12.325 -15.746 1.00 94.12 336 ILE A CA 1
ATOM 2553 C C . ILE A 1 336 ? -8.790 -12.677 -14.323 1.00 94.12 336 ILE A C 1
ATOM 2555 O O . ILE A 1 336 ? -9.379 -11.864 -13.618 1.00 94.12 336 ILE A O 1
ATOM 2559 N N . THR A 1 337 ? -8.455 -13.886 -13.892 1.00 95.69 337 THR A N 1
ATOM 2560 C CA . THR A 1 337 ? -8.772 -14.410 -12.564 1.00 95.69 337 THR A CA 1
ATOM 2561 C C . THR A 1 337 ? -7.529 -15.042 -11.961 1.00 95.69 337 THR A C 1
ATOM 2563 O O . THR A 1 337 ? -6.972 -15.981 -12.524 1.00 95.69 337 THR A O 1
ATOM 2566 N N . VAL A 1 338 ? -7.069 -14.547 -10.816 1.00 95.81 338 VAL A N 1
ATOM 2567 C CA . VAL A 1 338 ? -5.823 -14.992 -10.182 1.00 95.81 338 VAL A CA 1
ATOM 2568 C C . VAL A 1 338 ? -6.092 -15.374 -8.726 1.00 95.81 338 VAL A C 1
ATOM 2570 O O . VAL A 1 338 ? -6.320 -14.489 -7.899 1.00 95.81 338 VAL A O 1
ATOM 2573 N N . PRO A 1 339 ? -6.052 -16.674 -8.379 1.00 96.00 339 PRO A N 1
ATOM 2574 C CA . PRO A 1 339 ? -6.110 -17.109 -6.988 1.00 96.00 339 PRO A CA 1
ATOM 2575 C C . PRO A 1 339 ? -4.907 -16.569 -6.209 1.00 96.00 339 PRO A C 1
ATOM 2577 O O . PRO A 1 339 ? -3.753 -16.828 -6.572 1.00 96.00 339 PRO A O 1
ATOM 2580 N N . LEU A 1 340 ? -5.169 -15.822 -5.139 1.00 95.19 340 LEU A N 1
ATOM 2581 C CA . LEU A 1 340 ? -4.125 -15.258 -4.291 1.00 95.19 340 LEU A CA 1
ATOM 2582 C C . LEU A 1 340 ? -3.629 -16.307 -3.283 1.00 95.19 340 LEU A C 1
ATOM 2584 O O . LEU A 1 340 ? -4.309 -17.291 -2.990 1.00 95.19 340 LEU A O 1
ATOM 2588 N N . LYS A 1 341 ? -2.399 -16.136 -2.782 1.00 91.38 341 LYS A N 1
ATOM 2589 C CA . LYS A 1 341 ? -1.719 -17.132 -1.934 1.00 91.38 341 LYS A CA 1
ATOM 2590 C C . LYS A 1 341 ? -1.084 -16.510 -0.697 1.00 91.38 341 LYS A C 1
ATOM 2592 O O . LYS A 1 341 ? -0.588 -15.388 -0.736 1.00 91.38 341 LYS A O 1
ATOM 2597 N N . GLY A 1 342 ? -0.971 -17.304 0.363 1.00 90.56 342 GLY A N 1
ATOM 2598 C CA . GLY A 1 342 ? -0.442 -16.877 1.655 1.00 90.56 342 GLY A CA 1
ATOM 2599 C C . GLY A 1 342 ? -1.467 -16.053 2.424 1.00 90.56 342 GLY A C 1
ATOM 2600 O O . GLY A 1 342 ? -2.660 -16.285 2.297 1.00 90.56 342 GLY A O 1
ATOM 2601 N N . LYS A 1 343 ? -0.998 -15.065 3.188 1.00 92.38 343 LYS A N 1
ATOM 2602 C CA . LYS A 1 343 ? -1.836 -14.218 4.043 1.00 92.38 343 LYS A CA 1
ATOM 2603 C C . LYS A 1 343 ? -1.520 -12.746 3.863 1.00 92.38 343 LYS A C 1
ATOM 2605 O O . LYS A 1 343 ? -0.358 -12.407 3.634 1.00 92.38 343 LYS A O 1
ATOM 2610 N N . TRP A 1 344 ? -2.513 -11.885 4.032 1.00 93.75 344 TRP A N 1
ATOM 2611 C CA . TRP A 1 344 ? -2.317 -10.451 4.247 1.00 93.75 344 TRP A CA 1
ATOM 2612 C C . TRP A 1 344 ? -1.963 -10.162 5.711 1.00 93.75 344 TRP A C 1
ATOM 2614 O O . TRP A 1 344 ? -2.353 -10.911 6.607 1.00 93.75 344 TRP A O 1
ATOM 2624 N N . LYS A 1 345 ? -1.189 -9.097 5.950 1.00 90.75 345 LYS A N 1
ATOM 2625 C CA . LYS A 1 345 ? -0.772 -8.654 7.288 1.00 90.75 345 LYS A CA 1
ATOM 2626 C C . LYS A 1 345 ? -1.069 -7.167 7.474 1.00 90.75 345 LYS A C 1
ATOM 2628 O O . LYS A 1 345 ? -0.900 -6.386 6.532 1.00 90.75 345 LYS A O 1
ATOM 2633 N N . ALA A 1 346 ? -1.474 -6.795 8.683 1.00 89.69 346 ALA A N 1
ATOM 2634 C CA . ALA A 1 346 ? -1.839 -5.428 9.029 1.00 89.69 346 ALA A CA 1
ATOM 2635 C C . ALA A 1 346 ? -0.640 -4.500 8.828 1.00 89.69 346 ALA A C 1
ATOM 2637 O O . ALA A 1 346 ? 0.502 -4.947 8.945 1.00 89.69 346 ALA A O 1
ATOM 2638 N N . GLY A 1 347 ? -0.889 -3.240 8.482 1.00 84.75 347 GLY A N 1
ATOM 2639 C CA . GLY A 1 347 ? 0.178 -2.260 8.300 1.00 84.75 347 GLY A CA 1
ATOM 2640 C C . GLY A 1 347 ? 1.082 -2.533 7.100 1.00 84.75 347 GLY A C 1
ATOM 2641 O O . GLY A 1 347 ? 2.236 -2.120 7.100 1.00 84.75 347 GLY A O 1
ATOM 2642 N N . THR A 1 348 ? 0.595 -3.237 6.073 1.00 85.44 348 THR A N 1
ATOM 2643 C CA . THR A 1 348 ? 1.359 -3.482 4.838 1.00 85.44 348 THR A CA 1
ATOM 2644 C C . THR A 1 348 ? 0.593 -3.047 3.600 1.00 85.44 348 THR A C 1
ATOM 2646 O O . THR A 1 348 ? -0.638 -3.012 3.597 1.00 85.44 348 THR A O 1
ATOM 2649 N N . THR A 1 349 ? 1.331 -2.758 2.529 1.00 86.69 349 THR A N 1
ATOM 2650 C CA . THR A 1 349 ? 0.777 -2.531 1.195 1.00 86.69 349 THR A CA 1
ATOM 2651 C C . THR A 1 349 ? 1.216 -3.650 0.276 1.00 86.69 349 THR A C 1
ATOM 2653 O O . THR A 1 349 ? 2.415 -3.881 0.102 1.00 86.69 349 THR A O 1
ATOM 2656 N N . ARG A 1 350 ? 0.258 -4.310 -0.371 1.00 88.94 350 ARG A N 1
ATOM 2657 C CA . ARG A 1 350 ? 0.523 -5.280 -1.432 1.00 88.94 350 ARG A CA 1
ATOM 2658 C C . ARG A 1 350 ? 0.110 -4.728 -2.770 1.00 88.94 350 ARG A C 1
ATOM 2660 O O . ARG A 1 350 ? -1.020 -4.298 -2.963 1.00 88.94 350 ARG A O 1
ATOM 2667 N N . THR A 1 351 ? 1.046 -4.764 -3.704 1.00 89.25 351 THR A N 1
ATOM 2668 C CA . THR A 1 351 ? 0.801 -4.378 -5.088 1.00 89.25 351 THR A CA 1
ATOM 2669 C C . THR A 1 351 ? 0.832 -5.622 -5.959 1.00 89.25 351 THR A C 1
ATOM 2671 O O . THR A 1 351 ? 1.842 -6.325 -6.003 1.00 89.25 351 THR A O 1
ATOM 2674 N N . TYR A 1 352 ? -0.266 -5.870 -6.663 1.00 91.94 352 TYR A N 1
ATOM 2675 C CA . TYR A 1 352 ? -0.391 -6.901 -7.679 1.00 91.94 352 TYR A CA 1
ATOM 2676 C C . TYR A 1 352 ? -0.208 -6.274 -9.059 1.00 91.94 352 TYR A C 1
ATOM 2678 O O . TYR A 1 352 ? -1.067 -5.546 -9.556 1.00 91.94 352 TYR A O 1
ATOM 2686 N N . LYS A 1 353 ? 0.938 -6.536 -9.685 1.00 89.81 353 LYS A N 1
ATOM 2687 C CA . LYS A 1 353 ? 1.257 -5.993 -11.005 1.00 89.81 353 LYS A CA 1
ATOM 2688 C C . LYS A 1 353 ? 0.798 -6.949 -12.098 1.00 89.81 353 LYS A C 1
ATOM 2690 O O . LYS A 1 353 ? 1.269 -8.085 -12.137 1.00 89.81 353 LYS A O 1
ATOM 2695 N N . ILE A 1 354 ? -0.079 -6.500 -12.989 1.00 90.56 354 ILE A N 1
ATOM 2696 C CA . ILE A 1 354 ? -0.531 -7.290 -14.141 1.00 90.56 354 ILE A CA 1
ATOM 2697 C C . ILE A 1 354 ? 0.615 -7.373 -15.145 1.00 90.56 354 ILE A C 1
ATOM 2699 O O . ILE A 1 354 ? 1.088 -6.347 -15.614 1.00 90.56 354 ILE A O 1
ATOM 2703 N N . SER A 1 355 ? 1.096 -8.572 -15.463 1.00 88.31 355 SER A N 1
ATOM 2704 C CA . SER A 1 355 ? 2.284 -8.771 -16.303 1.00 88.31 355 SER A CA 1
ATOM 2705 C C . SER A 1 355 ? 2.116 -9.984 -17.210 1.00 88.31 355 SER A C 1
ATOM 2707 O O . SER A 1 355 ? 1.396 -10.910 -16.861 1.00 88.31 355 SER A O 1
ATOM 2709 N N . GLN A 1 356 ? 2.839 -10.051 -18.325 1.00 84.31 356 GLN A N 1
ATOM 2710 C CA . GLN A 1 356 ? 2.986 -11.303 -19.079 1.00 84.31 356 GLN A CA 1
ATOM 2711 C C . GLN A 1 356 ? 3.948 -12.273 -18.386 1.00 84.31 356 GLN A C 1
ATOM 2713 O O . GLN A 1 356 ? 4.839 -11.852 -17.633 1.00 84.31 356 GLN A O 1
ATOM 2718 N N . ILE A 1 357 ? 3.767 -13.579 -18.625 1.00 79.69 357 ILE A N 1
ATOM 2719 C CA . ILE A 1 357 ? 4.691 -14.620 -18.165 1.00 79.69 357 ILE A CA 1
ATOM 2720 C C . ILE A 1 357 ? 6.012 -14.489 -18.919 1.00 79.69 357 ILE A C 1
ATOM 2722 O O . ILE A 1 357 ? 7.061 -14.614 -18.279 1.00 79.69 357 ILE A O 1
ATOM 2726 N N . THR A 1 358 ? 5.937 -14.217 -20.224 1.00 70.94 358 THR A N 1
ATOM 2727 C CA . THR A 1 358 ? 7.064 -14.002 -21.136 1.00 70.94 358 THR A CA 1
ATOM 2728 C C . THR A 1 358 ? 7.016 -12.591 -21.723 1.00 70.94 358 THR A C 1
ATOM 2730 O O . THR A 1 358 ? 5.967 -12.125 -22.148 1.00 70.94 358 THR A O 1
ATOM 2733 N N . SER A 1 359 ? 8.141 -11.869 -21.708 1.00 70.31 359 SER A N 1
ATOM 2734 C CA . SER A 1 359 ? 8.203 -10.521 -22.289 1.00 70.31 359 SER A CA 1
ATOM 2735 C C . SER A 1 359 ? 8.434 -10.611 -23.795 1.00 70.31 359 SER A C 1
ATOM 2737 O O . SER A 1 359 ? 9.429 -11.200 -24.209 1.00 70.31 359 SER A O 1
ATOM 2739 N N . SER A 1 360 ? 7.572 -9.986 -24.596 1.00 71.56 360 SER A N 1
ATOM 2740 C CA . SER A 1 360 ? 7.782 -9.788 -26.040 1.00 71.56 360 SER A CA 1
ATOM 2741 C C . SER A 1 360 ? 8.486 -8.470 -26.380 1.00 71.56 360 SER A C 1
ATOM 2743 O O . SER A 1 360 ? 8.878 -8.282 -27.527 1.00 71.56 360 SER A O 1
ATOM 2745 N N . TRP A 1 361 ? 8.659 -7.565 -25.409 1.00 78.88 361 TRP A N 1
ATOM 2746 C CA . TRP A 1 361 ? 9.276 -6.252 -25.613 1.00 78.88 361 TRP A CA 1
ATOM 2747 C C . TRP A 1 361 ? 10.690 -6.347 -26.203 1.00 78.88 361 TRP A C 1
ATOM 2749 O O . TRP A 1 361 ? 11.568 -6.994 -25.627 1.00 78.88 361 TRP A O 1
ATOM 2759 N N . GLN A 1 362 ? 10.927 -5.633 -27.302 1.00 83.25 362 GLN A N 1
ATOM 2760 C CA . GLN A 1 362 ? 12.239 -5.469 -27.921 1.00 83.25 362 GLN A CA 1
ATOM 2761 C C . GLN A 1 362 ? 12.884 -4.175 -27.435 1.00 83.25 362 GLN A C 1
ATOM 2763 O O . GLN A 1 362 ? 12.306 -3.102 -27.569 1.00 83.25 362 GLN A O 1
ATOM 2768 N N . TYR A 1 363 ? 14.082 -4.259 -26.862 1.00 86.00 363 TYR A N 1
ATOM 2769 C CA . TYR A 1 363 ? 14.798 -3.093 -26.349 1.00 86.00 363 TYR A CA 1
ATOM 2770 C C . TYR A 1 363 ? 15.688 -2.484 -27.431 1.00 86.00 363 TYR A C 1
ATOM 2772 O O . TYR A 1 363 ? 16.469 -3.184 -28.071 1.00 86.00 363 TYR A O 1
ATOM 2780 N N . THR A 1 364 ? 15.603 -1.167 -27.582 1.00 90.62 364 THR A N 1
ATOM 2781 C CA . THR A 1 364 ? 16.480 -0.359 -28.426 1.00 90.62 364 THR A CA 1
ATOM 2782 C C . THR A 1 364 ? 17.276 0.587 -27.542 1.00 90.62 364 THR A C 1
ATOM 2784 O O . THR A 1 364 ? 16.710 1.454 -26.880 1.00 90.62 364 THR A O 1
ATOM 2787 N N . PHE A 1 365 ? 18.598 0.441 -27.569 1.00 89.94 365 PHE A N 1
ATOM 2788 C CA . PHE A 1 365 ? 19.533 1.407 -27.005 1.00 89.94 365 PHE A CA 1
ATOM 2789 C C . PHE A 1 365 ? 20.496 1.831 -28.108 1.00 89.94 365 PHE A C 1
ATOM 2791 O O . PHE A 1 365 ? 21.415 1.096 -28.462 1.00 89.94 365 PHE A O 1
ATOM 2798 N N . ASN A 1 366 ? 20.239 2.993 -28.703 1.00 88.94 366 ASN A N 1
ATOM 2799 C CA . ASN A 1 366 ? 21.043 3.524 -29.790 1.00 88.94 366 ASN A CA 1
ATOM 2800 C C . ASN A 1 366 ? 21.855 4.721 -29.300 1.00 88.94 366 ASN A C 1
ATOM 2802 O O . ASN A 1 366 ? 21.296 5.677 -28.762 1.00 88.94 366 ASN A O 1
ATOM 2806 N N . VAL A 1 367 ? 23.165 4.679 -29.527 1.00 83.25 367 VAL A N 1
ATOM 2807 C CA . VAL A 1 367 ? 24.070 5.797 -29.266 1.00 83.25 367 VAL A CA 1
ATOM 2808 C C . VAL A 1 367 ? 24.519 6.355 -30.608 1.00 83.25 367 VAL A C 1
ATOM 2810 O O . VAL A 1 367 ? 25.384 5.806 -31.285 1.00 83.25 367 VAL A O 1
ATOM 2813 N N . MET A 1 368 ? 23.931 7.479 -30.994 1.00 79.00 368 MET A N 1
ATOM 2814 C CA . MET A 1 368 ? 24.335 8.252 -32.158 1.00 79.00 368 MET A CA 1
ATOM 2815 C C . MET A 1 368 ? 25.361 9.299 -31.719 1.00 79.00 368 MET A C 1
ATOM 2817 O O . MET A 1 368 ? 25.019 10.383 -31.255 1.00 79.00 368 MET A O 1
ATOM 2821 N N . GLY A 1 369 ? 26.642 8.964 -31.822 1.00 65.31 369 GLY A N 1
ATOM 2822 C CA . GLY A 1 369 ? 27.735 9.910 -31.587 1.00 65.31 369 GLY A CA 1
ATOM 2823 C C . GLY A 1 369 ? 28.054 10.766 -32.820 1.00 65.31 369 GLY A C 1
ATOM 2824 O O . GLY A 1 369 ? 27.509 10.524 -33.900 1.00 65.31 369 GLY A O 1
ATOM 2825 N N . PRO A 1 370 ? 28.987 11.726 -32.710 1.00 57.09 370 PRO A N 1
ATOM 2826 C CA . PRO A 1 370 ? 29.584 12.385 -33.867 1.00 57.09 370 PRO A CA 1
ATOM 2827 C C . PRO A 1 370 ? 30.492 11.407 -34.633 1.00 57.09 370 PRO A C 1
ATOM 2829 O O . PRO A 1 370 ? 31.717 11.481 -34.586 1.00 57.09 370 PRO A O 1
ATOM 2832 N N . TRP A 1 371 ? 29.891 10.462 -35.347 1.00 52.56 371 TRP A N 1
ATOM 2833 C CA . TRP A 1 371 ? 30.580 9.623 -36.322 1.00 52.56 371 TRP A CA 1
ATOM 2834 C C . TRP A 1 371 ? 30.629 10.361 -37.672 1.00 52.56 371 TRP A C 1
ATOM 2836 O O . TRP A 1 371 ? 29.562 10.708 -38.179 1.00 52.56 371 TRP A O 1
ATOM 2846 N N . PRO A 1 372 ? 31.800 10.603 -38.300 1.00 51.19 372 PRO A N 1
ATOM 2847 C CA . PRO A 1 372 ? 33.177 10.568 -37.811 1.00 51.19 372 PRO A CA 1
ATOM 2848 C C . PRO A 1 372 ? 33.760 11.996 -37.794 1.00 51.19 372 PRO A C 1
ATOM 2850 O O . PRO A 1 372 ? 34.554 12.351 -38.662 1.00 51.19 372 PRO A O 1
ATOM 2853 N N . SER A 1 373 ? 33.362 12.850 -36.845 1.00 64.56 373 SER A N 1
ATOM 2854 C CA . SER A 1 373 ? 34.010 14.164 -36.714 1.00 64.56 373 SER A CA 1
ATOM 2855 C C . SER A 1 373 ? 34.999 14.117 -35.554 1.00 64.56 373 SER A C 1
ATOM 2857 O O . SER A 1 373 ? 34.575 14.266 -34.405 1.00 64.56 373 SER A O 1
ATOM 2859 N N . PRO A 1 374 ? 36.303 13.900 -35.809 1.00 75.25 374 PRO A N 1
ATOM 2860 C CA . PRO A 1 374 ? 37.305 14.019 -34.764 1.00 75.25 374 PRO A CA 1
ATOM 2861 C C . PRO A 1 374 ? 37.222 15.408 -34.133 1.00 75.25 374 PRO A C 1
ATOM 2863 O O . PRO A 1 374 ? 36.939 16.411 -34.793 1.00 75.25 374 PRO A O 1
ATOM 2866 N N . MET A 1 375 ? 37.449 15.460 -32.827 1.00 79.88 375 MET A N 1
ATOM 2867 C CA . MET A 1 375 ? 37.506 16.721 -32.112 1.00 79.88 375 MET A CA 1
ATOM 2868 C C . MET A 1 375 ? 38.765 17.487 -32.543 1.00 79.88 375 MET A C 1
ATOM 2870 O O . MET A 1 375 ? 39.833 16.895 -32.713 1.00 79.88 375 MET A O 1
ATOM 2874 N N . VAL A 1 376 ? 38.652 18.805 -32.731 1.00 83.00 376 VAL A N 1
ATOM 2875 C CA . VAL A 1 376 ? 39.816 19.646 -33.046 1.00 83.00 376 VAL A CA 1
ATOM 2876 C C . VAL A 1 376 ? 40.830 19.530 -31.906 1.00 83.00 376 VAL A C 1
ATOM 2878 O O . VAL A 1 376 ? 40.447 19.543 -30.738 1.00 83.00 376 VAL A O 1
ATOM 2881 N N . TYR A 1 377 ? 42.122 19.445 -32.233 1.00 83.12 377 TYR A N 1
ATOM 2882 C CA . TYR A 1 377 ? 43.193 19.161 -31.267 1.00 83.12 377 TYR A CA 1
ATOM 2883 C C . TYR A 1 377 ? 43.241 20.111 -30.055 1.00 83.12 377 TYR A C 1
ATOM 2885 O O . TYR A 1 377 ? 43.781 19.748 -29.017 1.00 83.12 377 TYR A O 1
ATOM 2893 N N . ASN A 1 378 ? 42.705 21.330 -30.181 1.00 84.50 378 ASN A N 1
ATOM 2894 C CA . ASN A 1 378 ? 42.687 22.355 -29.136 1.00 84.50 378 ASN A CA 1
ATOM 2895 C C . ASN A 1 378 ? 41.298 22.601 -28.516 1.00 84.50 378 ASN A C 1
ATOM 2897 O O . ASN A 1 378 ? 41.175 23.514 -27.692 1.00 84.50 378 ASN A O 1
ATOM 2901 N N . ALA A 1 379 ? 40.279 21.836 -28.913 1.00 87.44 379 ALA A N 1
ATOM 2902 C CA . ALA A 1 379 ? 38.933 21.945 -28.371 1.00 87.44 379 ALA A CA 1
ATOM 2903 C C . ALA A 1 379 ? 38.828 21.257 -27.002 1.00 87.44 379 ALA A C 1
ATOM 2905 O O . ALA A 1 379 ? 39.535 20.301 -26.698 1.00 87.44 379 ALA A O 1
ATOM 2906 N N . THR A 1 380 ? 37.926 21.769 -26.170 1.00 91.00 380 THR A N 1
ATOM 2907 C CA . THR A 1 380 ? 37.655 21.276 -24.809 1.00 91.00 380 THR A CA 1
ATOM 2908 C C . THR A 1 380 ? 36.296 20.597 -24.696 1.00 91.00 380 THR A C 1
ATOM 2910 O O . THR A 1 380 ? 35.928 20.120 -23.625 1.00 91.00 380 THR A O 1
ATOM 2913 N N . THR A 1 381 ? 35.506 20.590 -25.768 1.00 90.56 381 THR A N 1
ATOM 2914 C CA . THR A 1 381 ? 34.140 20.067 -25.780 1.00 90.56 381 THR A CA 1
ATOM 2915 C C . THR A 1 381 ? 33.883 19.340 -27.089 1.00 90.56 381 THR A C 1
ATOM 2917 O O . THR A 1 381 ? 34.247 19.831 -28.159 1.00 90.56 381 THR A O 1
ATOM 2920 N N . SER A 1 382 ? 33.271 18.163 -26.998 1.00 88.12 382 SER A N 1
ATOM 2921 C CA . SER A 1 382 ? 32.896 17.366 -28.159 1.00 88.12 382 SER A CA 1
ATOM 2922 C C . SER A 1 382 ? 31.671 17.945 -28.874 1.00 88.12 382 SER A C 1
ATOM 2924 O O . SER A 1 382 ? 30.862 18.669 -28.294 1.00 88.12 382 SER A O 1
ATOM 2926 N N . ALA A 1 383 ? 31.466 17.531 -30.125 1.00 87.31 383 ALA A N 1
ATOM 2927 C CA . ALA A 1 383 ? 30.132 17.555 -30.716 1.00 87.31 383 ALA A CA 1
ATOM 2928 C C . ALA A 1 383 ? 29.162 16.685 -29.879 1.00 87.31 383 ALA A C 1
ATOM 2930 O O . ALA A 1 383 ? 29.616 15.773 -29.171 1.00 87.31 383 ALA A O 1
ATOM 2931 N N . PRO A 1 384 ? 27.845 16.953 -29.922 1.00 88.31 384 PRO A N 1
ATOM 2932 C CA . PRO A 1 384 ? 26.891 16.229 -29.098 1.00 88.31 384 PRO A CA 1
ATOM 2933 C C . PRO A 1 384 ? 26.803 14.755 -29.505 1.00 88.31 384 PRO A C 1
ATOM 2935 O O . PRO A 1 384 ? 26.628 14.442 -30.683 1.00 88.31 384 PRO A O 1
ATOM 2938 N N . TYR A 1 385 ? 26.873 13.859 -28.524 1.00 87.56 385 TYR A N 1
ATOM 2939 C CA . TYR A 1 385 ? 26.353 12.503 -28.664 1.00 87.56 385 TYR A CA 1
ATOM 2940 C C . TYR A 1 385 ? 24.855 12.516 -28.362 1.00 87.56 385 TYR A C 1
ATOM 2942 O O . TYR A 1 385 ? 24.365 13.360 -27.616 1.00 87.56 385 TYR A O 1
ATOM 2950 N N . LYS A 1 386 ? 24.118 11.591 -28.961 1.00 89.81 386 LYS A N 1
ATOM 2951 C CA . LYS A 1 386 ? 22.668 11.463 -28.868 1.00 89.81 386 LYS A CA 1
ATOM 2952 C C . LYS A 1 386 ? 22.329 10.035 -28.475 1.00 89.81 386 LYS A C 1
ATOM 2954 O O . LYS A 1 386 ? 22.854 9.101 -29.071 1.00 89.81 386 LYS A O 1
ATOM 2959 N N . ILE A 1 387 ? 21.464 9.866 -27.488 1.00 90.62 387 ILE A N 1
ATOM 2960 C CA . ILE A 1 387 ? 21.036 8.554 -27.004 1.00 90.62 387 ILE A CA 1
ATOM 2961 C C . ILE A 1 387 ? 19.535 8.422 -27.221 1.00 90.62 387 ILE A C 1
ATOM 2963 O O . ILE A 1 387 ? 18.768 9.316 -26.873 1.00 90.62 387 ILE A O 1
ATOM 2967 N N . THR A 1 388 ? 19.115 7.302 -27.795 1.00 92.62 388 THR A N 1
ATOM 2968 C CA . THR A 1 388 ? 17.708 6.925 -27.921 1.00 92.62 388 THR A CA 1
ATOM 2969 C C . THR A 1 388 ? 17.535 5.588 -27.217 1.00 92.62 388 THR A C 1
ATOM 2971 O O . THR A 1 388 ? 18.157 4.600 -27.604 1.00 92.62 388 THR A O 1
ATOM 2974 N N . SER A 1 389 ? 16.725 5.572 -26.161 1.00 91.94 389 SER A N 1
ATOM 2975 C CA . SER A 1 389 ? 16.532 4.410 -25.293 1.00 91.94 389 SER A CA 1
ATOM 2976 C C . SER A 1 389 ? 15.045 4.169 -25.084 1.00 91.94 389 SER A C 1
ATOM 2978 O O . SER A 1 389 ? 14.347 4.973 -24.460 1.00 91.94 389 SER A O 1
ATOM 2980 N N . TYR A 1 390 ? 14.549 3.073 -25.641 1.00 90.50 390 TYR A N 1
ATOM 2981 C CA . TYR A 1 390 ? 13.154 2.673 -25.532 1.00 90.50 390 TYR A CA 1
ATOM 2982 C C . TYR A 1 390 ? 13.017 1.166 -25.683 1.00 90.50 390 TYR A C 1
ATOM 2984 O O . TYR A 1 390 ? 13.944 0.460 -26.071 1.00 90.50 390 TYR A O 1
ATOM 2992 N N . ARG A 1 391 ? 11.825 0.669 -25.399 1.00 87.00 391 ARG A N 1
ATOM 2993 C CA . ARG A 1 391 ? 11.399 -0.669 -25.781 1.00 87.00 391 ARG A CA 1
ATOM 2994 C C . ARG A 1 391 ? 10.145 -0.583 -26.628 1.00 87.00 391 ARG A C 1
ATOM 2996 O O . ARG A 1 391 ? 9.357 0.343 -26.455 1.00 87.00 391 ARG A O 1
ATOM 3003 N N . GLU A 1 392 ? 9.980 -1.535 -27.524 1.00 86.94 392 GLU A N 1
ATOM 3004 C CA . GLU A 1 392 ? 8.878 -1.605 -28.474 1.00 86.94 392 GLU A CA 1
ATOM 3005 C C . GLU A 1 392 ? 8.179 -2.956 -28.363 1.00 86.94 392 GLU A C 1
ATOM 3007 O O . GLU A 1 392 ? 8.834 -3.998 -28.268 1.00 86.94 392 GLU A O 1
ATOM 3012 N N . ASP A 1 393 ? 6.851 -2.941 -28.324 1.00 78.44 393 ASP A N 1
ATOM 3013 C CA . ASP A 1 393 ? 6.070 -4.165 -28.429 1.00 78.44 393 ASP A CA 1
ATOM 3014 C C . ASP A 1 393 ? 5.985 -4.554 -29.912 1.00 78.44 393 ASP A C 1
ATOM 3016 O O . ASP A 1 393 ? 5.449 -3.783 -30.707 1.00 78.44 393 ASP A O 1
ATOM 3020 N N . PRO A 1 394 ? 6.481 -5.735 -30.320 1.00 76.50 394 PRO A N 1
ATOM 3021 C CA . PRO A 1 394 ? 6.563 -6.101 -31.732 1.00 76.50 394 PRO A CA 1
ATOM 3022 C C . PRO A 1 394 ? 5.196 -6.311 -32.399 1.00 76.50 394 PRO A C 1
ATOM 3024 O O . PRO A 1 394 ? 5.136 -6.393 -33.621 1.00 76.50 394 PRO A O 1
ATOM 3027 N N . ALA A 1 395 ? 4.114 -6.445 -31.623 1.00 76.00 395 ALA A N 1
ATOM 3028 C CA . ALA A 1 395 ? 2.768 -6.641 -32.154 1.00 76.00 395 ALA A CA 1
ATOM 3029 C C . ALA A 1 395 ? 2.032 -5.315 -32.391 1.00 76.00 395 ALA A C 1
ATOM 3031 O O . ALA A 1 395 ? 1.389 -5.144 -33.425 1.00 76.00 395 ALA A O 1
ATOM 3032 N N . THR A 1 396 ? 2.099 -4.386 -31.435 1.00 76.94 396 THR A N 1
ATOM 3033 C CA . THR A 1 396 ? 1.395 -3.095 -31.508 1.00 76.94 396 THR A CA 1
ATOM 3034 C C . THR A 1 396 ? 2.264 -1.946 -32.017 1.00 76.94 396 THR A C 1
ATOM 3036 O O . THR A 1 396 ? 1.723 -0.897 -32.363 1.00 76.94 396 THR A O 1
ATOM 3039 N N . HIS A 1 397 ? 3.590 -2.125 -32.062 1.00 83.81 397 HIS A N 1
ATOM 3040 C CA . HIS A 1 397 ? 4.589 -1.078 -32.315 1.00 83.81 397 HIS A CA 1
ATOM 3041 C C . HIS A 1 397 ? 4.535 0.091 -31.322 1.00 83.81 397 HIS A C 1
ATOM 3043 O O . HIS A 1 397 ? 5.085 1.169 -31.567 1.00 83.81 397 HIS A O 1
ATOM 3049 N N . GLU A 1 398 ? 3.881 -0.108 -30.177 1.00 81.44 398 GLU A N 1
ATOM 3050 C CA . GLU A 1 398 ? 3.863 0.877 -29.112 1.00 81.44 398 GLU A CA 1
ATOM 3051 C C . GLU A 1 398 ? 5.237 0.943 -28.444 1.00 81.44 398 GLU A C 1
ATOM 3053 O O . GLU A 1 398 ? 5.854 -0.082 -28.145 1.00 81.44 398 GLU A O 1
ATOM 3058 N N . LYS A 1 399 ? 5.731 2.165 -28.225 1.00 86.94 399 LYS A N 1
ATOM 3059 C CA . LYS A 1 399 ? 7.064 2.413 -27.676 1.00 86.94 399 LYS A CA 1
ATOM 3060 C C . LYS A 1 399 ? 6.977 3.014 -26.285 1.00 86.94 399 LYS A C 1
ATOM 3062 O O . LYS A 1 399 ? 6.229 3.961 -26.054 1.00 86.94 399 LYS A O 1
ATOM 3067 N N . GLN A 1 400 ? 7.810 2.516 -25.380 1.00 83.38 400 GLN A N 1
ATOM 3068 C CA . GLN A 1 400 ? 7.950 3.043 -24.026 1.00 83.38 400 GLN A CA 1
ATOM 3069 C C . GLN A 1 400 ? 9.391 3.472 -23.771 1.00 83.38 400 GLN A C 1
ATOM 3071 O O . GLN A 1 400 ? 10.325 2.720 -24.054 1.00 83.38 400 GLN A O 1
ATOM 3076 N N . ALA A 1 401 ? 9.562 4.673 -23.217 1.00 85.69 401 ALA A N 1
ATOM 3077 C CA . ALA A 1 401 ? 10.858 5.177 -22.782 1.00 85.69 401 ALA A CA 1
ATOM 3078 C C . ALA A 1 401 ? 11.499 4.222 -21.765 1.00 85.69 401 ALA A C 1
ATOM 3080 O O . ALA A 1 401 ? 10.829 3.699 -20.870 1.00 85.69 401 ALA A O 1
ATOM 3081 N N . VAL A 1 402 ? 12.803 3.988 -21.913 1.00 83.94 402 VAL A N 1
ATOM 3082 C CA . VAL A 1 402 ? 13.583 3.176 -20.977 1.00 83.94 402 VAL A CA 1
ATOM 3083 C C . VAL A 1 402 ? 14.708 4.038 -20.433 1.00 83.94 402 VAL A C 1
ATOM 3085 O O . VAL A 1 402 ? 15.614 4.417 -21.177 1.00 83.94 402 VAL A O 1
ATOM 3088 N N . ALA A 1 403 ? 14.660 4.312 -19.131 1.00 86.44 403 ALA A N 1
ATOM 3089 C CA . ALA A 1 403 ? 15.701 5.073 -18.464 1.00 86.44 403 ALA A CA 1
ATOM 3090 C C . ALA A 1 403 ? 17.059 4.374 -18.587 1.00 86.44 403 ALA A C 1
ATOM 3092 O O . ALA A 1 403 ? 17.163 3.146 -18.513 1.00 86.44 403 ALA A O 1
ATOM 3093 N N . TRP A 1 404 ? 18.104 5.171 -18.751 1.00 88.06 404 TRP A N 1
ATOM 3094 C CA . TRP A 1 404 ? 19.473 4.709 -18.899 1.00 88.06 404 TRP A CA 1
ATOM 3095 C C . TRP A 1 404 ? 20.401 5.502 -17.992 1.00 88.06 404 TRP A C 1
ATOM 3097 O O . TRP A 1 404 ? 20.126 6.634 -17.597 1.00 88.06 404 TRP A O 1
ATOM 3107 N N . LYS A 1 405 ? 21.532 4.891 -17.661 1.00 92.12 405 LYS A N 1
ATOM 3108 C CA . LYS A 1 405 ? 22.629 5.542 -16.955 1.00 92.12 405 LYS A CA 1
ATOM 3109 C C . LYS A 1 405 ? 23.944 4.916 -17.373 1.00 92.12 405 LYS A C 1
ATOM 3111 O O . LYS A 1 405 ? 23.983 3.737 -17.725 1.00 92.12 405 LYS A O 1
ATOM 3116 N N . ILE A 1 406 ? 25.011 5.691 -17.294 1.00 87.19 406 ILE A N 1
ATOM 3117 C CA . ILE A 1 406 ? 26.368 5.174 -17.431 1.00 87.19 406 ILE A CA 1
ATOM 3118 C C . ILE A 1 406 ? 26.667 4.308 -16.207 1.00 87.19 406 ILE A C 1
ATOM 3120 O O . ILE A 1 406 ? 26.354 4.684 -15.076 1.00 87.19 406 ILE A O 1
ATOM 3124 N N . VAL A 1 407 ? 27.229 3.126 -16.442 1.00 87.88 407 VAL A N 1
ATOM 3125 C CA . VAL A 1 407 ? 27.565 2.156 -15.385 1.00 87.88 407 VAL A CA 1
ATOM 3126 C C . VAL A 1 407 ? 29.065 1.899 -15.261 1.00 87.88 407 VAL A C 1
ATOM 3128 O O . VAL A 1 407 ? 29.492 1.341 -14.258 1.00 87.88 407 VAL A O 1
ATOM 3131 N N . GLY A 1 408 ? 29.857 2.343 -16.236 1.00 90.00 408 GLY A N 1
ATOM 3132 C CA . GLY A 1 408 ? 31.306 2.237 -16.217 1.00 90.00 408 GLY A CA 1
ATOM 3133 C C . GLY A 1 408 ? 31.930 2.743 -17.512 1.00 90.00 408 GLY A C 1
ATOM 3134 O O . GLY A 1 408 ? 31.235 3.006 -18.497 1.00 90.00 408 GLY A O 1
ATOM 3135 N N . TYR A 1 409 ? 33.246 2.874 -17.480 1.00 91.81 409 TYR A N 1
ATOM 3136 C CA . TYR A 1 409 ? 34.115 3.217 -18.593 1.00 91.81 409 TYR A CA 1
ATOM 3137 C C . TYR A 1 409 ? 35.031 2.023 -18.862 1.00 91.81 409 TYR A C 1
ATOM 3139 O O . TYR A 1 409 ? 35.252 1.211 -17.972 1.00 91.81 409 TYR A O 1
ATOM 3147 N N . ASP A 1 410 ? 35.521 1.929 -20.092 1.00 92.31 410 ASP A N 1
ATOM 3148 C CA . ASP A 1 410 ? 36.509 0.935 -20.513 1.00 92.31 410 ASP A CA 1
ATOM 3149 C C . ASP A 1 410 ? 37.633 1.703 -21.218 1.00 92.31 410 ASP A C 1
ATOM 3151 O O . ASP A 1 410 ? 37.639 1.900 -22.440 1.00 92.31 410 ASP A O 1
ATOM 3155 N N . ALA A 1 411 ? 38.511 2.304 -20.413 1.00 91.44 411 ALA A N 1
ATOM 3156 C CA . ALA A 1 411 ? 39.606 3.126 -20.928 1.00 91.44 411 ALA A CA 1
ATOM 3157 C C . ALA A 1 411 ? 40.783 2.267 -21.409 1.00 91.44 411 ALA A C 1
ATOM 3159 O O . ALA A 1 411 ? 41.554 2.707 -22.270 1.00 91.44 411 ALA A O 1
ATOM 3160 N N . ASN A 1 412 ? 40.915 1.057 -20.861 1.00 91.56 412 ASN A N 1
ATOM 3161 C CA . ASN A 1 412 ? 41.989 0.114 -21.158 1.00 91.56 412 ASN A CA 1
ATOM 3162 C C . ASN A 1 412 ? 41.657 -0.817 -22.356 1.00 91.56 412 ASN A C 1
ATOM 3164 O O . ASN A 1 412 ? 42.572 -1.419 -22.920 1.00 91.56 412 ASN A O 1
ATOM 3168 N N . LYS A 1 413 ? 40.394 -0.831 -22.813 1.00 91.19 413 LYS A N 1
ATOM 3169 C CA . LYS A 1 413 ? 39.837 -1.625 -23.922 1.00 91.19 413 LYS A CA 1
ATOM 3170 C C . LYS A 1 413 ? 39.825 -3.132 -23.663 1.00 91.19 413 LYS A C 1
ATOM 3172 O O . LYS A 1 413 ? 40.023 -3.913 -24.599 1.00 91.19 413 LYS A O 1
ATOM 3177 N N . ASP A 1 414 ? 39.614 -3.547 -22.421 1.00 93.00 414 ASP A N 1
ATOM 3178 C CA . ASP A 1 414 ? 39.532 -4.956 -22.032 1.00 93.00 414 ASP A CA 1
ATOM 3179 C C . ASP A 1 414 ? 38.090 -5.513 -22.022 1.00 93.00 414 ASP A C 1
ATOM 3181 O O . ASP A 1 414 ? 37.896 -6.715 -21.824 1.00 93.00 414 ASP A O 1
ATOM 3185 N N . ASN A 1 415 ? 37.092 -4.680 -22.349 1.00 90.44 415 ASN A N 1
ATOM 3186 C CA . ASN A 1 415 ? 35.650 -4.950 -22.276 1.00 90.44 415 ASN A CA 1
ATOM 3187 C C . ASN A 1 415 ? 35.094 -5.139 -20.853 1.00 90.44 415 ASN A C 1
ATOM 3189 O O . ASN A 1 415 ? 33.974 -5.639 -20.695 1.00 90.44 415 ASN A O 1
ATOM 3193 N N . ASN A 1 416 ? 35.829 -4.738 -19.818 1.00 89.25 416 ASN A N 1
ATOM 3194 C CA . ASN A 1 416 ? 35.371 -4.710 -18.439 1.00 89.25 416 ASN A CA 1
ATOM 3195 C C . ASN A 1 416 ? 35.054 -3.269 -18.020 1.00 89.25 416 ASN A C 1
ATOM 3197 O O . ASN A 1 416 ? 35.930 -2.444 -17.806 1.00 89.25 416 ASN A O 1
ATOM 3201 N N . TYR A 1 417 ? 33.767 -2.959 -17.880 1.00 89.19 417 TYR A N 1
ATOM 3202 C CA . TYR A 1 417 ? 33.328 -1.596 -17.596 1.00 89.19 417 TYR A CA 1
ATOM 3203 C C . TYR A 1 417 ? 33.292 -1.324 -16.095 1.00 89.19 417 TYR A C 1
ATOM 3205 O O . TYR A 1 417 ? 32.571 -1.991 -15.351 1.00 89.19 417 TYR A O 1
ATOM 3213 N N . SER A 1 418 ? 33.989 -0.279 -15.659 1.00 91.19 418 SER A N 1
ATOM 3214 C CA . SER A 1 418 ? 34.016 0.141 -14.256 1.00 91.19 418 SER A CA 1
ATOM 3215 C C . SER A 1 418 ? 34.024 1.667 -14.135 1.00 91.19 418 SER A C 1
ATOM 3217 O O . SER A 1 418 ? 34.501 2.383 -15.015 1.00 91.19 418 SER A O 1
ATOM 3219 N N . MET A 1 419 ? 33.445 2.200 -13.056 1.00 90.12 419 MET A N 1
ATOM 3220 C CA . MET A 1 419 ? 33.467 3.650 -12.813 1.00 90.12 419 MET A CA 1
ATOM 3221 C C . MET A 1 419 ? 34.868 4.146 -12.444 1.00 90.12 419 MET A C 1
ATOM 3223 O O . MET A 1 419 ? 35.197 5.303 -12.702 1.00 90.12 419 MET A O 1
ATOM 3227 N N . GLU A 1 420 ? 35.692 3.264 -11.882 1.00 91.81 420 GLU A N 1
ATOM 3228 C CA . GLU A 1 420 ? 37.087 3.512 -11.529 1.00 91.81 420 GLU A CA 1
ATOM 3229 C C . GLU A 1 420 ? 37.974 3.704 -12.768 1.00 91.81 420 GLU A C 1
ATOM 3231 O O . GLU A 1 420 ? 39.004 4.366 -12.684 1.00 91.81 420 GLU A O 1
ATOM 3236 N N . GLU A 1 421 ? 37.560 3.194 -13.929 1.00 93.94 421 GLU A N 1
ATOM 3237 C CA . GLU A 1 421 ? 38.294 3.342 -15.189 1.00 93.94 421 GLU A CA 1
ATOM 3238 C C . GLU A 1 421 ? 37.990 4.642 -15.948 1.00 93.94 421 GLU A C 1
ATOM 3240 O O . GLU A 1 421 ? 38.408 4.805 -17.099 1.00 93.94 421 GLU A O 1
ATOM 3245 N N . LYS A 1 422 ? 37.254 5.590 -15.350 1.00 92.88 422 LYS A N 1
ATOM 3246 C CA . LYS A 1 422 ? 37.000 6.885 -15.994 1.00 92.88 422 LYS A CA 1
ATOM 3247 C C . LYS A 1 422 ? 38.339 7.563 -16.320 1.00 92.88 422 LYS A C 1
ATOM 3249 O O . LYS A 1 422 ? 39.095 7.876 -15.402 1.00 92.88 422 LYS A O 1
ATOM 3254 N N . PRO A 1 423 ? 38.647 7.840 -17.600 1.00 91.69 423 PRO A N 1
ATOM 3255 C CA . PRO A 1 423 ? 39.947 8.387 -17.946 1.00 91.69 423 PRO A CA 1
ATOM 3256 C C . PRO A 1 423 ? 40.080 9.843 -17.487 1.00 91.69 423 PRO A C 1
ATOM 3258 O O . PRO A 1 423 ? 39.189 10.654 -17.733 1.00 91.69 423 PRO A O 1
ATOM 3261 N N . ASP A 1 424 ? 41.239 10.207 -16.931 1.00 91.12 424 ASP A N 1
ATOM 3262 C CA . ASP A 1 424 ? 41.519 11.557 -16.403 1.00 91.12 424 ASP A CA 1
ATOM 3263 C C . ASP A 1 424 ? 41.351 12.690 -17.426 1.00 91.12 424 ASP A C 1
ATOM 3265 O O . ASP A 1 424 ? 41.149 13.853 -17.066 1.00 91.12 424 ASP A O 1
ATOM 3269 N N . TRP A 1 425 ? 41.484 12.379 -18.719 1.00 90.06 425 TRP A N 1
ATOM 3270 C CA . TRP A 1 425 ? 41.286 13.360 -19.782 1.00 90.06 425 TRP A CA 1
ATOM 3271 C C . TRP A 1 425 ? 39.804 13.687 -20.008 1.00 90.06 425 TRP A C 1
ATOM 3273 O O . TRP A 1 425 ? 39.523 14.756 -20.542 1.00 90.06 425 TRP A O 1
ATOM 3283 N N . LEU A 1 426 ? 38.860 12.828 -19.603 1.00 92.31 426 LEU A N 1
ATOM 3284 C CA . LEU A 1 426 ? 37.416 13.067 -19.679 1.00 92.31 426 LEU A CA 1
ATOM 3285 C C . LEU A 1 426 ? 36.936 13.713 -18.376 1.00 92.31 426 LEU A C 1
ATOM 3287 O O . LEU A 1 426 ? 36.613 13.042 -17.396 1.00 92.31 426 LEU A O 1
ATOM 3291 N N . THR A 1 427 ? 36.863 15.038 -18.365 1.00 92.62 427 THR A N 1
ATOM 3292 C CA . THR A 1 427 ? 36.569 15.791 -17.142 1.00 92.62 427 THR A CA 1
ATOM 3293 C C . THR A 1 427 ? 35.079 15.824 -16.816 1.00 92.62 427 THR A C 1
ATOM 3295 O O . THR A 1 427 ? 34.720 15.828 -15.641 1.00 92.62 427 THR A O 1
ATOM 3298 N N . ASN A 1 428 ? 34.198 15.812 -17.823 1.00 93.19 428 ASN A N 1
ATOM 3299 C CA . ASN A 1 428 ? 32.751 15.853 -17.605 1.00 93.19 428 ASN A CA 1
ATOM 3300 C C . ASN A 1 428 ? 31.953 15.238 -18.763 1.00 93.19 428 ASN A C 1
ATOM 3302 O O . ASN A 1 428 ? 32.364 15.302 -19.921 1.00 93.19 428 ASN A O 1
ATOM 3306 N N . LEU A 1 429 ? 30.763 14.730 -18.451 1.00 92.69 429 LEU A N 1
ATOM 3307 C CA . LEU A 1 429 ? 29.704 14.449 -19.413 1.00 92.69 429 LEU A CA 1
ATOM 3308 C C . LEU A 1 429 ? 28.486 15.267 -19.002 1.00 92.69 429 LEU A C 1
ATOM 3310 O O . LEU A 1 429 ? 28.043 15.194 -17.862 1.00 92.69 429 LEU A O 1
ATOM 3314 N N . SER A 1 430 ? 27.905 16.036 -19.921 1.00 93.19 430 SER A N 1
ATOM 3315 C CA . SER A 1 430 ? 26.737 16.855 -19.573 1.00 93.19 430 SER A CA 1
ATOM 3316 C C . SER A 1 430 ? 25.491 16.020 -19.250 1.00 93.19 430 SER A C 1
ATOM 3318 O O . SER A 1 430 ? 24.499 16.575 -18.785 1.00 93.19 430 SER A O 1
ATOM 3320 N N . LYS A 1 431 ? 25.509 14.713 -19.552 1.00 91.19 431 LYS A N 1
ATOM 3321 C CA . LYS A 1 431 ? 24.401 13.790 -19.322 1.00 91.19 431 LYS A CA 1
ATOM 3322 C C . LYS A 1 431 ? 24.910 12.371 -19.042 1.00 91.19 431 LYS A C 1
ATOM 3324 O O . LYS A 1 431 ? 25.309 11.654 -19.948 1.00 91.19 431 LYS A O 1
ATOM 3329 N N . GLU A 1 432 ? 24.901 11.970 -17.774 1.00 88.81 432 GLU A N 1
ATOM 3330 C CA . GLU A 1 432 ? 25.345 10.633 -17.332 1.00 88.81 432 GLU A CA 1
ATOM 3331 C C . GLU A 1 432 ? 24.173 9.653 -17.126 1.00 88.81 432 GLU A C 1
ATOM 3333 O O . GLU A 1 432 ? 24.373 8.463 -16.882 1.00 88.81 432 GLU A O 1
ATOM 3338 N N . SER A 1 433 ? 22.939 10.149 -17.243 1.00 91.31 433 SER A N 1
ATOM 3339 C CA . SER A 1 433 ? 21.695 9.376 -17.229 1.00 91.31 433 SER A CA 1
ATOM 3340 C C . SER A 1 433 ? 20.575 10.124 -17.955 1.00 91.31 433 SER A C 1
ATOM 3342 O O . SER A 1 433 ? 20.673 11.333 -18.189 1.00 91.31 433 SER A O 1
ATOM 3344 N N . GLY A 1 434 ? 19.514 9.407 -18.309 1.00 88.00 434 GLY A N 1
ATOM 3345 C CA . GLY A 1 434 ? 18.322 9.963 -18.940 1.00 88.00 434 GLY A CA 1
ATOM 3346 C C . GLY A 1 434 ? 17.109 9.068 -18.730 1.00 88.00 434 GLY A C 1
ATOM 3347 O O . GLY A 1 434 ? 17.247 7.877 -18.449 1.00 88.00 434 GLY A O 1
ATOM 3348 N N . ASP A 1 435 ? 15.917 9.643 -18.868 1.00 87.38 435 ASP A N 1
ATOM 3349 C CA . ASP A 1 435 ? 14.650 8.914 -18.721 1.00 87.38 435 ASP A CA 1
ATOM 3350 C C . ASP A 1 435 ? 14.343 8.025 -19.942 1.00 87.38 435 ASP A C 1
ATOM 3352 O O . ASP A 1 435 ? 13.459 7.167 -19.879 1.00 87.38 435 ASP A O 1
ATOM 3356 N N . GLY A 1 436 ? 15.100 8.186 -21.036 1.00 88.88 436 GLY A N 1
ATOM 3357 C CA . GLY A 1 436 ? 14.810 7.587 -22.330 1.00 88.88 436 GLY A CA 1
ATOM 3358 C C . GLY A 1 436 ? 13.703 8.343 -23.063 1.00 88.88 436 GLY A C 1
ATOM 3359 O O . GLY A 1 436 ? 12.846 8.991 -22.465 1.00 88.88 436 GLY A O 1
ATOM 3360 N N . ASP A 1 437 ? 13.712 8.255 -24.387 1.00 87.19 437 ASP A N 1
ATOM 3361 C CA . ASP A 1 437 ? 12.678 8.840 -25.234 1.00 87.19 437 ASP A CA 1
ATOM 3362 C C . ASP A 1 437 ? 12.617 8.038 -26.553 1.00 87.19 437 ASP A C 1
ATOM 3364 O O . ASP A 1 437 ? 13.655 7.820 -27.189 1.00 87.19 437 ASP A O 1
ATOM 3368 N N . PRO A 1 438 ? 11.438 7.514 -26.944 1.00 86.44 438 PRO A N 1
ATOM 3369 C CA . PRO A 1 438 ? 11.277 6.756 -28.184 1.00 86.44 438 PRO A CA 1
ATOM 3370 C C . PRO A 1 438 ? 11.212 7.621 -29.451 1.00 86.44 438 PRO A C 1
ATOM 3372 O O . PRO A 1 438 ? 11.355 7.087 -30.551 1.00 86.44 438 PRO A O 1
ATOM 3375 N N . ASN A 1 439 ? 10.965 8.927 -29.311 1.00 86.25 439 ASN A N 1
ATOM 3376 C CA . ASN A 1 439 ? 10.673 9.856 -30.405 1.00 86.25 439 ASN A CA 1
ATOM 3377 C C . ASN A 1 439 ? 11.733 10.955 -30.566 1.00 86.25 439 ASN A C 1
ATOM 3379 O O . ASN A 1 439 ? 11.865 11.517 -31.653 1.00 86.25 439 ASN A O 1
ATOM 3383 N N . ALA A 1 440 ? 12.498 11.261 -29.520 1.00 87.12 440 ALA A N 1
ATOM 3384 C CA . ALA A 1 440 ? 13.607 12.203 -29.573 1.00 87.12 440 ALA A CA 1
ATOM 3385 C C . ALA A 1 440 ? 14.874 11.603 -28.958 1.00 87.12 440 ALA A C 1
ATOM 3387 O O . ALA A 1 440 ? 14.826 10.763 -28.070 1.00 87.12 440 ALA A O 1
ATOM 3388 N N . ALA A 1 441 ? 16.038 12.029 -29.443 1.00 88.62 441 ALA A N 1
ATOM 3389 C CA . ALA A 1 441 ? 17.298 11.604 -28.853 1.00 88.62 441 ALA A CA 1
ATOM 3390 C C . ALA A 1 441 ? 17.743 12.583 -27.764 1.00 88.62 441 ALA A C 1
ATOM 3392 O O . ALA A 1 441 ? 17.777 13.799 -27.971 1.00 88.62 441 ALA A O 1
ATOM 3393 N N . GLU A 1 442 ? 18.148 12.044 -26.622 1.00 91.31 442 GLU A N 1
ATOM 3394 C CA . GLU A 1 442 ? 18.730 12.808 -25.533 1.00 91.31 442 GLU A CA 1
ATOM 3395 C C . GLU A 1 442 ? 20.178 13.158 -25.880 1.00 91.31 442 GLU A C 1
ATOM 3397 O O . GLU A 1 442 ? 21.027 12.277 -26.008 1.00 91.31 442 GLU A O 1
ATOM 3402 N N . ALA A 1 443 ? 20.459 14.449 -26.060 1.00 90.38 443 ALA A N 1
ATOM 3403 C CA . ALA A 1 443 ? 21.792 14.918 -26.410 1.00 90.38 443 ALA A CA 1
ATOM 3404 C C . ALA A 1 443 ? 22.641 15.214 -25.165 1.00 90.38 443 ALA A C 1
ATOM 3406 O O . ALA A 1 443 ? 22.155 15.795 -24.191 1.00 90.38 443 ALA A O 1
ATOM 3407 N N . GLY A 1 444 ? 23.925 14.875 -25.232 1.00 90.12 444 GLY A N 1
ATOM 3408 C CA . GLY A 1 444 ? 24.932 15.273 -24.259 1.00 90.12 444 GLY A CA 1
ATOM 3409 C C . GLY A 1 444 ? 26.260 15.609 -24.930 1.00 90.12 444 GLY A C 1
ATOM 3410 O O . GLY A 1 444 ? 26.484 15.288 -26.095 1.00 90.12 444 GLY A O 1
ATOM 3411 N N . VAL A 1 445 ? 27.144 16.285 -24.204 1.00 91.06 445 VAL A N 1
ATOM 3412 C CA . VAL A 1 445 ? 28.496 16.642 -24.653 1.00 91.06 445 VAL A CA 1
ATOM 3413 C C . VAL A 1 445 ? 29.534 16.127 -23.668 1.00 91.06 445 VAL A C 1
ATOM 3415 O O . VAL A 1 445 ? 29.279 16.055 -22.464 1.00 91.06 445 VAL A O 1
ATOM 3418 N N . ALA A 1 446 ? 30.705 15.767 -24.183 1.00 90.88 446 ALA A N 1
ATOM 3419 C CA . ALA A 1 446 ? 31.872 15.446 -23.379 1.00 90.88 446 ALA A CA 1
ATOM 3420 C C . ALA A 1 446 ? 32.769 16.675 -23.248 1.00 90.88 446 ALA A C 1
ATOM 3422 O O . ALA A 1 446 ? 33.057 17.352 -24.236 1.00 90.88 446 ALA A O 1
ATOM 3423 N N . THR A 1 447 ? 33.225 16.951 -22.032 1.00 93.31 447 THR A N 1
ATOM 3424 C CA . THR A 1 447 ? 34.283 17.920 -21.755 1.00 93.31 447 THR A CA 1
ATOM 3425 C C . THR A 1 447 ? 35.576 17.163 -21.523 1.00 93.31 447 THR A C 1
ATOM 3427 O O . THR A 1 447 ? 35.607 16.204 -20.751 1.00 93.31 447 THR A O 1
ATOM 3430 N N . VAL A 1 448 ? 36.642 17.603 -22.186 1.00 91.94 448 VAL A N 1
ATOM 3431 C CA . VAL A 1 448 ? 37.962 16.991 -22.052 1.00 91.94 448 VAL A CA 1
ATOM 3432 C C . VAL A 1 448 ? 39.003 17.994 -21.585 1.00 91.94 448 VAL A C 1
ATOM 3434 O O . VAL A 1 448 ? 38.871 19.207 -21.784 1.00 91.94 448 VAL A O 1
ATOM 3437 N N . ARG A 1 449 ? 40.070 17.482 -20.978 1.00 90.19 449 ARG A N 1
ATOM 3438 C CA . ARG A 1 449 ? 41.234 18.275 -20.600 1.00 90.19 449 ARG A CA 1
ATOM 3439 C C . ARG A 1 449 ? 41.997 18.721 -21.851 1.00 90.19 449 ARG A C 1
ATOM 3441 O O . ARG A 1 449 ? 42.259 17.929 -22.753 1.00 90.19 449 ARG A O 1
ATOM 3448 N N . LYS A 1 450 ? 42.371 20.002 -21.902 1.00 85.06 450 LYS A N 1
ATOM 3449 C CA . LYS A 1 450 ? 43.210 20.553 -22.972 1.00 85.06 450 LYS A CA 1
ATOM 3450 C C . LYS A 1 450 ? 44.684 20.374 -22.626 1.00 85.06 450 LYS A C 1
ATOM 3452 O O . LYS A 1 450 ? 45.268 21.226 -21.962 1.00 85.06 450 LYS A O 1
ATOM 3457 N N . ASP A 1 451 ? 45.291 19.327 -23.170 1.00 79.00 451 ASP A N 1
ATOM 3458 C CA . ASP A 1 451 ? 46.716 19.019 -22.983 1.00 79.00 451 ASP A CA 1
ATOM 3459 C C . ASP A 1 451 ? 47.583 19.517 -24.160 1.00 79.00 451 ASP A C 1
ATOM 3461 O O . ASP A 1 451 ? 48.552 18.879 -24.569 1.00 79.00 451 ASP A O 1
ATOM 3465 N N . VAL A 1 452 ? 47.242 20.676 -24.741 1.00 79.38 452 VAL A N 1
ATOM 3466 C CA . VAL A 1 452 ? 48.016 21.282 -25.839 1.00 79.38 452 VAL A CA 1
ATOM 3467 C C . VAL A 1 452 ? 49.032 22.270 -25.282 1.00 79.38 452 VAL A C 1
ATOM 3469 O O . VAL A 1 452 ? 48.658 23.297 -24.714 1.00 79.38 452 VAL A O 1
ATOM 3472 N N . LYS A 1 453 ? 50.319 21.996 -25.513 1.00 78.50 453 LYS A N 1
ATOM 3473 C CA . LYS A 1 453 ? 51.427 22.876 -25.133 1.00 78.50 453 LYS A CA 1
ATOM 3474 C C . LYS A 1 453 ? 52.142 23.403 -26.372 1.00 78.50 453 LYS A C 1
ATOM 3476 O O . LYS A 1 453 ? 52.718 22.626 -27.129 1.00 78.50 453 LYS A O 1
ATOM 3481 N N . ASP A 1 454 ? 52.139 24.721 -26.557 1.00 80.06 454 ASP A N 1
ATOM 3482 C CA . ASP A 1 454 ? 52.984 25.357 -27.565 1.00 80.06 454 ASP A CA 1
ATOM 3483 C C . ASP A 1 454 ? 54.441 25.351 -27.082 1.00 80.06 454 ASP A C 1
ATOM 3485 O O . ASP A 1 454 ? 54.787 25.936 -26.052 1.00 80.06 454 ASP A O 1
ATOM 3489 N N . LEU A 1 455 ? 55.294 24.629 -27.808 1.00 87.62 455 LEU A N 1
ATOM 3490 C CA . LEU A 1 455 ? 56.711 24.503 -27.487 1.00 87.62 455 LEU A CA 1
ATOM 3491 C C . LEU A 1 455 ? 57.567 25.592 -28.137 1.00 87.62 455 LEU A C 1
ATOM 3493 O O . LEU A 1 455 ? 58.760 25.622 -27.853 1.00 87.62 455 LEU A O 1
ATOM 3497 N N . LEU A 1 456 ? 57.020 26.463 -28.992 1.00 89.50 456 LEU A N 1
ATOM 3498 C CA . LEU A 1 456 ? 57.806 27.450 -29.734 1.00 89.50 456 LEU A CA 1
ATOM 3499 C C . LEU A 1 456 ? 58.579 28.376 -28.792 1.00 89.50 456 LEU A C 1
ATOM 3501 O O . LEU A 1 456 ? 59.800 28.471 -28.889 1.00 89.50 456 LEU A O 1
ATOM 3505 N N . ALA A 1 457 ? 57.885 29.002 -27.840 1.00 87.25 457 ALA A N 1
ATOM 3506 C CA . ALA A 1 457 ? 58.511 29.893 -26.867 1.00 87.25 457 ALA A CA 1
ATOM 3507 C C . ALA A 1 457 ? 59.560 29.162 -26.011 1.00 87.25 457 ALA A C 1
ATOM 3509 O O . ALA A 1 457 ? 60.672 29.655 -25.854 1.00 87.25 457 ALA A O 1
ATOM 3510 N N . LEU A 1 458 ? 59.246 27.950 -25.538 1.00 87.69 458 LEU A N 1
ATOM 3511 C CA . LEU A 1 458 ? 60.161 27.141 -24.723 1.00 87.69 458 LEU A CA 1
ATOM 3512 C C . LEU A 1 458 ? 61.409 26.704 -25.492 1.00 87.69 458 LEU A C 1
ATOM 3514 O O . LEU A 1 458 ? 62.508 26.720 -24.947 1.00 87.69 458 LEU A O 1
ATOM 3518 N N . ARG A 1 459 ? 61.255 26.313 -26.760 1.00 92.50 459 ARG A N 1
ATOM 3519 C CA . ARG A 1 459 ? 62.376 25.933 -27.625 1.00 92.50 459 ARG A CA 1
ATOM 3520 C C . ARG A 1 459 ? 63.230 27.143 -27.980 1.00 92.50 459 ARG A C 1
ATOM 3522 O O . ARG A 1 459 ? 64.448 27.024 -27.953 1.00 92.50 459 ARG A O 1
ATOM 3529 N N . ASN A 1 460 ? 62.618 28.295 -28.250 1.00 91.94 460 ASN A N 1
ATOM 3530 C CA . ASN A 1 460 ? 63.343 29.537 -28.514 1.00 91.94 460 ASN A CA 1
ATOM 3531 C C . ASN A 1 460 ? 64.124 30.007 -27.284 1.00 91.94 460 ASN A C 1
ATOM 3533 O O . ASN A 1 460 ? 65.291 30.363 -27.407 1.00 91.94 460 ASN A O 1
ATOM 3537 N N . GLU A 1 461 ? 63.523 29.954 -26.096 1.00 90.19 461 GLU A N 1
ATOM 3538 C CA . GLU A 1 461 ? 64.207 30.280 -24.844 1.00 90.19 461 GLU A CA 1
ATOM 3539 C C . GLU A 1 461 ? 65.356 29.301 -24.561 1.00 90.19 461 GLU A C 1
ATOM 3541 O O . GLU A 1 461 ? 66.461 29.724 -24.222 1.00 90.19 461 GLU A O 1
ATOM 3546 N N . ALA A 1 462 ? 65.129 27.996 -24.754 1.00 92.31 462 ALA A N 1
ATOM 3547 C CA . ALA A 1 462 ? 66.173 26.985 -24.618 1.00 92.31 462 ALA A CA 1
ATOM 3548 C C . ALA A 1 462 ? 67.325 27.214 -25.610 1.00 92.31 462 ALA A C 1
ATOM 3550 O O . ALA A 1 462 ? 68.483 27.085 -25.227 1.00 92.31 462 ALA A O 1
ATOM 3551 N N . LEU A 1 463 ? 67.022 27.600 -26.854 1.00 88.69 463 LEU A N 1
ATOM 3552 C CA . LEU A 1 463 ? 68.019 27.924 -27.874 1.00 88.69 463 LEU A CA 1
ATOM 3553 C C . LEU A 1 463 ? 68.819 29.184 -27.509 1.00 88.69 463 LEU A C 1
ATOM 3555 O O . LEU A 1 463 ? 70.037 29.184 -27.633 1.00 88.69 463 LEU A O 1
ATOM 3559 N N . GLN A 1 464 ? 68.158 30.242 -27.028 1.00 88.50 464 GLN A N 1
ATOM 3560 C CA . GLN A 1 464 ? 68.815 31.490 -26.616 1.00 88.50 464 GLN A CA 1
ATOM 3561 C C . GLN A 1 464 ? 69.729 31.306 -25.400 1.00 88.50 464 GLN A C 1
ATOM 3563 O O . GLN A 1 464 ? 70.754 31.975 -25.296 1.00 88.50 464 GLN A O 1
ATOM 3568 N N . LYS A 1 465 ? 69.361 30.410 -24.476 1.00 91.25 465 LYS A N 1
ATOM 3569 C CA . LYS A 1 465 ? 70.166 30.081 -23.289 1.00 91.25 465 LYS A CA 1
ATOM 3570 C C . LYS A 1 465 ? 71.227 29.011 -23.549 1.00 91.25 465 LYS A C 1
ATOM 3572 O O . LYS A 1 465 ? 72.089 28.810 -22.694 1.00 91.25 465 LYS A O 1
ATOM 3577 N N . ALA A 1 466 ? 71.157 28.297 -24.672 1.00 88.19 466 ALA A N 1
ATOM 3578 C CA . ALA A 1 466 ? 72.119 27.253 -24.989 1.00 88.19 466 ALA A CA 1
ATOM 3579 C C . ALA A 1 466 ? 73.518 27.857 -25.165 1.00 88.19 466 ALA A C 1
ATOM 3581 O O . ALA A 1 466 ? 73.692 28.876 -25.833 1.00 88.19 466 ALA A O 1
ATOM 3582 N N . THR A 1 467 ? 74.531 27.216 -24.580 1.00 88.88 467 THR A N 1
ATOM 3583 C CA . THR A 1 467 ? 75.924 27.629 -24.761 1.00 88.88 467 THR A CA 1
ATOM 3584 C C . THR A 1 467 ? 76.310 27.482 -26.238 1.00 88.88 467 THR A C 1
ATOM 3586 O O . THR A 1 467 ? 76.206 26.373 -26.771 1.00 88.88 467 THR A O 1
ATOM 3589 N N . PRO A 1 468 ? 76.759 28.557 -26.916 1.00 85.62 468 PRO A N 1
ATOM 3590 C CA . PRO A 1 468 ? 77.219 28.460 -28.295 1.00 85.62 468 PRO A CA 1
ATOM 3591 C C . PRO A 1 468 ? 78.371 27.458 -28.406 1.00 85.62 468 PRO A C 1
ATOM 3593 O O . PRO A 1 468 ? 79.354 27.548 -27.674 1.00 85.62 468 PRO A O 1
ATOM 3596 N N . LEU A 1 469 ? 78.258 26.500 -29.327 1.00 84.62 469 LEU A N 1
ATOM 3597 C CA . LEU A 1 469 ? 79.265 25.444 -29.507 1.00 84.62 469 LEU A CA 1
ATOM 3598 C C . LEU A 1 469 ? 80.512 25.910 -30.280 1.00 84.62 469 LEU A C 1
ATOM 3600 O O . LEU A 1 469 ? 81.468 25.154 -30.426 1.00 84.62 469 LEU A O 1
ATOM 3604 N N . GLY A 1 470 ? 80.513 27.145 -30.781 1.00 80.75 470 GLY A N 1
ATOM 3605 C CA . GLY A 1 470 ? 81.632 27.758 -31.491 1.00 80.75 470 GLY A CA 1
ATOM 3606 C C . GLY A 1 470 ? 81.661 29.265 -31.272 1.00 80.75 470 GLY A C 1
ATOM 3607 O O . GLY A 1 470 ? 80.789 29.828 -30.610 1.00 80.75 470 GLY A O 1
ATOM 3608 N N . THR A 1 471 ? 82.665 29.925 -31.837 1.00 81.12 471 THR A N 1
ATOM 3609 C CA . THR A 1 471 ? 82.854 31.378 -31.727 1.00 81.12 471 THR A CA 1
ATOM 3610 C C . THR A 1 471 ? 82.782 32.038 -33.100 1.00 81.12 471 THR A C 1
ATOM 3612 O O . THR A 1 471 ? 82.815 31.366 -34.128 1.00 81.12 471 THR A O 1
ATOM 3615 N N . ALA A 1 472 ? 82.721 33.372 -33.140 1.00 81.06 472 ALA A N 1
ATOM 3616 C CA . ALA A 1 472 ? 82.744 34.108 -34.406 1.00 81.06 472 ALA A CA 1
ATOM 3617 C C . ALA A 1 472 ? 84.032 33.859 -35.220 1.00 81.06 472 ALA A C 1
ATOM 3619 O O . ALA A 1 472 ? 83.986 33.837 -36.445 1.00 81.06 472 ALA A O 1
ATOM 3620 N N . SER A 1 473 ? 85.170 33.644 -34.549 1.00 83.19 473 SER A N 1
ATOM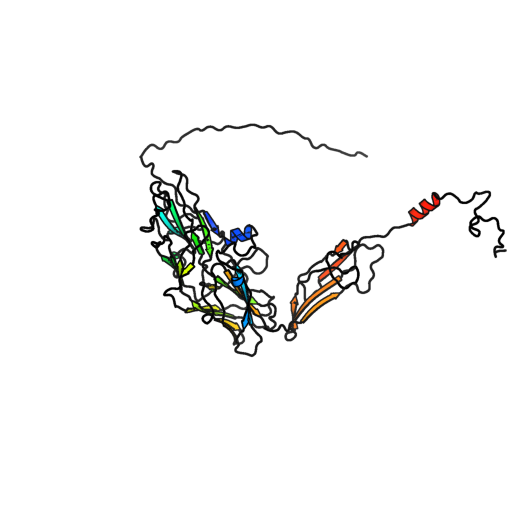 3621 C CA . SER A 1 473 ? 86.465 33.365 -35.185 1.00 83.19 473 SER A CA 1
ATOM 3622 C C . SER A 1 473 ? 86.712 31.879 -35.474 1.00 83.19 473 SER A C 1
ATOM 3624 O O . SER A 1 473 ? 87.612 31.556 -36.245 1.00 83.19 473 SER A O 1
ATOM 3626 N N . ALA A 1 474 ? 85.925 30.978 -34.880 1.00 80.50 474 ALA A N 1
ATOM 3627 C CA . ALA A 1 474 ? 85.958 29.539 -35.130 1.00 80.50 474 ALA A CA 1
ATOM 3628 C C . ALA A 1 474 ? 84.531 28.960 -35.034 1.00 80.50 474 ALA A C 1
ATOM 3630 O O . ALA A 1 474 ? 84.147 28.424 -33.985 1.00 80.50 474 ALA A O 1
ATOM 3631 N N . PRO A 1 475 ? 83.718 29.105 -36.100 1.00 81.06 475 PRO A N 1
ATOM 3632 C CA . PRO A 1 475 ? 82.345 28.618 -36.108 1.00 81.06 475 PRO A CA 1
ATOM 3633 C C . PRO A 1 475 ? 82.281 27.105 -35.895 1.00 81.06 475 PRO A C 1
ATOM 3635 O O . PRO A 1 475 ? 83.133 26.356 -36.375 1.00 81.06 475 PRO A O 1
ATOM 3638 N N . TYR A 1 476 ? 81.245 26.646 -35.195 1.00 83.19 476 TYR A N 1
ATOM 3639 C CA . TYR A 1 476 ? 81.005 25.218 -35.022 1.00 83.19 476 TYR A CA 1
ATOM 3640 C C . TYR A 1 476 ? 80.434 24.624 -36.309 1.00 83.19 476 TYR A C 1
ATOM 3642 O O . TYR A 1 476 ? 79.326 24.965 -36.723 1.00 83.19 476 TYR A O 1
ATOM 3650 N N . ASP A 1 477 ? 81.182 23.721 -36.932 1.00 79.94 477 ASP A N 1
ATOM 3651 C CA . ASP A 1 477 ? 80.729 23.017 -38.124 1.00 79.94 477 ASP A CA 1
ATOM 3652 C C . ASP A 1 477 ? 79.712 21.926 -37.753 1.00 79.94 477 ASP A C 1
ATOM 3654 O O . ASP A 1 477 ? 80.044 20.872 -37.199 1.00 79.94 477 ASP A O 1
ATOM 3658 N N . LEU A 1 478 ? 78.445 22.185 -38.081 1.00 78.62 478 LEU A N 1
ATOM 3659 C CA . LEU A 1 478 ? 77.334 21.265 -37.840 1.00 78.62 478 LEU A CA 1
ATOM 3660 C C . LEU A 1 478 ? 77.472 19.955 -38.630 1.00 78.62 478 LEU A C 1
ATOM 3662 O O . LEU A 1 478 ? 76.990 18.919 -38.174 1.00 78.62 478 LEU A O 1
ATOM 3666 N N . SER A 1 479 ? 78.142 19.976 -39.787 1.00 73.12 479 SER A N 1
ATOM 3667 C CA . SER A 1 479 ? 78.278 18.809 -40.668 1.00 73.12 479 SER A CA 1
ATOM 3668 C C . SER A 1 479 ? 79.267 17.772 -40.133 1.00 73.12 479 SER A C 1
ATOM 3670 O O . SER A 1 479 ? 79.140 16.577 -40.406 1.00 73.12 479 SER A O 1
ATOM 3672 N N . THR A 1 480 ? 80.228 18.218 -39.325 1.00 79.56 480 THR A N 1
ATOM 3673 C CA . THR A 1 480 ? 81.244 17.372 -38.688 1.00 79.56 480 THR A CA 1
ATOM 3674 C C . THR A 1 480 ? 81.059 17.266 -37.178 1.00 79.56 480 THR A C 1
ATOM 3676 O O . THR A 1 480 ? 81.865 16.615 -36.515 1.00 79.56 480 THR A O 1
ATOM 3679 N N . LYS A 1 481 ? 80.004 17.882 -36.626 1.00 80.25 481 LYS A N 1
ATOM 3680 C CA . LYS A 1 481 ? 79.771 18.004 -35.179 1.00 80.25 481 LYS A CA 1
ATOM 3681 C C . LYS A 1 481 ? 80.994 18.595 -34.455 1.00 80.25 481 LYS A C 1
ATOM 3683 O O . LYS A 1 481 ? 81.410 18.096 -33.410 1.00 80.25 481 LYS A O 1
ATOM 3688 N N . GLY A 1 482 ? 81.567 19.665 -35.014 1.00 72.06 482 GLY A N 1
ATOM 3689 C CA . GLY A 1 482 ? 82.714 20.385 -34.444 1.00 72.06 482 GLY A CA 1
ATOM 3690 C C . GLY A 1 482 ? 84.084 19.785 -34.769 1.00 72.06 482 GLY A C 1
ATOM 3691 O O . GLY A 1 482 ? 85.082 20.157 -34.150 1.00 72.06 482 GLY A O 1
ATOM 3692 N N . GLY A 1 483 ? 84.145 18.847 -35.715 1.00 72.94 483 GLY A N 1
ATOM 3693 C CA . GLY A 1 483 ? 85.394 18.285 -36.220 1.00 72.94 483 GLY A CA 1
ATOM 3694 C C . GLY A 1 483 ? 86.154 19.259 -37.129 1.00 72.94 483 GLY A C 1
ATOM 3695 O O . GLY A 1 483 ? 85.600 20.217 -37.653 1.00 72.94 483 GLY A O 1
ATOM 3696 N N . LYS A 1 484 ? 87.450 19.001 -37.345 1.00 70.00 484 LYS A N 1
ATOM 3697 C CA . LYS A 1 484 ? 88.326 19.822 -38.214 1.00 70.00 484 LYS A CA 1
ATOM 3698 C C . LYS A 1 484 ? 88.556 19.218 -39.605 1.00 70.00 484 LYS A C 1
ATOM 3700 O O . LYS A 1 484 ? 89.465 19.630 -40.321 1.00 70.00 484 LYS A O 1
ATOM 3705 N N . VAL A 1 485 ? 87.795 18.187 -39.966 1.00 70.94 485 VAL A N 1
ATOM 3706 C CA . VAL A 1 485 ? 87.996 17.457 -41.223 1.00 70.94 485 VAL A CA 1
ATOM 3707 C C . VAL A 1 485 ? 87.360 18.246 -42.361 1.00 70.94 485 VAL A C 1
ATOM 3709 O O . VAL A 1 485 ? 86.149 18.445 -42.367 1.00 70.94 485 VAL A O 1
ATOM 3712 N N . SER A 1 486 ? 88.171 18.675 -43.329 1.00 65.06 486 SER A N 1
ATOM 3713 C CA . SER A 1 486 ? 87.690 19.408 -44.503 1.00 65.06 486 SER A CA 1
ATOM 3714 C C . SER A 1 486 ? 86.729 18.538 -45.321 1.00 65.06 486 SER A C 1
ATOM 3716 O O . SER A 1 486 ? 87.041 17.381 -45.618 1.00 65.06 486 SER A O 1
ATOM 3718 N N . ARG A 1 487 ? 85.552 19.069 -45.666 1.00 64.19 487 ARG A N 1
ATOM 3719 C CA . ARG A 1 487 ? 84.573 18.380 -46.519 1.00 64.19 487 ARG A CA 1
ATOM 3720 C C . ARG A 1 487 ? 84.314 19.221 -47.763 1.00 64.19 487 ARG A C 1
ATOM 3722 O O . ARG A 1 487 ? 84.131 20.429 -47.662 1.00 64.19 487 ARG A O 1
ATOM 3729 N N . SER A 1 488 ? 84.282 18.585 -48.927 1.00 65.50 488 SER A N 1
ATOM 3730 C CA . SER A 1 488 ? 83.838 19.207 -50.172 1.00 65.50 488 SER A CA 1
ATOM 3731 C C . SER A 1 488 ? 82.320 19.392 -50.124 1.00 65.50 488 SER A C 1
ATOM 3733 O O . SER A 1 488 ? 81.568 18.418 -50.090 1.00 65.50 488 SER A O 1
ATOM 3735 N N . THR A 1 489 ? 81.849 20.636 -50.093 1.00 57.41 489 THR A N 1
ATOM 3736 C CA . THR A 1 489 ? 80.424 20.931 -50.280 1.00 57.41 489 THR A CA 1
ATOM 3737 C C . THR A 1 489 ? 80.105 20.958 -51.772 1.00 57.41 489 THR A C 1
ATOM 3739 O O . THR A 1 489 ? 80.870 21.497 -52.564 1.00 57.41 489 THR A O 1
ATOM 3742 N N . ALA A 1 490 ? 78.971 20.380 -52.170 1.00 54.62 490 ALA A N 1
ATOM 3743 C CA . ALA A 1 490 ? 78.536 20.293 -53.568 1.00 54.62 490 ALA A CA 1
ATOM 3744 C C . ALA A 1 490 ? 77.889 21.592 -54.099 1.00 54.62 490 ALA A C 1
ATOM 3746 O O . ALA A 1 490 ? 76.962 21.529 -54.897 1.00 54.62 490 ALA A O 1
ATOM 3747 N N . ASN A 1 491 ? 78.359 22.758 -53.652 1.00 54.16 491 ASN A N 1
ATOM 3748 C CA . ASN A 1 491 ? 78.042 24.045 -54.269 1.00 54.16 491 ASN A CA 1
ATOM 3749 C C . ASN A 1 491 ? 79.367 24.725 -54.607 1.00 54.16 491 ASN A C 1
ATOM 3751 O O . ASN A 1 491 ? 80.159 25.007 -53.705 1.00 54.16 491 ASN A O 1
ATOM 3755 N N . CYS A 1 492 ? 79.593 24.878 -55.910 1.00 41.69 492 CYS A N 1
ATOM 3756 C CA . CYS A 1 492 ? 80.720 25.562 -56.529 1.00 41.69 492 CYS A CA 1
ATOM 3757 C C . CYS A 1 492 ? 80.579 27.077 -56.400 1.00 41.69 492 CYS A C 1
ATOM 3759 O O . CYS A 1 492 ? 79.427 27.557 -56.526 1.00 41.69 492 CYS A O 1
#

Sequence (492 aa):
MKKSIFHNALSPLLMCSFILSVTSCADDDLTSNQNNGTLVHFNVNNVQESAISRGAQTRGAITPGLGSSDLAGRKLAARYNRNIDVCLIETTVEGVNPVKADTRTRANIITDATLGDFSASGICGVGPTSILTTPEWFHAEKTKKTGELYSPILWTFAQPYARFFAVYPNVESYSKMTVNNTAASGSPSVEFEVETDVMKEVDLMTACSGNVRYATLGVPPETNLNFRHALTGIRFAVGQNLSWNKTIDRVELQGVLLKSKYVLSKELDGTGAAWDHTGYTTRGNAVLSGVSVSTSQNPNVIIMGKNADNYTFYMISQELTGHVTAYVHFTDGTTITVPLKGKWKAGTTRTYKISQITSSWQYTFNVMGPWPSPMVYNATTSAPYKITSYREDPATHEKQAVAWKIVGYDANKDNNYSMEEKPDWLTNLSKESGDGDPNAAEAGVATVRKDVKDLLALRNEALQKATPLGTASAPYDLSTKGGKVSRSTANC

Radius of gyration: 37.51 Å; chains: 1; bounding box: 110×77×105 Å